Protein AF-0000000078264963 (afdb_homodimer)

Solvent-accessible surface area (backbone atoms only — not comparable to full-atom values): 27791 Å² total; per-residue (Å²): 116,71,69,59,48,53,52,50,50,35,34,47,32,65,58,55,60,84,65,68,87,70,68,53,96,56,42,88,66,29,66,68,51,42,45,51,54,54,45,52,48,48,48,53,52,52,52,51,40,28,70,74,68,74,45,81,77,59,74,86,73,52,87,65,92,43,79,85,68,68,74,75,75,82,88,54,90,62,67,71,49,57,61,49,48,45,52,51,53,51,44,54,52,53,49,52,69,35,79,81,26,60,62,47,46,38,66,48,43,70,57,51,52,52,50,48,55,59,52,54,72,48,66,83,43,92,63,66,48,68,60,48,51,51,43,50,53,52,50,50,50,53,45,53,64,19,53,61,44,54,62,44,50,50,52,45,49,51,46,49,50,58,60,43,50,60,68,63,67,72,71,43,56,20,70,78,83,64,51,60,34,77,47,72,82,48,39,50,82,70,85,74,88,64,69,42,40,24,26,65,59,49,29,50,39,48,71,72,33,92,83,62,33,51,42,90,82,80,59,51,69,65,65,73,66,76,77,63,57,60,63,55,61,72,70,105,116,71,68,61,49,52,53,49,50,34,36,47,33,66,58,54,60,84,66,68,85,70,67,52,97,56,41,86,66,29,67,66,52,42,46,51,56,52,46,54,50,48,48,52,52,51,51,51,42,27,69,75,66,75,45,80,76,59,75,85,73,54,89,65,92,44,77,86,68,68,73,76,75,84,88,54,91,63,68,68,51,58,59,50,47,46,51,50,51,51,44,54,53,54,50,52,69,34,78,82,27,61,63,45,47,38,64,47,44,70,56,51,53,52,50,48,56,58,52,56,73,47,66,84,44,93,63,68,48,66,60,48,51,51,43,50,53,51,50,48,50,52,45,53,65,20,52,60,44,53,60,45,50,49,54,44,50,49,46,49,50,59,58,43,50,61,68,64,68,71,72,44,58,20,70,80,83,63,50,59,32,78,46,72,83,46,40,50,79,71,86,73,89,65,70,41,40,24,27,66,59,48,30,49,38,47,71,72,32,91,83,60,32,50,42,90,83,80,60,52,69,66,64,74,63,78,76,65,54,60,64,54,60,73,71,106

Radius of gyration: 28.67 Å; Cα contacts (8 Å, |Δi|>4): 484; chains: 2; bounding box: 65×95×52 Å

Structure (mmCIF, N/CA/C/O backbone):
data_AF-0000000078264963-model_v1
#
loop_
_entity.id
_entity.type
_entity.pdbx_description
1 polymer EXON0
#
loop_
_atom_site.group_PDB
_atom_site.id
_atom_site.type_symbol
_atom_site.label_atom_id
_atom_site.label_alt_id
_atom_site.label_comp_id
_atom_site.label_asym_id
_atom_site.label_entity_id
_atom_site.label_seq_id
_atom_site.pdbx_PDB_ins_code
_atom_site.Cartn_x
_atom_site.Cartn_y
_atom_site.Cartn_z
_atom_site.occupancy
_atom_site.B_iso_or_equiv
_atom_site.auth_seq_id
_atom_site.auth_comp_id
_atom_site.auth_asym_id
_atom_site.auth_atom_id
_atom_site.pdbx_PDB_model_num
ATOM 1 N N . MET A 1 1 ? 16.5 5.16 -22.484 1 39.69 1 MET A N 1
ATOM 2 C CA . MET A 1 1 ? 17.5 5.82 -21.656 1 39.69 1 MET A CA 1
ATOM 3 C C . MET A 1 1 ? 16.891 6.324 -20.344 1 39.69 1 MET A C 1
ATOM 5 O O . MET A 1 1 ? 17.469 6.172 -19.281 1 39.69 1 MET A O 1
ATOM 9 N N . SER A 1 2 ? 15.578 7.07 -20.391 1 47.72 2 SER A N 1
ATOM 10 C CA . SER A 1 2 ? 14.883 7.742 -19.297 1 47.72 2 SER A CA 1
ATOM 11 C C . SER A 1 2 ? 14.281 6.734 -18.312 1 47.72 2 SER A C 1
ATOM 13 O O . SER A 1 2 ? 14.328 6.938 -17.109 1 47.72 2 SER A O 1
ATOM 15 N N . ILE A 1 3 ? 13.906 5.527 -18.797 1 54.47 3 ILE A N 1
ATOM 16 C CA . ILE A 1 3 ? 13.305 4.465 -18 1 54.47 3 ILE A CA 1
ATOM 17 C C . ILE A 1 3 ? 14.352 3.84 -17.078 1 54.47 3 ILE A C 1
ATOM 19 O O . ILE A 1 3 ? 14.094 3.59 -15.898 1 54.47 3 ILE A O 1
ATOM 23 N N . ASN A 1 4 ? 15.648 3.824 -17.562 1 73.31 4 ASN A N 1
ATOM 24 C CA . ASN A 1 4 ? 16.766 3.258 -16.812 1 73.31 4 ASN A CA 1
ATOM 25 C C . ASN A 1 4 ? 17.188 4.184 -15.68 1 73.31 4 ASN A C 1
ATOM 27 O O . ASN A 1 4 ? 17.5 3.723 -14.578 1 73.31 4 ASN A O 1
ATOM 31 N N . HIS A 1 5 ? 16.891 5.484 -15.961 1 83 5 HIS A N 1
ATOM 32 C CA . HIS A 1 5 ? 17.312 6.434 -14.938 1 83 5 HIS A CA 1
ATOM 33 C C . HIS A 1 5 ? 16.344 6.418 -13.75 1 83 5 HIS A C 1
ATOM 35 O O . HIS A 1 5 ? 16.781 6.391 -12.594 1 83 5 HIS A O 1
ATOM 41 N N . ASP A 1 6 ? 15.102 6.316 -14.055 1 88.19 6 ASP A N 1
ATOM 42 C CA . ASP A 1 6 ? 14.102 6.293 -13 1 88.19 6 ASP A CA 1
ATOM 43 C C . ASP A 1 6 ? 14.203 5.016 -12.172 1 88.19 6 ASP A C 1
ATOM 45 O O . ASP A 1 6 ? 14.055 5.047 -10.953 1 88.19 6 ASP A O 1
ATOM 49 N N . SER A 1 7 ? 14.539 4.047 -12.875 1 88.25 7 SER A N 1
ATOM 50 C CA . SER A 1 7 ? 14.656 2.773 -12.172 1 88.25 7 SER A CA 1
ATOM 51 C C . SER A 1 7 ? 15.836 2.777 -11.211 1 88.25 7 SER A C 1
ATOM 53 O O . SER A 1 7 ? 15.727 2.293 -10.086 1 88.25 7 SER A O 1
ATOM 55 N N . GLU A 1 8 ? 16.875 3.357 -11.695 1 90.56 8 GLU A N 1
ATOM 56 C CA . GLU A 1 8 ? 18.062 3.453 -10.844 1 90.56 8 GLU A CA 1
ATOM 57 C C . GLU A 1 8 ? 17.812 4.375 -9.648 1 90.56 8 GLU A C 1
ATOM 59 O O . GLU A 1 8 ? 18.234 4.082 -8.531 1 90.56 8 GLU A O 1
ATOM 64 N N . LEU A 1 9 ? 17.156 5.438 -9.93 1 93.38 9 LEU A N 1
ATOM 65 C CA . LEU A 1 9 ? 16.859 6.375 -8.852 1 93.38 9 LEU A CA 1
ATOM 66 C C . LEU A 1 9 ? 15.922 5.742 -7.828 1 93.38 9 LEU A C 1
ATOM 68 O O . LEU A 1 9 ? 16.094 5.93 -6.625 1 93.38 9 LEU A O 1
ATOM 72 N N . CYS A 1 10 ? 14.977 4.953 -8.289 1 95.06 10 CYS A N 1
ATOM 73 C CA . CYS A 1 10 ? 14.102 4.215 -7.391 1 95.06 10 CYS A CA 1
ATOM 74 C C . CYS A 1 10 ? 14.906 3.32 -6.457 1 95.06 10 CYS A C 1
ATOM 76 O O . CYS A 1 10 ? 14.664 3.303 -5.25 1 95.06 10 CYS A O 1
ATOM 78 N N . ALA A 1 11 ? 15.875 2.676 -7.047 1 93.56 11 ALA A N 1
ATOM 79 C CA . ALA A 1 11 ? 16.719 1.768 -6.27 1 93.56 11 ALA A CA 1
ATOM 80 C C . ALA A 1 11 ? 17.531 2.529 -5.227 1 93.56 11 ALA A C 1
ATOM 82 O O . ALA A 1 11 ? 17.641 2.088 -4.078 1 93.56 11 ALA A O 1
ATOM 83 N N . GLN A 1 12 ? 18.031 3.652 -5.566 1 94.12 12 GLN A N 1
ATOM 84 C CA . GLN A 1 12 ? 18.844 4.449 -4.656 1 94.12 12 GLN A CA 1
ATOM 85 C C . GLN A 1 12 ? 18 5.012 -3.514 1 94.12 12 GLN A C 1
ATOM 87 O O . GLN A 1 12 ? 18.391 4.934 -2.348 1 94.12 12 GLN A O 1
ATOM 92 N N . VAL A 1 13 ? 16.844 5.512 -3.855 1 95.75 13 VAL A N 1
ATOM 93 C CA . VAL A 1 13 ? 15.953 6.074 -2.844 1 95.75 13 VAL A CA 1
ATOM 94 C C . VAL A 1 13 ? 15.531 4.988 -1.858 1 95.75 13 VAL A C 1
ATOM 96 O O . VAL A 1 13 ? 15.586 5.188 -0.643 1 95.75 13 VAL A O 1
ATOM 99 N N . PHE A 1 14 ? 15.211 3.854 -2.375 1 96 14 PHE A N 1
ATOM 100 C CA . PHE A 1 14 ? 14.766 2.734 -1.552 1 96 14 PHE A CA 1
ATOM 101 C C . PHE A 1 14 ? 15.898 2.227 -0.669 1 96 14 PHE A C 1
ATOM 103 O O . PHE A 1 14 ? 15.711 1.995 0.526 1 96 14 PHE A O 1
ATOM 110 N N . SER A 1 15 ? 17.078 2.139 -1.217 1 93.94 15 SER A N 1
ATOM 111 C CA . SER A 1 15 ? 18.203 1.514 -0.532 1 93.94 15 SER A CA 1
ATOM 112 C C . SER A 1 15 ? 18.797 2.441 0.525 1 93.94 15 SER A C 1
ATOM 114 O O . SER A 1 15 ? 19.375 1.979 1.513 1 93.94 15 SER A O 1
ATOM 116 N N . ASN A 1 16 ? 18.578 3.709 0.39 1 93.56 16 ASN A N 1
ATOM 117 C CA . ASN A 1 16 ? 19.25 4.664 1.255 1 93.56 16 ASN A CA 1
ATOM 118 C C . ASN A 1 16 ? 18.297 5.293 2.26 1 93.56 16 ASN A C 1
ATOM 120 O O . ASN A 1 16 ? 18.641 6.285 2.908 1 93.56 16 ASN A O 1
ATOM 124 N N . PHE A 1 17 ? 17.172 4.695 2.369 1 94.44 17 PHE A N 1
ATOM 125 C CA . PHE A 1 17 ? 16.219 5.262 3.316 1 94.44 17 PHE A CA 1
ATOM 126 C C . PHE A 1 17 ? 16.75 5.172 4.742 1 94.44 17 PHE A C 1
ATOM 128 O O . PHE A 1 17 ? 17.312 4.152 5.133 1 94.44 17 PHE A O 1
ATOM 135 N N . LEU A 1 18 ? 16.453 6.191 5.613 1 91.19 18 LEU A N 1
ATOM 136 C CA . LEU A 1 18 ? 17.203 6.391 6.852 1 91.19 18 LEU A CA 1
ATOM 137 C C . LEU A 1 18 ? 16.359 6.02 8.062 1 91.19 18 LEU A C 1
ATOM 139 O O . LEU A 1 18 ? 16.891 5.781 9.148 1 91.19 18 LEU A O 1
ATOM 143 N N . PHE A 1 19 ? 15.039 5.836 8.039 1 93.56 19 PHE A N 1
ATOM 144 C CA . PHE A 1 19 ? 14.211 5.832 9.234 1 93.56 19 PHE A CA 1
ATOM 145 C C . PHE A 1 19 ? 13.5 4.492 9.398 1 93.56 19 PHE A C 1
ATOM 147 O O . PHE A 1 19 ? 12.352 4.441 9.836 1 93.56 19 PHE A O 1
ATOM 154 N N . ASN A 1 20 ? 14.219 3.41 9.07 1 92.94 20 ASN A N 1
ATOM 155 C CA . ASN A 1 20 ? 13.602 2.088 9.141 1 92.94 20 ASN A CA 1
ATOM 156 C C . ASN A 1 20 ? 13.164 1.747 10.555 1 92.94 20 ASN A C 1
ATOM 158 O O . ASN A 1 20 ? 12.172 1.044 10.75 1 92.94 20 ASN A O 1
ATOM 162 N N . HIS A 1 21 ? 13.844 2.283 11.523 1 94.31 21 HIS A N 1
ATOM 163 C CA . HIS A 1 21 ? 13.617 1.937 12.922 1 94.31 21 HIS A CA 1
ATOM 164 C C . HIS A 1 21 ? 12.336 2.582 13.445 1 94.31 21 HIS A C 1
ATOM 166 O O . HIS A 1 21 ? 11.875 2.246 14.539 1 94.31 21 HIS A O 1
ATOM 172 N N . LEU A 1 22 ? 11.688 3.434 12.703 1 96.62 22 LEU A N 1
ATOM 173 C CA . LEU A 1 22 ? 10.523 4.172 13.172 1 96.62 22 LEU A CA 1
ATOM 174 C C . LEU A 1 22 ? 9.234 3.449 12.789 1 96.62 22 LEU A C 1
ATOM 176 O O . LEU A 1 22 ? 8.141 3.916 13.109 1 96.62 22 LEU A O 1
ATOM 180 N N . TYR A 1 23 ? 9.344 2.332 12.172 1 97.31 23 TYR A N 1
ATOM 181 C CA . TYR A 1 23 ? 8.141 1.628 11.727 1 97.31 23 TYR A CA 1
ATOM 182 C C . TYR A 1 23 ? 7.332 1.125 12.914 1 97.31 23 TYR A C 1
ATOM 184 O O . TYR A 1 23 ? 7.895 0.615 13.883 1 97.31 23 TYR A O 1
ATOM 192 N N . THR A 1 24 ? 6.047 1.28 12.859 1 96.94 24 THR A N 1
ATOM 193 C CA . THR A 1 24 ? 5.074 0.672 13.758 1 96.94 24 THR A CA 1
ATOM 194 C C . THR A 1 24 ? 3.988 -0.055 12.969 1 96.94 24 THR A C 1
ATOM 196 O O . THR A 1 24 ? 3.643 0.355 11.852 1 96.94 24 THR A O 1
ATOM 199 N N . PRO A 1 25 ? 3.426 -1.098 13.484 1 95.12 25 PRO A N 1
ATOM 200 C CA . PRO A 1 25 ? 2.445 -1.899 12.75 1 95.12 25 PRO A CA 1
ATOM 201 C C . PRO A 1 25 ? 1.212 -1.097 12.344 1 95.12 25 PRO A C 1
ATOM 203 O O . PRO A 1 25 ? 0.542 -1.438 11.367 1 95.12 25 PRO A O 1
ATOM 206 N N . ASP A 1 26 ? 0.977 0.009 13.023 1 93.5 26 ASP A N 1
ATOM 207 C CA . ASP A 1 26 ? -0.213 0.804 12.734 1 93.5 26 ASP A CA 1
ATOM 208 C C . ASP A 1 26 ? 0.125 2 11.852 1 93.5 26 ASP A C 1
ATOM 210 O O . ASP A 1 26 ? -0.731 2.846 11.586 1 93.5 26 ASP A O 1
ATOM 214 N N . LEU A 1 27 ? 1.257 2.062 11.258 1 96.06 27 LEU A N 1
ATOM 215 C CA . LEU A 1 27 ? 1.779 3.244 10.578 1 96.06 27 LEU A CA 1
ATOM 216 C C . LEU A 1 27 ? 0.917 3.602 9.367 1 96.06 27 LEU A C 1
ATOM 218 O O . LEU A 1 27 ? 0.691 4.781 9.094 1 96.06 27 LEU A O 1
ATOM 222 N N . SER A 1 28 ? 0.44 2.641 8.688 1 93 28 SER A N 1
ATOM 223 C CA . SER A 1 28 ? -0.223 2.871 7.41 1 93 28 SER A CA 1
ATOM 224 C C . SER A 1 28 ? -1.466 3.738 7.578 1 93 28 SER A C 1
ATOM 226 O O . SER A 1 28 ? -1.823 4.504 6.68 1 93 28 SER A O 1
ATOM 228 N N . LEU A 1 29 ? -2.078 3.637 8.781 1 93 29 LEU A N 1
ATOM 229 C CA . LEU A 1 29 ? -3.361 4.316 8.906 1 93 29 LEU A CA 1
ATOM 230 C C . LEU A 1 29 ? -3.402 5.184 10.156 1 93 29 LEU A C 1
ATOM 232 O O . LEU A 1 29 ? -4.457 5.707 10.523 1 93 29 LEU A O 1
ATOM 236 N N . ASN A 1 30 ? -2.283 5.355 10.797 1 94.25 30 ASN A N 1
ATOM 237 C CA . ASN A 1 30 ? -2.217 6.098 12.055 1 94.25 30 ASN A CA 1
ATOM 238 C C . ASN A 1 30 ? -1.59 7.477 11.852 1 94.25 30 ASN A C 1
ATOM 240 O O . ASN A 1 30 ? -0.378 7.586 11.664 1 94.25 30 ASN A O 1
ATOM 244 N N . ILE A 1 31 ? -2.395 8.461 12.047 1 92.38 31 ILE A N 1
ATOM 245 C CA . ILE A 1 31 ? -1.982 9.836 11.797 1 92.38 31 ILE A CA 1
ATOM 246 C C . ILE A 1 31 ? -0.909 10.242 12.812 1 92.38 31 ILE A C 1
ATOM 248 O O . ILE A 1 31 ? 0.045 10.938 12.461 1 92.38 31 ILE A O 1
ATOM 252 N N . ARG A 1 32 ? -1.105 9.844 14.016 1 93.12 32 ARG A N 1
ATOM 253 C CA . ARG A 1 32 ? -0.117 10.148 15.039 1 93.12 32 ARG A CA 1
ATOM 254 C C . ARG A 1 32 ? 1.232 9.516 14.711 1 93.12 32 ARG A C 1
ATOM 256 O O . ARG A 1 32 ? 2.279 10.125 14.93 1 93.12 32 ARG A O 1
ATOM 263 N N . ALA A 1 33 ? 1.163 8.273 14.242 1 96.06 33 ALA A N 1
ATOM 264 C CA . ALA A 1 33 ? 2.396 7.609 13.82 1 96.06 33 ALA A CA 1
ATOM 265 C C . ALA A 1 33 ? 3.082 8.383 12.703 1 96.06 33 ALA A C 1
ATOM 267 O O . ALA A 1 33 ? 4.309 8.508 12.688 1 96.06 33 ALA A O 1
ATOM 268 N N . HIS A 1 34 ? 2.334 8.906 11.781 1 96.62 34 HIS A N 1
ATOM 269 C CA . HIS A 1 34 ? 2.891 9.75 10.727 1 96.62 34 HIS A CA 1
ATOM 270 C C . HIS A 1 34 ? 3.607 10.961 11.312 1 96.62 34 HIS A C 1
ATOM 272 O O . HIS A 1 34 ? 4.734 11.273 10.914 1 96.62 34 HIS A O 1
ATOM 278 N N . TYR A 1 35 ? 2.914 11.578 12.234 1 96.44 35 TYR A N 1
ATOM 279 C CA . TYR A 1 35 ? 3.484 12.75 12.875 1 96.44 35 TYR A CA 1
ATOM 280 C C . TYR A 1 35 ? 4.809 12.422 13.555 1 96.44 35 TYR A C 1
ATOM 282 O O . TYR A 1 35 ? 5.77 13.188 13.461 1 96.44 35 TYR A O 1
ATOM 290 N N . ASN A 1 36 ? 4.82 11.312 14.188 1 97.06 36 ASN A N 1
ATOM 291 C CA . ASN A 1 36 ? 6.039 10.891 14.875 1 97.06 36 ASN A CA 1
ATOM 292 C C . ASN A 1 36 ? 7.203 10.727 13.898 1 97.06 36 ASN A C 1
ATOM 294 O O . ASN A 1 36 ? 8.336 11.094 14.211 1 97.06 36 ASN A O 1
ATOM 298 N N . VAL A 1 37 ? 6.953 10.164 12.766 1 98 37 VAL A N 1
ATOM 299 C CA . VAL A 1 37 ? 7.988 9.992 11.75 1 98 37 VAL A CA 1
ATOM 300 C C . VAL A 1 37 ? 8.469 11.359 11.266 1 98 37 VAL A C 1
ATOM 302 O O . VAL A 1 37 ? 9.672 11.609 11.188 1 98 37 VAL A O 1
ATOM 305 N N . LYS A 1 38 ? 7.586 12.25 10.961 1 97.88 38 LYS A N 1
ATOM 306 C CA . LYS A 1 38 ? 7.934 13.594 10.508 1 97.88 38 LYS A CA 1
ATOM 307 C C . LYS A 1 38 ? 8.688 14.359 11.594 1 97.88 38 LYS A C 1
ATOM 309 O O . LYS A 1 38 ? 9.625 15.102 11.297 1 97.88 38 LYS A O 1
ATOM 314 N N . MET A 1 39 ? 8.258 14.133 12.82 1 97.88 39 MET A N 1
ATOM 315 C CA . MET A 1 39 ? 8.898 14.781 13.953 1 97.88 39 MET A CA 1
ATOM 316 C C . MET A 1 39 ? 10.352 14.336 14.086 1 97.88 39 MET A C 1
ATOM 318 O O . MET A 1 39 ? 11.219 15.125 14.469 1 97.88 39 MET A O 1
ATOM 322 N N . ALA A 1 40 ? 10.578 13.133 13.789 1 97.94 40 ALA A N 1
ATOM 323 C CA . ALA A 1 40 ? 11.953 12.633 13.828 1 97.94 40 ALA A CA 1
ATOM 324 C C . ALA A 1 40 ? 12.844 13.383 12.844 1 97.94 40 ALA A C 1
ATOM 326 O O . ALA A 1 40 ? 14 13.695 13.156 1 97.94 40 ALA A O 1
ATOM 327 N N . VAL A 1 41 ? 12.352 13.672 11.703 1 97.62 41 VAL A N 1
ATOM 328 C CA . VAL A 1 41 ? 13.086 14.445 10.711 1 97.62 41 VAL A CA 1
ATOM 329 C C . VAL A 1 41 ? 13.32 15.859 11.227 1 97.62 41 VAL A C 1
ATOM 331 O O . VAL A 1 41 ? 14.43 16.391 11.125 1 97.62 41 VAL A O 1
ATOM 334 N N . PHE A 1 42 ? 12.289 16.438 11.828 1 98.44 42 PHE A N 1
ATOM 335 C CA . PHE A 1 42 ? 12.414 17.781 12.391 1 98.44 42 PHE A CA 1
ATOM 336 C C . PHE A 1 42 ? 13.508 17.812 13.453 1 98.44 42 PHE A C 1
ATOM 338 O O . PHE A 1 42 ? 14.25 18.797 13.547 1 98.44 42 PHE A O 1
ATOM 345 N N . LYS A 1 43 ? 13.547 16.797 14.203 1 98.06 43 LYS A N 1
ATOM 346 C CA . LYS A 1 43 ? 14.562 16.734 15.25 1 98.06 43 LYS A CA 1
ATOM 347 C C . LYS A 1 43 ? 15.969 16.812 14.656 1 98.06 43 LYS A C 1
ATOM 349 O O . LYS A 1 43 ? 16.859 17.422 15.242 1 98.06 43 LYS A O 1
ATOM 354 N N . ILE A 1 44 ? 16.188 16.234 13.547 1 97.81 44 ILE A N 1
ATOM 355 C CA . ILE A 1 44 ? 17.469 16.328 12.859 1 97.81 44 ILE A CA 1
ATOM 356 C C . ILE A 1 44 ? 17.766 17.766 12.477 1 97.81 44 ILE A C 1
ATOM 358 O O . ILE A 1 44 ? 18.875 18.266 12.68 1 97.81 44 ILE A O 1
ATOM 362 N N . ILE A 1 45 ? 16.766 18.438 11.969 1 98.12 45 ILE A N 1
ATOM 363 C CA . ILE A 1 45 ? 16.906 19.844 11.586 1 98.12 45 ILE A CA 1
ATOM 364 C C . ILE A 1 45 ? 17.219 20.688 12.812 1 98.12 45 ILE A C 1
ATOM 366 O O . ILE A 1 45 ? 18.125 21.516 12.797 1 98.12 45 ILE A O 1
ATOM 370 N N . LYS A 1 46 ? 16.438 20.422 13.844 1 98.44 46 LYS A N 1
ATOM 371 C CA . LYS A 1 46 ? 16.609 21.156 15.086 1 98.44 46 LYS A CA 1
ATOM 372 C C . LYS A 1 46 ? 18 20.969 15.664 1 98.44 46 LYS A C 1
ATOM 374 O O . LYS A 1 46 ? 18.656 21.938 16.062 1 98.44 46 LYS A O 1
ATOM 379 N N . GLU A 1 47 ? 18.469 19.797 15.656 1 97.88 47 GLU A N 1
ATOM 380 C CA . GLU A 1 47 ? 19.797 19.5 16.156 1 97.88 47 GLU A CA 1
ATOM 381 C C . GLU A 1 47 ? 20.891 20.141 15.305 1 97.88 47 GLU A C 1
ATOM 383 O O . GLU A 1 47 ? 21.844 20.703 15.82 1 97.88 47 GLU A O 1
ATOM 388 N N . THR A 1 48 ? 20.766 20.047 14.047 1 98 48 THR A N 1
ATOM 389 C CA . THR A 1 48 ? 21.719 20.656 13.133 1 98 48 THR A CA 1
ATOM 390 C C . THR A 1 48 ? 21.734 22.172 13.289 1 98 48 THR A C 1
ATOM 392 O O . THR A 1 48 ? 22.797 22.797 13.211 1 98 48 THR A O 1
ATOM 395 N N . TYR A 1 49 ? 20.562 22.766 13.484 1 98.38 49 TYR A N 1
ATOM 396 C CA . TYR A 1 49 ? 20.453 24.203 13.734 1 98.38 49 TYR A CA 1
ATOM 397 C C . TYR A 1 49 ? 21.234 24.594 14.977 1 98.38 49 TYR A C 1
ATOM 399 O O . TYR A 1 49 ? 22.031 25.531 14.938 1 98.38 49 TYR A O 1
ATOM 407 N N . GLN A 1 50 ? 21 23.859 16.047 1 98 50 GLN A N 1
ATOM 408 C CA . GLN A 1 50 ? 21.703 24.125 17.297 1 98 50 GLN A CA 1
ATOM 409 C C . GLN A 1 50 ? 23.203 24.031 17.109 1 98 50 GLN A C 1
ATOM 411 O O . GLN A 1 50 ? 23.953 24.859 17.625 1 98 50 GLN A O 1
ATOM 416 N N . GLN A 1 51 ? 23.656 23.062 16.422 1 97.44 51 GLN A N 1
ATOM 417 C CA . GLN A 1 51 ? 25.078 22.859 16.172 1 97.44 51 GLN A CA 1
ATOM 418 C C . GLN A 1 51 ? 25.641 24 15.312 1 97.44 51 GLN A C 1
ATOM 420 O O . GLN A 1 51 ? 26.781 24.422 15.531 1 97.44 51 GLN A O 1
ATOM 425 N N . SER A 1 52 ? 24.906 24.469 14.375 1 97.31 52 SER A N 1
ATOM 426 C CA . SER A 1 52 ? 25.391 25.453 13.414 1 97.31 52 SER A CA 1
ATOM 427 C C . SER A 1 52 ? 25.422 26.844 14.023 1 97.31 52 SER A C 1
ATOM 429 O O . SER A 1 52 ? 26.312 27.641 13.727 1 97.31 52 SER A O 1
ATOM 431 N N . TYR A 1 53 ? 24.5 27.188 14.898 1 97.12 53 TYR A N 1
ATOM 432 C CA . TYR A 1 53 ? 24.359 28.562 15.336 1 97.12 53 TYR A CA 1
ATOM 433 C C . TYR A 1 53 ? 24.547 28.688 16.844 1 97.12 53 TYR A C 1
ATOM 435 O O . TYR A 1 53 ? 24.531 29.797 17.391 1 97.12 53 TYR A O 1
ATOM 443 N N . ASN A 1 54 ? 24.703 27.609 17.562 1 96.62 54 ASN A N 1
ATOM 444 C CA . ASN A 1 54 ? 24.953 27.547 19 1 96.62 54 ASN A CA 1
ATOM 445 C C . ASN A 1 54 ? 23.844 28.234 19.781 1 96.62 54 ASN A C 1
ATOM 447 O O . ASN A 1 54 ? 24.109 28.984 20.734 1 96.62 54 ASN A O 1
ATOM 451 N N . CYS A 1 55 ? 22.625 28.141 19.312 1 96.06 55 CYS A N 1
ATOM 452 C CA . CYS A 1 55 ? 21.422 28.609 20 1 96.06 55 CYS A CA 1
ATOM 453 C C . CYS A 1 55 ? 20.219 27.75 19.641 1 96.06 55 CYS A C 1
ATOM 455 O O . CYS A 1 55 ? 20.25 27.016 18.641 1 96.06 55 CYS A O 1
ATOM 457 N N . ASN A 1 56 ? 19.266 27.812 20.5 1 96.56 56 ASN A N 1
ATOM 458 C CA . ASN A 1 56 ? 18.062 27.031 20.266 1 96.56 56 ASN A CA 1
ATOM 459 C C . ASN A 1 56 ? 17.188 27.641 19.172 1 96.56 56 ASN A C 1
ATOM 461 O O . ASN A 1 56 ? 17.109 28.875 19.062 1 96.56 56 ASN A O 1
ATOM 465 N N . LEU A 1 57 ? 16.547 26.797 18.391 1 97.81 57 LEU A N 1
ATOM 466 C CA . LEU A 1 57 ? 15.547 27.25 17.438 1 97.81 57 LEU A CA 1
ATOM 467 C C . LEU A 1 57 ? 14.336 27.844 18.156 1 97.81 57 LEU A C 1
ATOM 469 O O . LEU A 1 57 ? 13.891 27.312 19.172 1 97.81 57 LEU A O 1
ATOM 473 N N . ASP A 1 58 ? 13.852 28.906 17.625 1 97.69 58 ASP A N 1
ATOM 474 C CA . ASP A 1 58 ? 12.688 29.562 18.219 1 97.69 58 ASP A CA 1
ATOM 475 C C . ASP A 1 58 ? 11.484 28.625 18.219 1 97.69 58 ASP A C 1
ATOM 477 O O . ASP A 1 58 ? 11.195 27.969 17.219 1 97.69 58 ASP A O 1
ATOM 481 N N . LYS A 1 59 ? 10.766 28.594 19.312 1 96.81 59 LYS A N 1
ATOM 482 C CA . LYS A 1 59 ? 9.641 27.688 19.5 1 96.81 59 LYS A CA 1
ATOM 483 C C . LYS A 1 59 ? 8.547 27.953 18.469 1 96.81 59 LYS A C 1
ATOM 485 O O . LYS A 1 59 ? 7.809 27.031 18.094 1 96.81 59 LYS A O 1
ATOM 490 N N . LEU A 1 60 ? 8.469 29.125 17.938 1 97 60 LEU A N 1
ATOM 491 C CA . LEU A 1 60 ? 7.445 29.484 16.969 1 97 60 LEU A CA 1
ATOM 492 C C . LEU A 1 60 ? 7.703 28.828 15.625 1 97 60 LEU A C 1
ATOM 494 O O . LEU A 1 60 ? 6.809 28.75 14.773 1 97 60 LEU A O 1
ATOM 498 N N . LEU A 1 61 ? 8.93 28.312 15.461 1 98.06 61 LEU A N 1
ATOM 499 C CA . LEU A 1 61 ? 9.281 27.656 14.203 1 98.06 61 LEU A CA 1
ATOM 500 C C . LEU A 1 61 ? 9.312 26.141 14.367 1 98.06 61 LEU A C 1
ATOM 502 O O . LEU A 1 61 ? 9.703 25.422 13.445 1 98.06 61 LEU A O 1
ATOM 506 N N . PHE A 1 62 ? 8.898 25.656 15.539 1 98.25 62 PHE A N 1
ATOM 507 C CA . PHE A 1 62 ? 8.828 24.219 15.742 1 98.25 62 PHE A CA 1
ATOM 508 C C . PHE A 1 62 ? 7.82 23.578 14.797 1 98.25 62 PHE A C 1
ATOM 510 O O . PHE A 1 62 ? 6.828 24.203 14.43 1 98.25 62 PHE A O 1
ATOM 517 N N . PHE A 1 63 ? 8.125 22.359 14.422 1 98 63 PHE A N 1
ATOM 518 C CA . PHE A 1 63 ? 7.227 21.594 13.555 1 98 63 PHE A CA 1
ATOM 519 C C . PHE A 1 63 ? 5.895 21.344 14.25 1 98 63 PHE A C 1
ATOM 521 O O . PHE A 1 63 ? 5.863 20.938 15.414 1 98 63 PHE A O 1
ATOM 528 N N . ARG A 1 64 ? 4.789 21.641 13.508 1 95.94 64 ARG A N 1
ATOM 529 C CA . ARG A 1 64 ? 3.441 21.453 14.039 1 95.94 64 ARG A CA 1
ATOM 530 C C . ARG A 1 64 ? 2.738 20.281 13.352 1 95.94 64 ARG A C 1
ATOM 532 O O . ARG A 1 64 ? 2.955 20.031 12.164 1 95.94 64 ARG A O 1
ATOM 539 N N . GLU A 1 65 ? 1.929 19.672 14.039 1 89.06 65 GLU A N 1
ATOM 540 C CA . GLU A 1 65 ? 1.185 18.516 13.531 1 89.06 65 GLU A CA 1
ATOM 541 C C . GLU A 1 65 ? 0.169 18.953 12.477 1 89.06 65 GLU A C 1
ATOM 543 O O . GLU A 1 65 ? 0.008 18.281 11.453 1 89.06 65 GLU A O 1
ATOM 548 N N . ASN A 1 66 ? -0.487 20 12.719 1 88.19 66 ASN A N 1
ATOM 549 C CA . ASN A 1 66 ? -1.51 20.516 11.812 1 88.19 66 ASN A CA 1
ATOM 550 C C . ASN A 1 66 ? -1.178 21.922 11.336 1 88.19 66 ASN A C 1
ATOM 552 O O . ASN A 1 66 ? -0.677 22.75 12.102 1 88.19 66 ASN A O 1
ATOM 556 N N . GLU A 1 67 ? -1.429 22.078 10.094 1 86.5 67 GLU A N 1
ATOM 557 C CA . GLU A 1 67 ? -1.175 23.391 9.516 1 86.5 67 GLU A CA 1
ATOM 558 C C . GLU A 1 67 ? -1.953 24.484 10.242 1 86.5 67 GLU A C 1
ATOM 560 O O . GLU A 1 67 ? -1.481 25.609 10.367 1 86.5 67 GLU A O 1
ATOM 565 N N . ASP A 1 68 ? -3.072 24.109 10.742 1 87.94 68 ASP A N 1
ATOM 566 C CA . ASP A 1 68 ? -3.928 25.078 11.43 1 87.94 68 ASP A CA 1
ATOM 567 C C . ASP A 1 68 ? -3.295 25.547 12.742 1 87.94 68 ASP A C 1
ATOM 569 O O . ASP A 1 68 ? -3.701 26.547 13.312 1 87.94 68 ASP A O 1
ATOM 573 N N . ASP A 1 69 ? -2.334 24.828 13.133 1 90.94 69 ASP A N 1
ATOM 574 C CA . ASP A 1 69 ? -1.679 25.141 14.391 1 90.94 69 ASP A CA 1
ATOM 575 C C . ASP A 1 69 ? -0.581 26.188 14.195 1 90.94 69 ASP A C 1
ATOM 577 O O . ASP A 1 69 ? 0 26.688 15.164 1 90.94 69 ASP A O 1
ATOM 581 N N . ILE A 1 70 ? -0.332 26.516 12.977 1 92.75 70 ILE A N 1
ATOM 582 C CA . ILE A 1 70 ? 0.69 27.5 12.664 1 92.75 70 ILE A CA 1
ATOM 583 C C . ILE A 1 70 ? 0.13 28.906 12.891 1 92.75 70 ILE A C 1
ATOM 585 O O . ILE A 1 70 ? -0.747 29.359 12.148 1 92.75 70 ILE A O 1
ATOM 589 N N . SER A 1 71 ? 0.513 29.516 13.984 1 92.88 71 SER A N 1
ATOM 590 C CA . SER A 1 71 ? 0.05 30.859 14.297 1 92.88 71 SER A CA 1
ATOM 591 C C . SER A 1 71 ? 1.146 31.688 14.969 1 92.88 71 SER A C 1
ATOM 593 O O . SER A 1 71 ? 2.021 31.125 15.641 1 92.88 71 SER A O 1
ATOM 595 N N . LEU A 1 72 ? 1.158 33 14.781 1 94.75 72 LEU A N 1
ATOM 596 C CA . LEU A 1 72 ? 2.102 33.938 15.375 1 94.75 72 LEU A CA 1
ATOM 597 C C . LEU A 1 72 ? 1.379 34.938 16.266 1 94.75 72 LEU A C 1
ATOM 599 O O . LEU A 1 72 ? 0.253 35.344 15.961 1 94.75 72 LEU A O 1
ATOM 603 N N . PRO A 1 73 ? 2.014 35.281 17.344 1 93.69 73 PRO A N 1
ATOM 604 C CA . PRO A 1 73 ? 1.403 36.344 18.156 1 93.69 73 PRO A CA 1
ATOM 605 C C . PRO A 1 73 ? 1.242 37.656 17.422 1 93.69 73 PRO A C 1
ATOM 607 O O . PRO A 1 73 ? 2.094 38.031 16.594 1 93.69 73 PRO A O 1
ATOM 610 N N . ARG A 1 74 ? 0.192 38.344 17.703 1 90.5 74 ARG A N 1
ATOM 611 C CA . ARG A 1 74 ? -0.1 39.594 17 1 90.5 74 ARG A CA 1
ATOM 612 C C . ARG A 1 74 ? 0.165 40.812 17.891 1 90.5 74 ARG A C 1
ATOM 614 O O . ARG A 1 74 ? 0.209 41.938 17.406 1 90.5 74 ARG A O 1
ATOM 621 N N . ASP A 1 75 ? 0.33 40.531 19.109 1 93.31 75 ASP A N 1
ATOM 622 C CA . ASP A 1 75 ? 0.47 41.625 20.062 1 93.31 75 ASP A CA 1
ATOM 623 C C . ASP A 1 75 ? 1.938 42 20.266 1 93.31 75 ASP A C 1
ATOM 625 O O . ASP A 1 75 ? 2.248 42.969 20.953 1 93.31 75 ASP A O 1
ATOM 629 N N . THR A 1 76 ? 2.92 41.281 19.812 1 94.06 76 THR A N 1
ATOM 630 C CA . THR A 1 76 ? 4.352 41.531 19.906 1 94.06 76 THR A CA 1
ATOM 631 C C . THR A 1 76 ? 5.016 41.438 18.531 1 94.06 76 THR A C 1
ATOM 633 O O . THR A 1 76 ? 4.562 40.688 17.672 1 94.06 76 THR A O 1
ATOM 636 N N . CYS A 1 77 ? 6.098 42.219 18.344 1 93.56 77 CYS A N 1
ATOM 637 C CA . CYS A 1 77 ? 6.828 42.156 17.078 1 93.56 77 CYS A CA 1
ATOM 638 C C . CYS A 1 77 ? 7.586 40.844 16.953 1 93.56 77 CYS A C 1
ATOM 640 O O . CYS A 1 77 ? 8.336 40.469 17.844 1 93.56 77 CYS A O 1
ATOM 642 N N . VAL A 1 78 ? 7.406 40.156 15.828 1 95.38 78 VAL A N 1
ATOM 643 C CA . VAL A 1 78 ? 8.055 38.844 15.625 1 95.38 78 VAL A CA 1
ATOM 644 C C . VAL A 1 78 ? 8.906 38.906 14.359 1 95.38 78 VAL A C 1
ATOM 646 O O . VAL A 1 78 ? 9.188 37.844 13.766 1 95.38 78 VAL A O 1
ATOM 649 N N . HIS A 1 79 ? 9.352 40.031 13.914 1 95.62 79 HIS A N 1
ATOM 650 C CA . HIS A 1 79 ? 10.125 40.156 12.68 1 95.62 79 HIS A CA 1
ATOM 651 C C . HIS A 1 79 ? 11.492 39.5 12.812 1 95.62 79 HIS A C 1
ATOM 653 O O . HIS A 1 79 ? 12.133 39.188 11.805 1 95.62 79 HIS A O 1
ATOM 659 N N . TYR A 1 80 ? 11.953 39.312 14.023 1 95.75 80 TYR A N 1
ATOM 660 C CA . TYR A 1 80 ? 13.211 38.625 14.234 1 95.75 80 TYR A CA 1
ATOM 661 C C . TYR A 1 80 ? 13.156 37.219 13.633 1 95.75 80 TYR A C 1
ATOM 663 O O . TYR A 1 80 ? 14.188 36.625 13.297 1 95.75 80 TYR A O 1
ATOM 671 N N . LEU A 1 81 ? 11.969 36.594 13.492 1 97.25 81 LEU A N 1
ATOM 672 C CA . LEU A 1 81 ? 11.781 35.281 12.93 1 97.25 81 LEU A CA 1
ATOM 673 C C . LEU A 1 81 ? 12.258 35.219 11.484 1 97.25 81 LEU A C 1
ATOM 675 O O . LEU A 1 81 ? 12.633 34.156 10.984 1 97.25 81 LEU A O 1
ATOM 679 N N . ILE A 1 82 ? 12.188 36.312 10.812 1 97.88 82 ILE A N 1
ATOM 680 C CA . ILE A 1 82 ? 12.578 36.375 9.406 1 97.88 82 ILE A CA 1
ATOM 681 C C . ILE A 1 82 ? 14.039 35.969 9.258 1 97.88 82 ILE A C 1
ATOM 683 O O . ILE A 1 82 ? 14.367 35.156 8.383 1 97.88 82 ILE A O 1
ATOM 687 N N . ASN A 1 83 ? 14.875 36.531 10.094 1 97.31 83 ASN A N 1
ATOM 688 C CA . ASN A 1 83 ? 16.281 36.125 10.094 1 97.31 83 ASN A CA 1
ATOM 689 C C . ASN A 1 83 ? 16.453 34.688 10.547 1 97.31 83 ASN A C 1
ATOM 691 O O . ASN A 1 83 ? 17.344 33.969 10.055 1 97.31 83 ASN A O 1
ATOM 695 N N . GLU A 1 84 ? 15.68 34.219 11.5 1 97.81 84 GLU A N 1
ATOM 696 C CA . GLU A 1 84 ? 15.727 32.812 11.945 1 97.81 84 GLU A CA 1
ATOM 697 C C . GLU A 1 84 ? 15.312 31.875 10.828 1 97.81 84 GLU A C 1
ATOM 699 O O . GLU A 1 84 ? 15.883 30.781 10.688 1 97.81 84 GLU A O 1
ATOM 704 N N . ILE A 1 85 ? 14.305 32.281 10.094 1 98.5 85 ILE A N 1
ATOM 705 C CA . ILE A 1 85 ? 13.875 31.516 8.938 1 98.5 85 ILE A CA 1
ATOM 706 C C . ILE A 1 85 ? 15.023 31.375 7.949 1 98.5 85 ILE A C 1
ATOM 708 O O . ILE A 1 85 ? 15.266 30.281 7.418 1 98.5 85 ILE A O 1
ATOM 712 N N . LYS A 1 86 ? 15.672 32.5 7.695 1 98.38 86 LYS A N 1
ATOM 713 C CA . LYS A 1 86 ? 16.859 32.438 6.836 1 98.38 86 LYS A CA 1
ATOM 714 C C . LYS A 1 86 ? 17.859 31.406 7.34 1 98.38 86 LYS A C 1
ATOM 716 O O . LYS A 1 86 ? 18.406 30.625 6.555 1 98.38 86 LYS A O 1
ATOM 721 N N . ASN A 1 87 ? 18.109 31.391 8.641 1 98.31 87 ASN A N 1
ATOM 722 C CA . ASN A 1 87 ? 19.016 30.422 9.242 1 98.31 87 ASN A CA 1
ATOM 723 C C . ASN A 1 87 ? 18.531 28.984 9.039 1 98.31 87 ASN A C 1
ATOM 725 O O . ASN A 1 87 ? 19.328 28.094 8.727 1 98.31 87 ASN A O 1
ATOM 729 N N . VAL A 1 88 ? 17.234 28.734 9.227 1 98.5 88 VAL A N 1
ATOM 730 C CA . VAL A 1 88 ? 16.625 27.422 9.047 1 98.5 88 VAL A CA 1
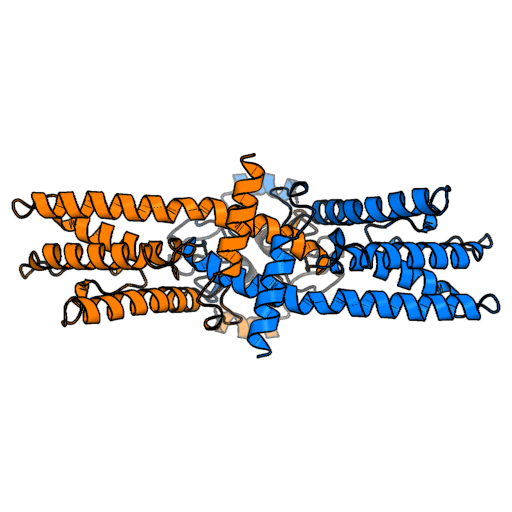ATOM 731 C C . VAL A 1 88 ? 16.812 26.969 7.602 1 98.5 88 VAL A C 1
ATOM 733 O O . VAL A 1 88 ? 17.188 25.812 7.352 1 98.5 88 VAL A O 1
ATOM 736 N N . VAL A 1 89 ? 16.562 27.859 6.684 1 97.88 89 VAL A N 1
ATOM 737 C CA . VAL A 1 89 ? 16.719 27.562 5.262 1 97.88 89 VAL A CA 1
ATOM 738 C C . VAL A 1 89 ? 18.156 27.156 4.961 1 97.88 89 VAL A C 1
ATOM 740 O O . VAL A 1 89 ? 18.391 26.188 4.23 1 97.88 89 VAL A O 1
ATOM 743 N N . ASP A 1 90 ? 19.062 27.859 5.523 1 97.75 90 ASP A N 1
ATOM 744 C CA . ASP A 1 90 ? 20.484 27.547 5.355 1 97.75 90 ASP A CA 1
ATOM 745 C C . ASP A 1 90 ? 20.797 26.156 5.906 1 97.75 90 ASP A C 1
ATOM 747 O O . ASP A 1 90 ? 21.578 25.406 5.309 1 97.75 90 ASP A O 1
ATOM 751 N N . VAL A 1 91 ? 20.25 25.828 7 1 98.25 91 VAL A N 1
ATOM 752 C CA . VAL A 1 91 ? 20.453 24.531 7.625 1 98.25 91 VAL A CA 1
ATOM 753 C C . VAL A 1 91 ? 19.938 23.422 6.711 1 98.25 91 VAL A C 1
ATOM 755 O O . VAL A 1 91 ? 20.625 22.422 6.473 1 98.25 91 VAL A O 1
ATOM 758 N N . ILE A 1 92 ? 18.75 23.547 6.188 1 98 92 ILE A N 1
ATOM 759 C CA . ILE A 1 92 ? 18.141 22.547 5.32 1 98 92 ILE A CA 1
ATOM 760 C C . ILE A 1 92 ? 18.969 22.391 4.047 1 98 92 ILE A C 1
ATOM 762 O O . ILE A 1 92 ? 19.203 21.281 3.57 1 98 92 ILE A O 1
ATOM 766 N N . GLN A 1 93 ? 19.469 23.531 3.543 1 96.44 93 GLN A N 1
ATOM 767 C CA . GLN A 1 93 ? 20.344 23.484 2.375 1 96.44 93 GLN A CA 1
ATOM 768 C C . GLN A 1 93 ? 21.625 22.703 2.668 1 96.44 93 GLN A C 1
ATOM 770 O O . GLN A 1 93 ? 22.062 21.906 1.847 1 96.44 93 GLN A O 1
ATOM 775 N N . ASN A 1 94 ? 22.156 22.969 3.787 1 96.62 94 ASN A N 1
ATOM 776 C CA . ASN A 1 94 ? 23.359 22.25 4.199 1 96.62 94 ASN A CA 1
ATOM 777 C C . ASN A 1 94 ? 23.109 20.75 4.332 1 96.62 94 ASN A C 1
ATOM 779 O O . ASN A 1 94 ? 23.922 19.938 3.889 1 96.62 94 ASN A O 1
ATOM 783 N N . LEU A 1 95 ? 22.031 20.375 4.926 1 96.25 95 LEU A N 1
ATOM 784 C CA . LEU A 1 95 ? 21.656 18.969 5.062 1 96.25 95 LEU A CA 1
ATOM 785 C C . LEU A 1 95 ? 21.516 18.312 3.695 1 96.25 95 LEU A C 1
ATOM 787 O O . LEU A 1 95 ? 21.969 17.188 3.486 1 96.25 95 LEU A O 1
ATOM 791 N N . ASN A 1 96 ? 20.938 19.016 2.781 1 92.88 96 ASN A N 1
ATOM 792 C CA . ASN A 1 96 ? 20.688 18.5 1.438 1 92.88 96 ASN A CA 1
ATOM 793 C C . ASN A 1 96 ? 22 18.234 0.693 1 92.88 96 ASN A C 1
ATOM 795 O O . ASN A 1 96 ? 22 17.516 -0.31 1 92.88 96 ASN A O 1
ATOM 799 N N . THR A 1 97 ? 23.078 18.844 1.094 1 93.38 97 THR A N 1
ATOM 800 C CA . THR A 1 97 ? 24.375 18.656 0.426 1 93.38 97 THR A CA 1
ATOM 801 C C . THR A 1 97 ? 25.125 17.469 1.016 1 93.38 97 THR A C 1
ATOM 803 O O . THR A 1 97 ? 26.125 17.016 0.457 1 93.38 97 THR A O 1
ATOM 806 N N . GLN A 1 98 ? 24.703 16.953 2.152 1 94.56 98 GLN A N 1
ATOM 807 C CA . GLN A 1 98 ? 25.328 15.805 2.773 1 94.56 98 GLN A CA 1
ATOM 808 C C . GLN A 1 98 ? 25 14.523 2.018 1 94.56 98 GLN A C 1
ATOM 810 O O . GLN A 1 98 ? 23.859 14.312 1.612 1 94.56 98 GLN A O 1
ATOM 815 N N . PRO A 1 99 ? 25.969 13.586 1.861 1 93.12 99 PRO A N 1
ATOM 816 C CA . PRO A 1 99 ? 25.734 12.328 1.142 1 93.12 99 PRO A CA 1
ATOM 817 C C . PRO A 1 99 ? 24.625 11.492 1.768 1 93.12 99 PRO A C 1
ATOM 819 O O . PRO A 1 99 ? 23.891 10.805 1.054 1 93.12 99 PRO A O 1
ATOM 822 N N . LYS A 1 100 ? 24.484 11.578 3.031 1 91.81 100 LYS A N 1
ATOM 823 C CA . LYS A 1 100 ? 23.484 10.812 3.771 1 91.81 100 LYS A CA 1
ATOM 824 C C . LYS A 1 100 ? 22.062 11.172 3.326 1 91.81 100 LYS A C 1
ATOM 826 O O . LYS A 1 100 ? 21.172 10.328 3.354 1 91.81 100 LYS A O 1
ATOM 831 N N . PHE A 1 101 ? 21.859 12.359 2.846 1 93.81 101 PHE A N 1
ATOM 832 C CA . PHE A 1 101 ? 20.516 12.828 2.527 1 93.81 101 PHE A CA 1
ATOM 833 C C . PHE A 1 101 ? 20.344 12.992 1.022 1 93.81 101 PHE A C 1
ATOM 835 O O . PHE A 1 101 ? 19.281 13.43 0.558 1 93.81 101 PHE A O 1
ATOM 842 N N . GLN A 1 102 ? 21.297 12.586 0.248 1 91.31 102 GLN A N 1
ATOM 843 C CA . GLN A 1 102 ? 21.312 12.742 -1.201 1 91.31 102 GLN A CA 1
ATOM 844 C C . GLN A 1 102 ? 20.047 12.164 -1.831 1 91.31 102 GLN A C 1
ATOM 846 O O . GLN A 1 102 ? 19.453 12.781 -2.721 1 91.31 102 GLN A O 1
ATOM 851 N N . TYR A 1 103 ? 19.578 11.055 -1.354 1 93.5 103 TYR A N 1
ATOM 852 C CA . TYR A 1 103 ? 18.406 10.391 -1.928 1 93.5 103 TYR A CA 1
ATOM 853 C C . TYR A 1 103 ? 17.203 10.492 -0.991 1 93.5 103 TYR A C 1
ATOM 855 O O . TYR A 1 103 ? 16.219 9.766 -1.154 1 93.5 103 TYR A O 1
ATOM 863 N N . ASN A 1 104 ? 17.297 11.383 -0.002 1 95.06 104 ASN A N 1
ATOM 864 C CA . ASN A 1 104 ? 16.25 11.492 1.01 1 95.06 104 ASN A CA 1
ATOM 865 C C . ASN A 1 104 ? 15.789 12.93 1.182 1 95.06 104 ASN A C 1
ATOM 867 O O . ASN A 1 104 ? 15.273 13.305 2.24 1 95.06 104 ASN A O 1
ATOM 871 N N . MET A 1 105 ? 15.852 13.68 0.167 1 94.69 105 MET A N 1
ATOM 872 C CA . MET A 1 105 ? 15.539 15.102 0.273 1 94.69 105 MET A CA 1
ATOM 873 C C . MET A 1 105 ? 14.047 15.312 0.525 1 94.69 105 MET A C 1
ATOM 875 O O . MET A 1 105 ? 13.648 16.312 1.137 1 94.69 105 MET A O 1
ATOM 879 N N . TYR A 1 106 ? 13.219 14.359 0.087 1 97.19 106 TYR A N 1
ATOM 880 C CA . TYR A 1 106 ? 11.773 14.477 0.198 1 97.19 106 TYR A CA 1
ATOM 881 C C . TYR A 1 106 ? 11.336 14.469 1.658 1 97.19 106 TYR A C 1
ATOM 883 O O . TYR A 1 106 ? 10.219 14.891 1.981 1 97.19 106 TYR A O 1
ATOM 891 N N . ILE A 1 107 ? 12.172 14.031 2.604 1 97.62 107 ILE A N 1
ATOM 892 C CA . ILE A 1 107 ? 11.773 13.898 4 1 97.62 107 ILE A CA 1
ATOM 893 C C . ILE A 1 107 ? 11.648 15.289 4.629 1 97.62 107 ILE A C 1
ATOM 895 O O . ILE A 1 107 ? 11.062 15.438 5.707 1 97.62 107 ILE A O 1
ATOM 899 N N . PHE A 1 108 ? 12.156 16.297 3.994 1 97.44 108 PHE A N 1
ATOM 900 C CA . PHE A 1 108 ? 12.141 17.656 4.539 1 97.44 108 PHE A CA 1
ATOM 901 C C . PHE A 1 108 ? 10.906 18.422 4.07 1 97.44 108 PHE A C 1
ATOM 903 O O . PHE A 1 108 ? 10.641 19.516 4.539 1 97.44 108 PHE A O 1
ATOM 910 N N . ILE A 1 109 ? 10.125 17.875 3.16 1 97.69 109 ILE A N 1
ATOM 911 C CA . ILE A 1 109 ? 9.016 18.562 2.506 1 97.69 109 ILE A CA 1
ATOM 912 C C . ILE A 1 109 ? 8.039 19.078 3.559 1 97.69 109 ILE A C 1
ATOM 914 O O . ILE A 1 109 ? 7.648 20.25 3.527 1 97.69 109 ILE A O 1
ATOM 918 N N . PRO A 1 110 ? 7.719 18.219 4.559 1 97.06 110 PRO A N 1
ATOM 919 C CA . PRO A 1 110 ? 6.723 18.703 5.516 1 97.06 110 PRO A CA 1
ATOM 920 C C . PRO A 1 110 ? 7.168 19.969 6.246 1 97.06 110 PRO A C 1
ATOM 922 O O . PRO A 1 110 ? 6.383 20.906 6.41 1 97.06 110 PRO A O 1
ATOM 925 N N . TYR A 1 111 ? 8.383 20.062 6.617 1 98.12 111 TYR A N 1
ATOM 926 C CA . TYR A 1 111 ? 8.867 21.219 7.359 1 98.12 111 TYR A CA 1
ATOM 927 C C . TYR A 1 111 ? 9.07 22.422 6.438 1 98.12 111 TYR A C 1
ATOM 929 O O . TYR A 1 111 ? 8.789 23.562 6.816 1 98.12 111 TYR A O 1
ATOM 937 N N . ILE A 1 112 ? 9.547 22.156 5.242 1 98.06 112 ILE A N 1
ATOM 938 C CA . ILE A 1 112 ? 9.711 23.219 4.254 1 98.06 112 ILE A CA 1
ATOM 939 C C . ILE A 1 112 ? 8.367 23.906 4.008 1 98.06 112 ILE A C 1
ATOM 941 O O . ILE A 1 112 ? 8.289 25.141 3.977 1 98.06 112 ILE A O 1
ATOM 945 N N . LYS A 1 113 ? 7.363 23.109 3.857 1 97.25 113 LYS A N 1
ATOM 946 C CA . LYS A 1 113 ? 6.023 23.656 3.646 1 97.25 113 LYS A CA 1
ATOM 947 C C . LYS A 1 113 ? 5.605 24.562 4.805 1 97.25 113 LYS A C 1
ATOM 949 O O . LYS A 1 113 ? 5.055 25.641 4.59 1 97.25 113 LYS A O 1
ATOM 954 N N . GLN A 1 114 ? 5.809 24.109 5.977 1 97.94 114 GLN A N 1
ATOM 955 C CA . GLN A 1 114 ? 5.441 24.891 7.152 1 97.94 114 GLN A CA 1
ATOM 956 C C . GLN A 1 114 ? 6.176 26.234 7.176 1 97.94 114 GLN A C 1
ATOM 958 O O . GLN A 1 114 ? 5.57 27.266 7.426 1 97.94 114 GLN A O 1
ATOM 963 N N . ILE A 1 115 ? 7.48 26.203 6.902 1 98.38 115 ILE A N 1
ATOM 964 C CA . ILE A 1 115 ? 8.297 27.422 6.957 1 98.38 115 ILE A CA 1
ATOM 965 C C . ILE A 1 115 ? 7.863 28.375 5.852 1 98.38 115 ILE A C 1
ATOM 967 O O . ILE A 1 115 ? 7.883 29.594 6.039 1 98.38 115 ILE A O 1
ATOM 971 N N . ARG A 1 116 ? 7.527 27.781 4.738 1 97.56 116 ARG A N 1
ATOM 972 C CA . ARG A 1 116 ? 6.996 28.594 3.656 1 97.56 116 ARG A CA 1
ATOM 973 C C . ARG A 1 116 ? 5.754 29.359 4.109 1 97.56 116 ARG A C 1
ATOM 975 O O . ARG A 1 116 ? 5.617 30.562 3.832 1 97.56 116 ARG A O 1
ATOM 982 N N . VAL A 1 117 ? 4.852 28.688 4.773 1 97.38 117 VAL A N 1
ATOM 983 C CA . VAL A 1 117 ? 3.627 29.312 5.273 1 97.38 117 VAL A CA 1
ATOM 984 C C . VAL A 1 117 ? 3.973 30.453 6.23 1 97.38 117 VAL A C 1
ATOM 986 O O . VAL A 1 117 ? 3.416 31.547 6.125 1 97.38 117 VAL A O 1
ATOM 989 N N . ILE A 1 118 ? 4.883 30.219 7.141 1 97.94 118 ILE A N 1
ATOM 990 C CA . ILE A 1 118 ? 5.27 31.219 8.133 1 97.94 118 ILE A CA 1
ATOM 991 C C . ILE A 1 118 ? 5.934 32.406 7.438 1 97.94 118 ILE A C 1
ATOM 993 O O . ILE A 1 118 ? 5.617 33.562 7.727 1 97.94 118 ILE A O 1
ATOM 997 N N . ASN A 1 119 ? 6.836 32.156 6.531 1 98.19 119 ASN A N 1
ATOM 998 C CA . ASN A 1 119 ? 7.496 33.219 5.785 1 98.19 119 ASN A CA 1
ATOM 999 C C . ASN A 1 119 ? 6.484 34.062 5.023 1 98.19 119 ASN A C 1
ATOM 1001 O O . ASN A 1 119 ? 6.629 35.281 4.945 1 98.19 119 ASN A O 1
ATOM 1005 N N . ASN A 1 120 ? 5.469 33.438 4.508 1 97.06 120 ASN A N 1
ATOM 1006 C CA . ASN A 1 120 ? 4.461 34.125 3.697 1 97.06 120 ASN A CA 1
ATOM 1007 C C . ASN A 1 120 ? 3.639 35.094 4.531 1 97.06 120 ASN A C 1
ATOM 1009 O O . ASN A 1 120 ? 3.041 36.031 3.99 1 97.06 120 ASN A O 1
ATOM 1013 N N . MET A 1 121 ? 3.594 34.906 5.793 1 96.38 121 MET A N 1
ATOM 1014 C CA . MET A 1 121 ? 2.871 35.781 6.68 1 96.38 121 MET A CA 1
ATOM 1015 C C . MET A 1 121 ? 3.521 37.188 6.699 1 96.38 121 MET A C 1
ATOM 1017 O O . MET A 1 121 ? 2.881 38.156 7.066 1 96.38 121 MET A O 1
ATOM 1021 N N . PHE A 1 122 ? 4.793 37.312 6.238 1 97 122 PHE A N 1
ATOM 1022 C CA . PHE A 1 122 ? 5.531 38.562 6.309 1 97 122 PHE A CA 1
ATOM 1023 C C . PHE A 1 122 ? 5.621 39.219 4.934 1 97 122 PHE A C 1
ATOM 1025 O O . PHE A 1 122 ? 6.223 40.281 4.781 1 97 122 PHE A O 1
ATOM 1032 N N . VAL A 1 123 ? 5.047 38.625 3.926 1 95.75 123 VAL A N 1
ATOM 1033 C CA . VAL A 1 123 ? 5.293 39 2.545 1 95.75 123 VAL A CA 1
ATOM 1034 C C . VAL A 1 123 ? 4.73 40.406 2.307 1 95.75 123 VAL A C 1
ATOM 1036 O O . VAL A 1 123 ? 5.262 41.188 1.494 1 95.75 123 VAL A O 1
ATOM 1039 N N . ASN A 1 124 ? 3.689 40.812 3.055 1 94.5 124 ASN A N 1
ATOM 1040 C CA . ASN A 1 124 ? 3.037 42.094 2.826 1 94.5 124 ASN A CA 1
ATOM 1041 C C . ASN A 1 124 ? 3.484 43.125 3.846 1 94.5 124 ASN A C 1
ATOM 1043 O O . ASN A 1 124 ? 2.938 44.25 3.891 1 94.5 124 ASN A O 1
ATOM 1047 N N . ASP A 1 125 ? 4.43 42.75 4.676 1 93.69 125 ASP A N 1
ATOM 1048 C CA . ASP A 1 125 ? 4.926 43.719 5.664 1 93.69 125 ASP A CA 1
ATOM 1049 C C . ASP A 1 125 ? 5.754 44.812 5.004 1 93.69 125 ASP A C 1
ATOM 1051 O O . ASP A 1 125 ? 6.348 44.594 3.945 1 93.69 125 ASP A O 1
ATOM 1055 N N . PHE A 1 126 ? 5.82 45.969 5.629 1 93.19 126 PHE A N 1
ATOM 1056 C CA . PHE A 1 126 ? 6.484 47.156 5.078 1 93.19 126 PHE A CA 1
ATOM 1057 C C . PHE A 1 126 ? 8 47 5.133 1 93.19 126 PHE A C 1
ATOM 1059 O O . PHE A 1 126 ? 8.711 47.469 4.246 1 93.19 126 PHE A O 1
ATOM 1066 N N . CYS A 1 127 ? 8.516 46.375 6.164 1 90.44 127 CYS A N 1
ATOM 1067 C CA . CYS A 1 127 ? 9.953 46.219 6.363 1 90.44 127 CYS A CA 1
ATOM 1068 C C . CYS A 1 127 ? 10.414 44.812 6.117 1 90.44 127 CYS A C 1
ATOM 1070 O O . CYS A 1 127 ? 9.586 43.906 5.98 1 90.44 127 CYS A O 1
ATOM 1072 N N . CYS A 1 128 ? 11.742 44.531 5.887 1 92.94 128 CYS A N 1
ATOM 1073 C CA . CYS A 1 128 ? 12.422 43.25 5.785 1 92.94 128 CYS A CA 1
ATOM 1074 C C . CYS A 1 128 ? 12.039 42.531 4.496 1 92.94 128 CYS A C 1
ATOM 1076 O O . CYS A 1 128 ? 12.148 41.312 4.406 1 92.94 128 CYS A O 1
ATOM 1078 N N . SER A 1 129 ? 11.508 43.281 3.516 1 94.88 129 SER A N 1
ATOM 1079 C CA . SER A 1 129 ? 10.984 42.688 2.285 1 94.88 129 SER A CA 1
ATOM 1080 C C . SER A 1 129 ? 12.07 41.938 1.526 1 94.88 129 SER A C 1
ATOM 1082 O O . SER A 1 129 ? 11.812 40.875 0.932 1 94.88 129 SER A O 1
ATOM 1084 N N . ALA A 1 130 ? 13.266 42.438 1.546 1 96.5 130 ALA A N 1
ATOM 1085 C CA . ALA A 1 130 ? 14.352 41.844 0.797 1 96.5 130 ALA A CA 1
ATOM 1086 C C . ALA A 1 130 ? 14.656 40.438 1.325 1 96.5 130 ALA A C 1
ATOM 1088 O O . ALA A 1 130 ? 14.766 39.469 0.55 1 96.5 130 ALA A O 1
ATOM 1089 N N . ILE A 1 131 ? 14.781 40.281 2.602 1 97.69 131 ILE A N 1
ATOM 1090 C CA . ILE A 1 131 ? 15.117 39 3.207 1 97.69 131 ILE A CA 1
ATOM 1091 C C . ILE A 1 131 ? 13.945 38.031 3.045 1 97.69 131 ILE A C 1
ATOM 1093 O O . ILE A 1 131 ? 14.141 36.844 2.75 1 97.69 131 ILE A O 1
ATOM 1097 N N . VAL A 1 132 ? 12.688 38.531 3.236 1 98.25 132 VAL A N 1
ATOM 1098 C CA . VAL A 1 132 ? 11.492 37.688 3.086 1 98.25 132 VAL A CA 1
ATOM 1099 C C . VAL A 1 132 ? 11.438 37.125 1.67 1 98.25 132 VAL A C 1
ATOM 1101 O O . VAL A 1 132 ? 11.156 35.938 1.484 1 98.25 132 VAL A O 1
ATOM 1104 N N . LYS A 1 133 ? 11.719 38 0.712 1 97.88 133 LYS A N 1
ATOM 1105 C CA . LYS A 1 133 ? 11.711 37.562 -0.684 1 97.88 133 LYS A CA 1
ATOM 1106 C C . LYS A 1 133 ? 12.812 36.531 -0.951 1 97.88 133 LYS A C 1
ATOM 1108 O O . LYS A 1 133 ? 12.586 35.531 -1.642 1 97.88 133 LYS A O 1
ATOM 1113 N N . SER A 1 134 ? 13.992 36.844 -0.437 1 98.12 134 SER A N 1
ATOM 1114 C CA . SER A 1 134 ? 15.094 35.875 -0.582 1 98.12 134 SER A CA 1
ATOM 1115 C C . SER A 1 134 ? 14.75 34.531 0.033 1 98.12 134 SER A C 1
ATOM 1117 O O . SER A 1 134 ? 15.016 33.5 -0.565 1 98.12 134 SER A O 1
ATOM 1119 N N . ASN A 1 135 ? 14.18 34.531 1.263 1 98.31 135 ASN A N 1
ATOM 1120 C CA . ASN A 1 135 ? 13.719 33.312 1.9 1 98.31 135 ASN A CA 1
ATOM 1121 C C . ASN A 1 135 ? 12.734 32.562 1.015 1 98.31 135 ASN A C 1
ATOM 1123 O O . ASN A 1 135 ? 12.844 31.344 0.85 1 98.31 135 ASN A O 1
ATOM 1127 N N . SER A 1 136 ? 11.789 33.281 0.455 1 98.19 136 SER A N 1
ATOM 1128 C CA . SER A 1 136 ? 10.766 32.688 -0.396 1 98.19 136 SER A CA 1
ATOM 1129 C C . SER A 1 136 ? 11.383 31.953 -1.586 1 98.19 136 SER A C 1
ATOM 1131 O O . SER A 1 136 ? 11.008 30.828 -1.903 1 98.19 136 SER A O 1
ATOM 1133 N N . VAL A 1 137 ? 12.367 32.594 -2.203 1 98.12 137 VAL A N 1
ATOM 1134 C CA . VAL A 1 137 ? 13.016 32.031 -3.379 1 98.12 137 VAL A CA 1
ATOM 1135 C C . VAL A 1 137 ? 13.719 30.719 -3.002 1 98.12 137 VAL A C 1
ATOM 1137 O O . VAL A 1 137 ? 13.539 29.688 -3.662 1 98.12 137 VAL A O 1
ATOM 1140 N N . THR A 1 138 ? 14.453 30.766 -1.92 1 98 138 THR A N 1
ATOM 1141 C CA . THR A 1 138 ? 15.219 29.609 -1.497 1 98 138 THR A CA 1
ATOM 1142 C C . THR A 1 138 ? 14.289 28.484 -1.049 1 98 138 THR A C 1
ATOM 1144 O O . THR A 1 138 ? 14.523 27.312 -1.351 1 98 138 THR A O 1
ATOM 1147 N N . LEU A 1 139 ? 13.266 28.844 -0.331 1 98.19 139 LEU A N 1
ATOM 1148 C CA . LEU A 1 139 ? 12.281 27.859 0.114 1 98.19 139 LEU A CA 1
ATOM 1149 C C . LEU A 1 139 ? 11.602 27.188 -1.077 1 98.19 139 LEU A C 1
ATOM 1151 O O . LEU A 1 139 ? 11.398 25.969 -1.08 1 98.19 139 LEU A O 1
ATOM 1155 N N . ASN A 1 140 ? 11.297 27.938 -2.047 1 97.88 140 ASN A N 1
ATOM 1156 C CA . ASN A 1 140 ? 10.688 27.391 -3.252 1 97.88 140 ASN A CA 1
ATOM 1157 C C . ASN A 1 140 ? 11.641 26.438 -3.98 1 97.88 140 ASN A C 1
ATOM 1159 O O . ASN A 1 140 ? 11.227 25.375 -4.457 1 97.88 140 ASN A O 1
ATOM 1163 N N . ASP A 1 141 ? 12.852 26.844 -4.043 1 97.5 141 AS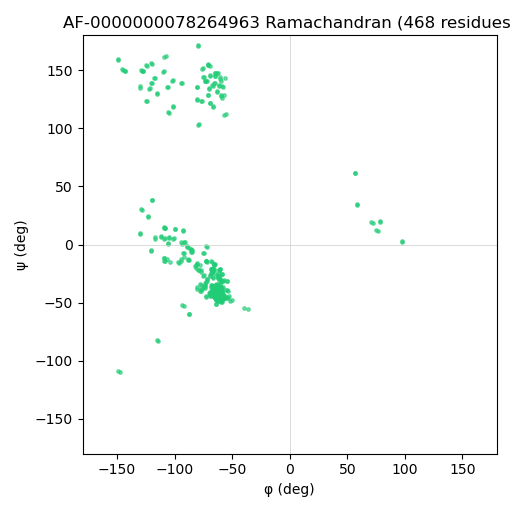P A N 1
ATOM 1164 C CA . ASP A 1 141 ? 13.859 25.984 -4.676 1 97.5 141 ASP A CA 1
ATOM 1165 C C . ASP A 1 141 ? 14 24.656 -3.932 1 97.5 141 ASP A C 1
ATOM 1167 O O . ASP A 1 141 ? 14.047 23.594 -4.555 1 97.5 141 ASP A O 1
ATOM 1171 N N . LEU A 1 142 ? 14.102 24.766 -2.623 1 97.12 142 LEU A N 1
ATOM 1172 C CA . LEU A 1 142 ? 14.203 23.562 -1.795 1 97.12 142 LEU A CA 1
ATOM 1173 C C . LEU A 1 142 ? 12.992 22.656 -1.99 1 97.12 142 LEU A C 1
ATOM 1175 O O . LEU A 1 142 ? 13.133 21.453 -2.145 1 97.12 142 LEU A O 1
ATOM 1179 N N . TYR A 1 143 ? 11.852 23.266 -1.984 1 97.19 143 TYR A N 1
ATOM 1180 C CA . TYR A 1 143 ? 10.617 22.516 -2.18 1 97.19 143 TYR A CA 1
ATOM 1181 C C . TYR A 1 143 ? 10.602 21.828 -3.537 1 97.19 143 TYR A C 1
ATOM 1183 O O . TYR A 1 143 ? 10.289 20.641 -3.631 1 97.19 143 TYR A O 1
ATOM 1191 N N . ASP A 1 144 ? 11 22.516 -4.578 1 96.5 144 ASP A N 1
ATOM 1192 C CA . ASP A 1 144 ? 10.984 21.984 -5.938 1 96.5 144 ASP A CA 1
ATOM 1193 C C . ASP A 1 144 ? 11.945 20.797 -6.07 1 96.5 144 ASP A C 1
ATOM 1195 O O . ASP A 1 144 ? 11.602 19.781 -6.672 1 96.5 144 ASP A O 1
ATOM 1199 N N . ARG A 1 145 ? 13.094 20.938 -5.504 1 93.94 145 ARG A N 1
ATOM 1200 C CA . ARG A 1 145 ? 14.094 19.875 -5.555 1 93.94 145 ARG A CA 1
ATOM 1201 C C . ARG A 1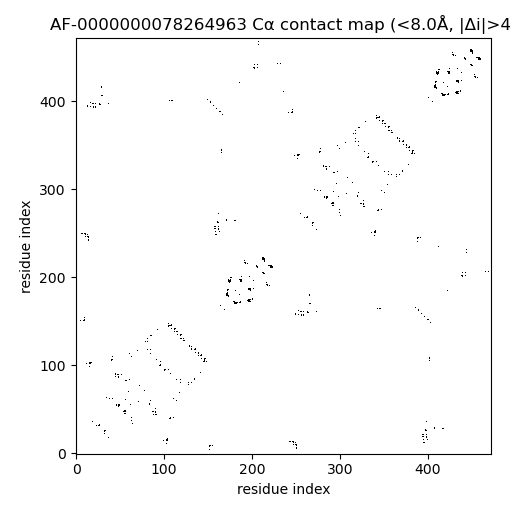 145 ? 13.602 18.625 -4.82 1 93.94 145 ARG A C 1
ATOM 1203 O O . ARG A 1 145 ? 13.867 17.5 -5.25 1 93.94 145 ARG A O 1
ATOM 1210 N N . 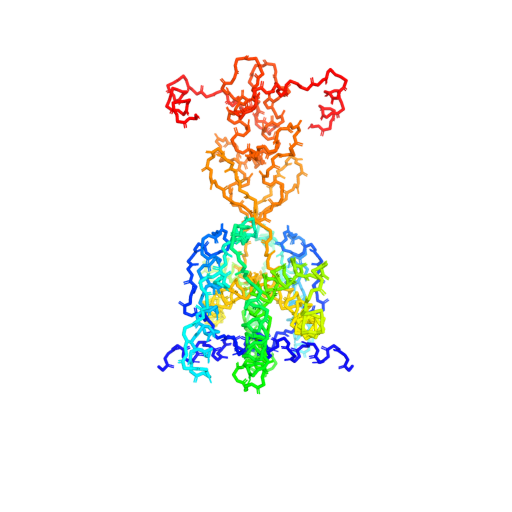SER A 1 146 ? 12.961 18.828 -3.736 1 95.81 146 SER A N 1
ATOM 1211 C CA . SER A 1 146 ? 12.438 17.719 -2.945 1 95.81 146 SER A CA 1
ATOM 1212 C C . SER A 1 146 ? 11.219 17.094 -3.611 1 95.81 146 SER A C 1
ATOM 1214 O O . SER A 1 146 ? 11.062 15.867 -3.605 1 95.81 146 SER A O 1
ATOM 1216 N N . GLU A 1 147 ? 10.398 17.922 -4.211 1 94.31 147 GLU A N 1
ATOM 1217 C CA . GLU A 1 147 ? 9.141 17.484 -4.797 1 94.31 147 GLU A CA 1
ATOM 1218 C C . GLU A 1 147 ? 9.375 16.578 -6.008 1 94.31 147 GLU A C 1
ATOM 1220 O O . GLU A 1 147 ? 8.539 15.734 -6.332 1 94.31 147 GLU A O 1
ATOM 1225 N N . LYS A 1 148 ? 10.516 16.703 -6.613 1 93.19 148 LYS A N 1
ATOM 1226 C CA . LYS A 1 148 ? 10.875 15.875 -7.754 1 93.19 148 LYS A CA 1
ATOM 1227 C C . LYS A 1 148 ? 10.914 14.398 -7.367 1 93.19 148 LYS A C 1
ATOM 1229 O O . LYS A 1 148 ? 10.719 13.523 -8.219 1 93.19 148 LYS A O 1
ATOM 1234 N N . TYR A 1 149 ? 11.07 14.133 -6.125 1 95.31 149 TYR A N 1
ATOM 1235 C CA . TYR A 1 149 ? 11.164 12.758 -5.656 1 95.31 149 TYR A CA 1
ATOM 1236 C C . TYR A 1 149 ? 9.773 12.141 -5.492 1 95.31 149 TYR A C 1
ATOM 1238 O O . TYR A 1 149 ? 9.641 10.922 -5.391 1 95.31 149 TYR A O 1
ATOM 1246 N N . LEU A 1 150 ? 8.766 12.969 -5.422 1 96.38 150 LEU A N 1
ATOM 1247 C CA . LEU A 1 150 ? 7.422 12.438 -5.234 1 96.38 150 LEU A CA 1
ATOM 1248 C C . LEU A 1 150 ? 7.023 11.539 -6.406 1 96.38 150 LEU A C 1
ATOM 1250 O O . LEU A 1 150 ? 6.352 10.523 -6.215 1 96.38 150 LEU A O 1
ATOM 1254 N N . HIS A 1 151 ? 7.465 11.938 -7.621 1 95.81 151 HIS A N 1
ATOM 1255 C CA . HIS A 1 151 ? 7.188 11.094 -8.773 1 95.81 151 HIS A CA 1
ATOM 1256 C C . HIS A 1 151 ? 7.961 9.781 -8.695 1 95.81 151 HIS A C 1
ATOM 1258 O O . HIS A 1 151 ? 7.445 8.727 -9.078 1 95.81 151 HIS A O 1
ATOM 1264 N N . ILE A 1 152 ? 9.195 9.828 -8.203 1 97 152 ILE A N 1
ATOM 1265 C CA . ILE A 1 152 ? 10.016 8.633 -8.023 1 97 152 ILE A CA 1
ATOM 1266 C C . ILE A 1 152 ? 9.352 7.695 -7.02 1 97 152 ILE A C 1
ATOM 1268 O O . ILE A 1 152 ? 9.273 6.484 -7.242 1 97 152 ILE A O 1
ATOM 1272 N N . ILE A 1 153 ? 8.844 8.281 -5.961 1 97.75 153 ILE A N 1
ATOM 1273 C CA . ILE A 1 153 ? 8.188 7.492 -4.926 1 97.75 153 ILE A CA 1
ATOM 1274 C C . ILE A 1 153 ? 6.93 6.836 -5.5 1 97.75 153 ILE A C 1
ATOM 1276 O O . ILE A 1 153 ? 6.602 5.699 -5.152 1 97.75 153 ILE A O 1
ATOM 1280 N N . LYS A 1 154 ? 6.277 7.539 -6.355 1 97.19 154 LYS A N 1
ATOM 1281 C CA . LYS A 1 154 ? 5.125 6.953 -7.031 1 97.19 154 LYS A CA 1
ATOM 1282 C C . LYS A 1 154 ? 5.52 5.711 -7.82 1 97.19 154 LYS A C 1
ATOM 1284 O O . LYS A 1 154 ? 4.855 4.676 -7.738 1 97.19 154 LYS A O 1
ATOM 1289 N N . LEU A 1 155 ? 6.594 5.793 -8.539 1 96.69 155 LEU A N 1
ATOM 1290 C CA . LEU A 1 155 ? 7.09 4.656 -9.312 1 96.69 155 LEU A CA 1
ATOM 1291 C C . LEU A 1 155 ? 7.496 3.514 -8.383 1 96.69 155 LEU A C 1
ATOM 1293 O O . LEU A 1 155 ? 7.262 2.346 -8.695 1 96.69 155 LEU A O 1
ATOM 1297 N N . MET A 1 156 ? 8.07 3.871 -7.27 1 97.5 156 MET A N 1
ATOM 1298 C CA . MET A 1 156 ? 8.445 2.871 -6.273 1 97.5 156 MET A CA 1
ATOM 1299 C C . MET A 1 156 ? 7.215 2.135 -5.75 1 97.5 156 MET A C 1
ATOM 1301 O O . MET A 1 156 ? 7.238 0.914 -5.59 1 97.5 156 MET A O 1
ATOM 1305 N N . ASN A 1 157 ? 6.203 2.869 -5.504 1 97.38 157 ASN A N 1
ATOM 1306 C CA . ASN A 1 157 ? 4.957 2.27 -5.043 1 97.38 157 ASN A CA 1
ATOM 1307 C C . ASN A 1 157 ? 4.375 1.314 -6.082 1 97.38 157 ASN A C 1
ATOM 1309 O O . ASN A 1 157 ? 3.85 0.255 -5.734 1 97.38 157 ASN A O 1
ATOM 1313 N N . GLU A 1 158 ? 4.426 1.72 -7.324 1 97.44 158 GLU A N 1
ATOM 1314 C CA . GLU A 1 158 ? 3.949 0.854 -8.398 1 97.44 158 GLU A CA 1
ATOM 1315 C C . GLU A 1 158 ? 4.723 -0.462 -8.43 1 97.44 158 GLU A C 1
ATOM 1317 O O . GLU A 1 158 ? 4.129 -1.534 -8.562 1 97.44 158 GLU A O 1
ATOM 1322 N N . ARG A 1 159 ? 5.988 -0.369 -8.305 1 97.38 159 ARG A N 1
ATOM 1323 C CA . ARG A 1 159 ? 6.828 -1.561 -8.281 1 97.38 159 ARG A CA 1
ATOM 1324 C C . ARG A 1 159 ? 6.477 -2.455 -7.098 1 97.38 159 ARG A C 1
ATOM 1326 O O . ARG A 1 159 ? 6.387 -3.676 -7.238 1 97.38 159 ARG A O 1
ATOM 1333 N N . MET A 1 160 ? 6.277 -1.838 -5.953 1 97.81 160 MET A N 1
ATOM 1334 C CA . MET A 1 160 ? 5.941 -2.611 -4.762 1 97.81 160 MET A CA 1
ATOM 1335 C C . MET A 1 160 ? 4.598 -3.312 -4.93 1 97.81 160 MET A C 1
ATOM 1337 O O . MET A 1 160 ? 4.414 -4.434 -4.453 1 97.81 160 MET A O 1
ATOM 1341 N N . GLN A 1 161 ? 3.684 -2.613 -5.586 1 97.38 161 GLN A N 1
ATOM 1342 C CA . GLN A 1 161 ? 2.393 -3.24 -5.852 1 97.38 161 GLN A CA 1
ATOM 1343 C C . GLN A 1 161 ? 2.555 -4.496 -6.699 1 97.38 161 GLN A C 1
ATOM 1345 O O . GLN A 1 161 ? 1.896 -5.508 -6.449 1 97.38 161 GLN A O 1
ATOM 1350 N N . LEU A 1 162 ? 3.398 -4.418 -7.637 1 98 162 LEU A N 1
ATOM 1351 C CA . LEU A 1 162 ? 3.67 -5.574 -8.484 1 98 162 LEU A CA 1
ATOM 1352 C C . LEU A 1 162 ? 4.277 -6.715 -7.676 1 98 162 LEU A C 1
ATOM 1354 O O . LEU A 1 162 ? 3.848 -7.863 -7.793 1 98 162 LEU A O 1
ATOM 1358 N N . ILE A 1 163 ? 5.254 -6.395 -6.863 1 98.12 163 ILE A N 1
ATOM 1359 C CA . ILE A 1 163 ? 5.93 -7.395 -6.043 1 98.12 163 ILE A CA 1
ATOM 1360 C C . ILE A 1 163 ? 4.926 -8.039 -5.09 1 98.12 163 ILE A C 1
ATOM 1362 O O . ILE A 1 163 ? 4.938 -9.258 -4.898 1 98.12 163 ILE A O 1
ATOM 1366 N N . ASN A 1 164 ? 4.051 -7.25 -4.602 1 97.56 164 ASN A N 1
ATOM 1367 C CA . ASN A 1 164 ? 3.086 -7.711 -3.609 1 97.56 164 ASN A CA 1
ATOM 1368 C C . ASN A 1 164 ? 2.086 -8.695 -4.215 1 97.56 164 ASN A C 1
ATOM 1370 O O . ASN A 1 164 ? 1.415 -9.43 -3.486 1 97.56 164 ASN A O 1
ATOM 1374 N N . VAL A 1 165 ? 1.91 -8.688 -5.5 1 97.5 165 VAL A N 1
ATOM 1375 C CA . VAL A 1 165 ? 1.012 -9.633 -6.152 1 97.5 165 VAL A CA 1
ATOM 1376 C C . VAL A 1 165 ? 1.402 -11.055 -5.773 1 97.5 165 VAL A C 1
ATOM 1378 O O . VAL A 1 165 ? 0.537 -11.922 -5.598 1 97.5 165 VAL A O 1
ATOM 1381 N N . PHE A 1 166 ? 2.672 -11.289 -5.547 1 97 166 PHE A N 1
ATOM 1382 C CA . PHE A 1 166 ? 3.186 -12.641 -5.355 1 97 166 PHE A CA 1
ATOM 1383 C C . PHE A 1 166 ? 3.135 -13.031 -3.883 1 97 166 PHE A C 1
ATOM 1385 O O . PHE A 1 166 ? 3.488 -14.156 -3.521 1 97 166 PHE A O 1
ATOM 1392 N N . THR A 1 167 ? 2.713 -12.18 -3.029 1 95.75 167 THR A N 1
ATOM 1393 C CA . THR A 1 167 ? 2.492 -12.516 -1.626 1 95.75 167 THR A CA 1
ATOM 1394 C C . THR A 1 167 ? 1.06 -12.992 -1.401 1 95.75 167 THR A C 1
ATOM 1396 O O . THR A 1 167 ? 0.666 -13.273 -0.269 1 95.75 167 THR A O 1
ATOM 1399 N N . ASP A 1 168 ? 0.324 -13.055 -2.479 1 90.88 168 ASP A N 1
ATOM 1400 C CA . ASP A 1 168 ? -1.068 -13.492 -2.447 1 90.88 168 ASP A CA 1
ATOM 1401 C C . ASP A 1 168 ? -1.89 -12.641 -1.482 1 90.88 168 ASP A C 1
ATOM 1403 O O . ASP A 1 168 ? -2.502 -13.164 -0.551 1 90.88 168 ASP A O 1
ATOM 1407 N N . PRO A 1 169 ? -1.907 -11.375 -1.845 1 92.19 169 PRO A N 1
ATOM 1408 C CA . PRO A 1 169 ? -2.668 -10.492 -0.956 1 92.19 169 PRO A CA 1
ATOM 1409 C C . PRO A 1 169 ? -4.16 -10.82 -0.939 1 92.19 169 PRO A C 1
ATOM 1411 O O . PRO A 1 169 ? -4.715 -11.234 -1.959 1 92.19 169 PRO A O 1
ATOM 1414 N N . LYS A 1 170 ? -4.773 -10.594 0.224 1 91.31 170 LYS A N 1
ATOM 1415 C CA . LYS A 1 170 ? -6.215 -10.781 0.345 1 91.31 170 LYS A CA 1
ATOM 1416 C C . LYS A 1 170 ? -6.977 -9.578 -0.196 1 91.31 170 LYS A C 1
ATOM 1418 O O . LYS A 1 170 ? -6.672 -8.438 0.155 1 91.31 170 LYS A O 1
ATOM 1423 N N . ILE A 1 171 ? -7.84 -9.812 -1.102 1 93.75 171 ILE A N 1
ATOM 1424 C CA . ILE A 1 171 ? -8.711 -8.781 -1.661 1 93.75 171 ILE A CA 1
ATOM 1425 C C . ILE A 1 171 ? -10.164 -9.086 -1.309 1 93.75 171 ILE A C 1
ATOM 1427 O O . ILE A 1 171 ? -10.625 -10.219 -1.479 1 93.75 171 ILE A O 1
ATOM 1431 N N . TYR A 1 172 ? -10.891 -8.133 -0.788 1 93.69 172 TYR A N 1
ATOM 1432 C CA . TYR A 1 172 ? -12.289 -8.258 -0.41 1 93.69 172 TYR A CA 1
ATOM 1433 C C . TYR A 1 172 ? -13.203 -7.633 -1.461 1 93.69 172 TYR A C 1
ATOM 1435 O O . TYR A 1 172 ? -13.094 -6.441 -1.756 1 93.69 172 TYR A O 1
ATOM 1443 N N . GLN A 1 173 ? -14 -8.438 -1.98 1 93.81 173 GLN A N 1
ATOM 1444 C CA . GLN A 1 173 ? -14.852 -7.961 -3.062 1 93.81 173 GLN A CA 1
ATOM 1445 C C . GLN A 1 173 ? -16.328 -8.156 -2.725 1 93.81 173 GLN A C 1
ATOM 1447 O O . GLN A 1 173 ? -16.719 -9.203 -2.195 1 93.81 173 GLN A O 1
ATOM 1452 N N . CYS A 1 174 ? -17.109 -7.145 -2.957 1 94.88 174 CYS A N 1
ATOM 1453 C CA . CYS A 1 174 ? -18.547 -7.207 -2.762 1 94.88 174 CYS A CA 1
ATOM 1454 C C . CYS A 1 174 ? -19.234 -7.887 -3.943 1 94.88 174 CYS A C 1
ATOM 1456 O O . CYS A 1 174 ? -18.906 -7.602 -5.098 1 94.88 174 CYS A O 1
ATOM 1458 N N . ASN A 1 175 ? -20.125 -8.734 -3.633 1 94.62 175 ASN A N 1
ATOM 1459 C CA . ASN A 1 175 ? -20.812 -9.469 -4.688 1 94.62 175 ASN A CA 1
ATOM 1460 C C . ASN A 1 175 ? -21.922 -8.633 -5.309 1 94.62 175 ASN A C 1
ATOM 1462 O O . ASN A 1 175 ? -22.422 -8.945 -6.391 1 94.62 175 ASN A O 1
ATOM 1466 N N . ILE A 1 176 ? -22.344 -7.566 -4.656 1 93.06 176 ILE A N 1
ATOM 1467 C CA . ILE A 1 176 ? -23.453 -6.738 -5.125 1 93.06 176 ILE A CA 1
ATOM 1468 C C . ILE A 1 176 ? -22.938 -5.672 -6.086 1 93.06 176 ILE A C 1
ATOM 1470 O O . ILE A 1 176 ? -23.297 -5.652 -7.262 1 93.06 176 ILE A O 1
ATOM 1474 N N . CYS A 1 177 ? -22.062 -4.82 -5.707 1 92.88 177 CYS A N 1
ATOM 1475 C CA . CYS A 1 177 ? -21.609 -3.695 -6.508 1 92.88 177 CYS A CA 1
ATOM 1476 C C . CYS A 1 177 ? -20.297 -4.039 -7.227 1 92.88 177 CYS A C 1
ATOM 1478 O O . CYS A 1 177 ? -19.844 -3.287 -8.094 1 92.88 177 CYS A O 1
ATOM 1480 N N . GLN A 1 178 ? -19.609 -5.078 -6.859 1 92.56 178 GLN A N 1
ATOM 1481 C CA . GLN A 1 178 ? -18.391 -5.602 -7.477 1 92.56 178 GLN A CA 1
ATOM 1482 C C . GLN A 1 178 ? -17.188 -4.734 -7.137 1 92.56 178 GLN A C 1
ATOM 1484 O O . GLN A 1 178 ? -16.109 -4.906 -7.711 1 92.56 178 GLN A O 1
ATOM 1489 N N . GLU A 1 179 ? -17.391 -3.842 -6.16 1 91.5 179 GLU A N 1
ATOM 1490 C CA . GLU A 1 179 ? -16.25 -3.064 -5.688 1 91.5 179 GLU A CA 1
ATOM 1491 C C . GLU A 1 179 ? -15.344 -3.906 -4.793 1 91.5 179 GLU A C 1
ATOM 1493 O O . GLU A 1 179 ? -15.789 -4.879 -4.184 1 91.5 179 GLU A O 1
ATOM 1498 N N . SER A 1 180 ? -14.062 -3.533 -4.816 1 94 180 SER A N 1
ATOM 1499 C CA . SER A 1 180 ? -13.07 -4.289 -4.055 1 94 180 SER A CA 1
ATOM 1500 C C . SER A 1 180 ? -12.305 -3.387 -3.092 1 94 180 SER A C 1
ATOM 1502 O O . SER A 1 180 ? -12.266 -2.168 -3.277 1 94 180 SER A O 1
ATOM 1504 N N . SER A 1 181 ? -11.82 -3.969 -2.037 1 93.56 181 SER A N 1
ATOM 1505 C CA . SER A 1 181 ? -11 -3.289 -1.033 1 93.56 181 SER A CA 1
ATOM 1506 C C . SER A 1 181 ? -9.938 -4.219 -0.468 1 93.56 181 SER A C 1
ATOM 1508 O O . SER A 1 181 ? -10.094 -5.441 -0.483 1 93.56 181 SER A O 1
ATOM 1510 N N . ALA A 1 182 ? -8.859 -3.615 -0.088 1 92.5 182 ALA A N 1
ATOM 1511 C CA . ALA A 1 182 ? -7.801 -4.383 0.564 1 92.5 182 ALA A CA 1
ATOM 1512 C C . ALA A 1 182 ? -8.07 -4.523 2.061 1 92.5 182 ALA A C 1
ATOM 1514 O O . ALA A 1 182 ? -7.332 -5.219 2.766 1 92.5 182 ALA A O 1
ATOM 1515 N N . GLU A 1 183 ? -9.039 -3.926 2.529 1 91.56 183 GLU A N 1
ATOM 1516 C CA . GLU A 1 183 ? -9.32 -3.893 3.963 1 91.56 183 GLU A CA 1
ATOM 1517 C C . GLU A 1 183 ? -10.5 -4.789 4.312 1 91.56 183 GLU A C 1
ATOM 1519 O O . GLU A 1 183 ? -11.578 -4.664 3.729 1 91.56 183 GLU A O 1
ATOM 1524 N N . GLU A 1 184 ? -10.359 -5.52 5.332 1 90.5 184 GLU A N 1
ATOM 1525 C CA . GLU A 1 184 ? -11.352 -6.508 5.734 1 90.5 184 GLU A CA 1
ATOM 1526 C C . GLU A 1 184 ? -12.648 -5.84 6.168 1 90.5 184 GLU A C 1
ATOM 1528 O O . GLU A 1 184 ? -13.742 -6.348 5.891 1 90.5 184 GLU A O 1
ATOM 1533 N N . HIS A 1 185 ? -12.531 -4.727 6.793 1 90.44 185 HIS A N 1
ATOM 1534 C CA . HIS A 1 185 ? -13.711 -4.082 7.359 1 90.44 185 HIS A CA 1
ATOM 1535 C C . HIS A 1 185 ? -14.594 -3.498 6.266 1 90.44 185 HIS A C 1
ATOM 1537 O O . HIS A 1 185 ? -15.688 -2.99 6.543 1 90.44 185 HIS A O 1
ATOM 1543 N N . PHE A 1 186 ? -14.125 -3.639 5.055 1 93.5 186 PHE A N 1
ATOM 1544 C CA . PHE A 1 186 ? -14.914 -3.219 3.898 1 93.5 186 PHE A CA 1
ATOM 1545 C C . PHE A 1 186 ? -16.188 -4.043 3.779 1 93.5 186 PHE A C 1
ATOM 1547 O O . PHE A 1 186 ? -17.234 -3.52 3.414 1 93.5 186 PHE A O 1
ATOM 1554 N N . LEU A 1 187 ? -16.062 -5.25 4.152 1 94.31 187 LEU A N 1
ATOM 1555 C CA . LEU A 1 187 ? -17.188 -6.168 4.066 1 94.31 187 LEU A CA 1
ATOM 1556 C C . LEU A 1 187 ? -17.828 -6.371 5.434 1 94.31 187 LEU A C 1
ATOM 1558 O O . LEU A 1 187 ? -17.125 -6.461 6.445 1 94.31 187 LEU A O 1
ATOM 1562 N N . LYS A 1 188 ? -19.156 -6.441 5.387 1 92.88 188 LYS A N 1
ATOM 1563 C CA . LYS A 1 188 ? -19.812 -6.898 6.602 1 92.88 188 LYS A CA 1
ATOM 1564 C C . LYS A 1 188 ? -19.531 -8.375 6.867 1 92.88 188 LYS A C 1
ATOM 1566 O O . LYS A 1 188 ? -19.344 -9.148 5.934 1 92.88 188 LYS A O 1
ATOM 1571 N N . PRO A 1 189 ? -19.422 -8.703 8.156 1 91.62 189 PRO A N 1
ATOM 1572 C CA . PRO A 1 189 ? -19.203 -10.117 8.461 1 91.62 189 PRO A CA 1
ATOM 1573 C C . PRO A 1 189 ? -20.297 -11.023 7.906 1 91.62 189 PRO A C 1
ATOM 1575 O O . PRO A 1 189 ? -21.469 -10.656 7.918 1 91.62 189 PRO A O 1
ATOM 1578 N N . ASN A 1 190 ? -19.812 -12.062 7.359 1 88.62 190 ASN A N 1
ATOM 1579 C CA . ASN A 1 190 ? -20.766 -13.023 6.812 1 88.62 190 ASN A CA 1
ATOM 1580 C C . ASN A 1 190 ? -21.547 -13.727 7.918 1 88.62 190 ASN A C 1
ATOM 1582 O O . ASN A 1 190 ? -20.953 -14.359 8.797 1 88.62 190 ASN A O 1
ATOM 1586 N N . GLU A 1 191 ? -22.859 -13.609 7.887 1 85.56 191 GLU A N 1
ATOM 1587 C CA . GLU A 1 191 ? -23.734 -14.203 8.898 1 85.56 191 GLU A CA 1
ATOM 1588 C C . GLU A 1 191 ? -24.656 -15.242 8.289 1 85.56 191 GLU A C 1
ATOM 1590 O O . GLU A 1 191 ? -25.547 -15.773 8.969 1 85.56 191 GLU A O 1
ATOM 1595 N N . CYS A 1 192 ? -24.5 -15.539 7.051 1 88.31 192 CYS A N 1
ATOM 1596 C CA . CYS A 1 192 ? -25.422 -16.484 6.414 1 88.31 192 CYS A CA 1
ATOM 1597 C C . CYS A 1 192 ? -24.703 -17.297 5.344 1 88.31 192 CYS A C 1
ATOM 1599 O O . CYS A 1 192 ? -23.906 -18.188 5.664 1 88.31 192 CYS A O 1
ATOM 1601 N N . CYS A 1 193 ? -24.984 -17.078 4.035 1 90.31 193 CYS A N 1
ATOM 1602 C CA . CYS A 1 193 ? -24.594 -17.984 2.971 1 90.31 193 CYS A CA 1
ATOM 1603 C C . CYS A 1 193 ? -23.188 -17.703 2.479 1 90.31 193 CYS A C 1
ATOM 1605 O O . CYS A 1 193 ? -22.703 -18.328 1.538 1 90.31 193 CYS A O 1
ATOM 1607 N N . GLY A 1 194 ? -22.547 -16.781 2.902 1 91 194 GLY A N 1
ATOM 1608 C CA . GLY A 1 194 ? -21.188 -16.453 2.482 1 91 194 GLY A CA 1
ATOM 1609 C C . GLY A 1 194 ? -21.125 -15.375 1.422 1 91 194 GLY A C 1
ATOM 1610 O O . GLY A 1 194 ? -20.062 -15.055 0.905 1 91 194 GLY A O 1
ATOM 1611 N N . TYR A 1 195 ? -22.266 -14.875 1.07 1 92.56 195 TYR A N 1
ATOM 1612 C CA . TYR A 1 195 ? -22.359 -13.781 0.112 1 92.56 195 TYR A CA 1
ATOM 1613 C C . TYR A 1 195 ? -21.75 -12.5 0.677 1 92.56 195 TYR A C 1
ATOM 1615 O O . TYR A 1 195 ? -22.172 -12.023 1.731 1 92.56 195 TYR A O 1
ATOM 1623 N N . ASN A 1 196 ? -20.734 -12.031 -0.015 1 93.94 196 ASN A N 1
ATOM 1624 C CA . ASN A 1 196 ? -20.031 -10.852 0.471 1 93.94 196 ASN A CA 1
ATOM 1625 C C . ASN A 1 196 ? -20.812 -9.57 0.197 1 93.94 196 ASN A C 1
ATOM 1627 O O . ASN A 1 196 ? -21.156 -9.281 -0.952 1 93.94 196 ASN A O 1
ATOM 1631 N N . VAL A 1 197 ? -21.094 -8.82 1.186 1 94.19 197 VAL A N 1
ATOM 1632 C CA . VAL A 1 197 ? -21.781 -7.535 1.085 1 94.19 197 VAL A CA 1
ATOM 1633 C C . VAL A 1 197 ? -20.938 -6.441 1.734 1 94.19 197 VAL A C 1
ATOM 1635 O O . VAL A 1 197 ? -20.562 -6.551 2.902 1 94.19 197 VAL A O 1
ATOM 1638 N N . CYS A 1 198 ? -20.641 -5.41 0.953 1 94.62 198 CYS A N 1
ATOM 1639 C CA . CYS A 1 198 ? -19.891 -4.309 1.542 1 94.62 198 CYS A CA 1
ATOM 1640 C C . CYS A 1 198 ? -20.812 -3.395 2.348 1 94.62 198 CYS A C 1
ATOM 1642 O O . CYS A 1 198 ? -22.031 -3.477 2.23 1 94.62 198 CYS A O 1
ATOM 1644 N N . TYR A 1 199 ? -20.203 -2.516 3.027 1 93.5 199 TYR A N 1
ATOM 1645 C CA . TYR A 1 199 ? -21.031 -1.694 3.916 1 93.5 199 TYR A CA 1
ATOM 1646 C C . TYR A 1 199 ? -21.734 -0.59 3.141 1 93.5 199 TYR A C 1
ATOM 1648 O O . TYR A 1 199 ? -22.734 -0.034 3.609 1 93.5 199 TYR A O 1
ATOM 1656 N N . ILE A 1 200 ? -21.25 -0.218 1.999 1 92.94 200 ILE A N 1
ATOM 1657 C CA . ILE A 1 200 ? -21.969 0.719 1.144 1 92.94 200 ILE A CA 1
ATOM 1658 C C . ILE A 1 200 ? -23.281 0.101 0.697 1 92.94 200 ILE A C 1
ATOM 1660 O O . ILE A 1 200 ? -24.344 0.701 0.874 1 92.94 200 ILE A O 1
ATOM 1664 N N . CYS A 1 201 ? -23.125 -1.086 0.179 1 92.62 201 CYS A N 1
ATOM 1665 C CA . CYS A 1 201 ? -24.312 -1.797 -0.275 1 92.62 201 CYS A CA 1
ATOM 1666 C C . CYS A 1 201 ? -25.219 -2.148 0.899 1 92.62 201 CYS A C 1
ATOM 1668 O O . CYS A 1 201 ? -26.453 -2.082 0.785 1 92.62 201 CYS A O 1
ATOM 1670 N N . TYR A 1 202 ? -24.656 -2.557 1.996 1 92.25 202 TYR A N 1
ATOM 1671 C CA . TYR A 1 202 ? -25.422 -2.898 3.189 1 92.25 202 TYR A CA 1
ATOM 1672 C C . TYR A 1 202 ? -26.234 -1.71 3.672 1 92.25 202 TYR A C 1
ATOM 1674 O O . TYR A 1 202 ? -27.422 -1.859 4.02 1 92.25 202 TYR A O 1
ATOM 1682 N N . ALA A 1 203 ? -25.641 -0.562 3.721 1 89.5 203 ALA A N 1
ATOM 1683 C CA . ALA A 1 203 ? -26.359 0.654 4.098 1 89.5 203 ALA A CA 1
ATOM 1684 C C . ALA A 1 203 ? -27.5 0.933 3.133 1 89.5 203 ALA A C 1
ATOM 1686 O O . ALA A 1 203 ? -28.578 1.351 3.555 1 89.5 203 ALA A O 1
ATOM 1687 N N . GLN A 1 204 ? -27.25 0.705 1.883 1 88.94 204 GLN A N 1
ATOM 1688 C CA . GLN A 1 204 ? -28.281 0.916 0.875 1 88.94 204 GLN A CA 1
ATOM 1689 C C . GLN A 1 204 ? -29.453 -0.042 1.078 1 88.94 204 GLN A C 1
ATOM 1691 O O . GLN A 1 204 ? -30.609 0.33 0.869 1 88.94 204 GLN A O 1
ATOM 1696 N N . LEU A 1 205 ? -29.109 -1.224 1.456 1 87.31 205 LEU A N 1
ATOM 1697 C CA . LEU A 1 205 ? -30.156 -2.199 1.741 1 87.31 205 LEU A CA 1
ATOM 1698 C C . LEU A 1 205 ? -31.047 -1.717 2.877 1 87.31 205 LEU A C 1
ATOM 1700 O O . LEU A 1 205 ? -32.281 -1.866 2.816 1 87.31 205 LEU A O 1
ATOM 1704 N N . TRP A 1 206 ? -30.5 -1.151 3.877 1 85.06 206 TRP A N 1
ATOM 1705 C CA . TRP A 1 206 ? -31.266 -0.64 5.004 1 85.06 206 TRP A CA 1
ATOM 1706 C C . TRP A 1 206 ? -32.062 0.588 4.598 1 85.06 206 TRP A C 1
ATOM 1708 O O . TRP A 1 206 ? -33.25 0.732 4.984 1 85.06 206 TRP A O 1
ATOM 1718 N N . LYS A 1 207 ? -31.453 1.386 3.873 1 83.75 207 LYS A N 1
ATOM 1719 C CA . LYS A 1 207 ? -32.062 2.639 3.453 1 83.75 207 LYS A CA 1
ATOM 1720 C C . LYS A 1 207 ? -33.312 2.381 2.623 1 83.75 207 LYS A C 1
ATOM 1722 O O . LYS A 1 207 ? -34.312 3.115 2.73 1 83.75 207 LYS A O 1
ATOM 1727 N N . HIS A 1 208 ? -33.312 1.312 1.883 1 83.12 208 HIS A N 1
ATOM 1728 C CA . HIS A 1 208 ? -34.375 1.113 0.921 1 83.12 208 HIS A CA 1
ATOM 1729 C C . HIS A 1 208 ? -35.312 -0.011 1.361 1 83.12 208 HIS A C 1
ATOM 1731 O O . HIS A 1 208 ? -36.25 -0.375 0.635 1 83.12 208 HIS A O 1
ATOM 1737 N N . SER A 1 209 ? -35.062 -0.474 2.469 1 80.06 209 SER A N 1
ATOM 1738 C CA . SER A 1 209 ? -35.938 -1.516 2.979 1 80.06 209 SER A CA 1
ATOM 1739 C C . SER A 1 209 ? -37.031 -0.926 3.861 1 80.06 209 SER A C 1
ATOM 1741 O O . SER A 1 209 ? -36.812 0.045 4.586 1 80.06 209 SER A O 1
ATOM 1743 N N . SER A 1 210 ? -38.25 -1.45 3.715 1 74.38 210 SER A N 1
ATOM 1744 C CA . SER A 1 210 ? -39.375 -0.994 4.527 1 74.38 210 SER A CA 1
ATOM 1745 C C . SER A 1 210 ? -39.25 -1.497 5.961 1 74.38 210 SER A C 1
ATOM 1747 O O . SER A 1 210 ? -39.594 -0.775 6.906 1 74.38 210 SER A O 1
ATOM 1749 N N . LEU A 1 211 ? -38.906 -2.715 6.203 1 74.25 211 LEU A N 1
ATOM 1750 C CA . LEU A 1 211 ? -38.75 -3.27 7.547 1 74.25 211 LEU A CA 1
ATOM 1751 C C . LEU A 1 211 ? -37.312 -3.658 7.812 1 74.25 211 LEU A C 1
ATOM 1753 O O . LEU A 1 211 ? -36.562 -2.91 8.453 1 74.25 211 LEU A O 1
ATOM 1757 N N . TYR A 1 212 ? -36.906 -4.883 7.336 1 80.44 212 TYR A N 1
ATOM 1758 C CA . TYR A 1 212 ? -35.562 -5.367 7.48 1 80.44 212 TYR A CA 1
ATOM 1759 C C . TYR A 1 212 ? -35 -5.867 6.148 1 80.44 212 TYR A C 1
ATOM 1761 O O . TYR A 1 212 ? -35.719 -6.531 5.391 1 80.44 212 TYR A O 1
ATOM 1769 N N . PRO A 1 213 ? -33.812 -5.492 5.863 1 85.88 213 PRO A N 1
ATOM 1770 C CA . PRO A 1 213 ? -33.219 -6.023 4.633 1 85.88 213 PRO A CA 1
ATOM 1771 C C . PRO A 1 213 ? -32.906 -7.516 4.727 1 85.88 213 PRO A C 1
ATOM 1773 O O . PRO A 1 213 ? -32.844 -8.062 5.828 1 85.88 213 PRO A O 1
ATOM 1776 N N . VAL A 1 214 ? -32.906 -8.094 3.619 1 87.31 214 VAL A N 1
ATOM 1777 C CA . VAL A 1 214 ? -32.594 -9.516 3.527 1 87.31 214 VAL A CA 1
ATOM 1778 C C . VAL A 1 214 ? -31.359 -9.703 2.637 1 87.31 214 VAL A C 1
ATOM 1780 O O . VAL A 1 214 ? -31.047 -8.844 1.809 1 87.31 214 VAL A O 1
ATOM 1783 N N . CYS A 1 215 ? -30.672 -10.812 2.863 1 89.94 215 CYS A N 1
ATOM 1784 C CA . CYS A 1 215 ? -29.547 -11.172 2.01 1 89.94 215 CYS A CA 1
ATOM 1785 C C . CYS A 1 215 ? -29.984 -11.336 0.561 1 89.94 215 CYS A C 1
ATOM 1787 O O . CYS A 1 215 ? -30.953 -12.055 0.277 1 89.94 215 CYS A O 1
ATOM 1789 N N . PRO A 1 216 ? -29.344 -10.703 -0.333 1 89.06 216 PRO A N 1
ATOM 1790 C CA . PRO A 1 216 ? -29.734 -10.789 -1.74 1 89.06 216 PRO A CA 1
ATOM 1791 C C . PRO A 1 216 ? -29.531 -12.18 -2.334 1 89.06 216 PRO A C 1
ATOM 1793 O O . PRO A 1 216 ? -30.125 -12.516 -3.359 1 89.06 216 PRO A O 1
ATOM 1796 N N . ALA A 1 217 ? -28.672 -12.961 -1.721 1 90.56 217 ALA A N 1
ATOM 1797 C CA . ALA A 1 217 ? -28.328 -14.281 -2.25 1 90.56 217 ALA A CA 1
ATOM 1798 C C . ALA A 1 217 ? -29.234 -15.359 -1.649 1 90.56 217 ALA A C 1
ATOM 1800 O O . ALA A 1 217 ? -29.984 -16.016 -2.369 1 90.56 217 ALA A O 1
ATOM 1801 N N . CYS A 1 218 ? -29.375 -15.492 -0.327 1 92.56 218 CYS A N 1
ATOM 1802 C CA . CYS A 1 218 ? -30.109 -16.594 0.303 1 92.56 218 CYS A CA 1
ATOM 1803 C C . CYS A 1 218 ? -31.406 -16.094 0.917 1 92.56 218 CYS A C 1
ATOM 1805 O O . CYS A 1 218 ? -32.219 -16.891 1.418 1 92.56 218 CYS A O 1
ATOM 1807 N N . LYS A 1 219 ? -31.703 -14.867 1.076 1 89.62 219 LYS A N 1
ATOM 1808 C CA . LYS A 1 219 ? -32.938 -14.234 1.521 1 89.62 219 LYS A CA 1
ATOM 1809 C C . LYS A 1 219 ? -33.094 -14.305 3.039 1 89.62 219 LYS A C 1
ATOM 1811 O O . LYS A 1 219 ? -34.156 -14.109 3.58 1 89.62 219 LYS A O 1
ATOM 1816 N N . THR A 1 220 ? -31.984 -14.531 3.738 1 89.25 220 THR A N 1
ATOM 1817 C CA . THR A 1 220 ? -31.984 -14.477 5.195 1 89.25 220 THR A CA 1
ATOM 1818 C C . THR A 1 220 ? -32.156 -13.039 5.68 1 89.25 220 THR A C 1
ATOM 1820 O O . THR A 1 220 ? -31.531 -12.117 5.164 1 89.25 220 THR A O 1
ATOM 1823 N N . SER A 1 221 ? -33.031 -12.82 6.645 1 85.88 221 SER A N 1
ATOM 1824 C CA . SER A 1 221 ? -33.312 -11.492 7.184 1 85.88 221 SER A CA 1
ATOM 1825 C C . SER A 1 221 ? -32.125 -10.992 8.031 1 85.88 221 SER A C 1
ATOM 1827 O O . SER A 1 221 ? -31.531 -11.758 8.789 1 85.88 221 SER A O 1
ATOM 1829 N N . PHE A 1 222 ? -31.797 -9.656 7.93 1 82.81 222 PHE A N 1
ATOM 1830 C CA . PHE A 1 222 ? -30.734 -9.062 8.719 1 82.81 222 PHE A CA 1
ATOM 1831 C C . PHE A 1 222 ? -31.266 -8.477 10.016 1 82.81 222 PHE A C 1
ATOM 1833 O O . PHE A 1 222 ? -30.594 -7.691 10.68 1 82.81 222 PHE A O 1
ATOM 1840 N N . LYS A 1 223 ? -32.531 -8.812 10.375 1 74.31 223 LYS A N 1
ATOM 1841 C CA . LYS A 1 223 ? -33.125 -8.328 11.609 1 74.31 223 LYS A CA 1
ATOM 1842 C C . LYS A 1 223 ? -32.281 -8.727 12.82 1 74.31 223 LYS A C 1
ATOM 1844 O O . LYS A 1 223 ? -31.828 -9.867 12.914 1 74.31 223 LYS A O 1
ATOM 1849 N N . THR A 1 224 ? -31.562 -7.855 13.617 1 63.94 224 THR A N 1
ATOM 1850 C CA . THR A 1 224 ? -30.781 -8.125 14.82 1 63.94 224 THR A CA 1
ATOM 1851 C C . THR A 1 224 ? -31.656 -8.758 15.898 1 63.94 224 THR A C 1
ATOM 1853 O O . THR A 1 224 ? -32.781 -8.305 16.156 1 63.94 224 THR A O 1
ATOM 1856 N N . PRO A 1 225 ? -31.219 -9.891 16.391 1 53.88 225 PRO A N 1
ATOM 1857 C CA . PRO A 1 225 ? -32 -10.352 17.531 1 53.88 225 PRO A CA 1
ATOM 1858 C C . PRO A 1 225 ? -32.062 -9.328 18.656 1 53.88 225 PRO A C 1
ATOM 1860 O O . PRO A 1 225 ? -31.141 -8.508 18.797 1 53.88 225 PRO A O 1
ATOM 1863 N N . THR A 1 226 ? -33.219 -9.164 19.422 1 48.38 226 THR A N 1
ATOM 1864 C CA . THR A 1 226 ? -33.625 -8.227 20.453 1 48.38 226 THR A CA 1
ATOM 1865 C C . THR A 1 226 ? -32.469 -7.918 21.391 1 48.38 226 THR A C 1
ATOM 1867 O O . THR A 1 226 ? -32.281 -6.777 21.828 1 48.38 226 THR A O 1
ATOM 1870 N N . ALA A 1 227 ? -31.828 -8.82 22 1 44.78 227 ALA A N 1
ATOM 1871 C CA . ALA A 1 227 ? -30.906 -8.586 23.109 1 44.78 227 ALA A CA 1
ATOM 1872 C C . ALA A 1 227 ? -29.719 -7.734 22.672 1 44.78 227 ALA A C 1
ATOM 1874 O O . ALA A 1 227 ? -29.203 -6.914 23.438 1 44.78 227 ALA A O 1
ATOM 1875 N N . ALA A 1 228 ? -29.125 -7.824 21.656 1 42.53 228 ALA A N 1
ATOM 1876 C CA . ALA A 1 228 ? -27.875 -7.168 21.297 1 42.53 228 ALA A CA 1
ATOM 1877 C C . ALA A 1 228 ? -28.109 -5.707 20.922 1 42.53 228 ALA A C 1
ATOM 1879 O O . ALA A 1 228 ? -27.156 -4.91 20.891 1 42.53 228 ALA A O 1
ATOM 1880 N N . LYS A 1 229 ? -29.203 -5.152 20.609 1 43.81 229 LYS A N 1
ATOM 1881 C CA . LYS A 1 229 ? -29.641 -3.789 20.312 1 43.81 229 LYS A CA 1
ATOM 1882 C C . LYS A 1 229 ? -29.172 -2.816 21.391 1 43.81 229 LYS A C 1
ATOM 1884 O O . LYS A 1 229 ? -28.734 -1.702 21.094 1 43.81 229 LYS A O 1
ATOM 1889 N N . GLN A 1 230 ? -29.391 -3.199 22.516 1 43.12 230 GLN A N 1
ATOM 1890 C CA . GLN A 1 230 ? -29.203 -2.336 23.688 1 43.12 230 GLN A CA 1
ATOM 1891 C C . GLN A 1 230 ? -27.734 -1.954 23.844 1 43.12 230 GLN A C 1
ATOM 1893 O O . GLN A 1 230 ? -27.422 -0.812 24.188 1 43.12 230 GLN A O 1
ATOM 1898 N N . GLN A 1 231 ? -26.828 -2.838 23.688 1 41.5 231 GLN A N 1
ATOM 1899 C CA . GLN A 1 231 ? -25.438 -2.566 24.031 1 41.5 231 GLN A CA 1
ATOM 1900 C C . GLN A 1 231 ? -24.797 -1.645 23 1 41.5 231 GLN A C 1
ATOM 1902 O O . GLN A 1 231 ? -23.953 -0.817 23.344 1 41.5 231 GLN A O 1
ATOM 1907 N N . ILE A 1 232 ? -25.125 -1.731 21.797 1 43.28 232 ILE A N 1
ATOM 1908 C CA . ILE A 1 232 ? -24.438 -0.939 20.781 1 43.28 232 ILE A CA 1
ATOM 1909 C C . ILE A 1 232 ? -25 0.481 20.781 1 43.28 232 ILE A C 1
ATOM 1911 O O . ILE A 1 232 ? -24.25 1.444 20.547 1 43.28 232 ILE A O 1
ATOM 1915 N N . ILE A 1 233 ? -26.297 0.746 20.969 1 43.78 233 ILE A N 1
ATOM 1916 C CA . ILE A 1 233 ? -26.875 2.08 21.094 1 43.78 233 ILE A CA 1
ATOM 1917 C C . ILE A 1 233 ? -26.172 2.848 22.203 1 43.78 233 ILE A C 1
ATOM 1919 O O . ILE A 1 233 ? -25.891 4.039 22.062 1 43.78 233 ILE A O 1
ATOM 1923 N N . GLU A 1 234 ? -25.891 2.113 23.234 1 46.41 234 GLU A N 1
ATOM 1924 C CA . GLU A 1 234 ? -25.266 2.77 24.375 1 46.41 234 GLU A CA 1
ATOM 1925 C C . GLU A 1 234 ? -23.859 3.25 24.047 1 46.41 234 GLU A C 1
ATOM 1927 O O . GLU A 1 234 ? -23.375 4.23 24.625 1 46.41 234 GLU A O 1
ATOM 1932 N N . GLN A 1 235 ? -23.297 2.615 23.094 1 41.5 235 GLN A N 1
ATOM 1933 C CA . GLN A 1 235 ? -21.938 3.025 22.797 1 41.5 235 GLN A CA 1
ATOM 1934 C C . GLN A 1 235 ? -21.891 4.066 21.672 1 41.5 235 GLN A C 1
ATOM 1936 O O . GLN A 1 235 ? -20.875 4.711 21.453 1 41.5 235 GLN A O 1
ATOM 1941 N N . LEU A 1 236 ? -22.922 4.258 20.938 1 42.94 236 LEU A N 1
ATOM 1942 C CA . LEU A 1 236 ? -22.984 5.309 19.922 1 42.94 236 LEU A CA 1
ATOM 1943 C C . LEU A 1 236 ? -23.359 6.645 20.547 1 42.94 236 LEU A C 1
ATOM 1945 O O . LEU A 1 236 ? -22.844 7.691 20.141 1 42.94 236 LEU A O 1
ATOM 1949 N N . MET B 1 1 ? 24.469 -7.203 12.945 1 39.56 1 MET B N 1
ATOM 1950 C CA . MET B 1 1 ? 24.938 -7.91 11.758 1 39.56 1 MET B CA 1
ATOM 1951 C C . MET B 1 1 ? 23.75 -8.344 10.883 1 39.56 1 MET B C 1
ATOM 1953 O O . MET B 1 1 ? 23.797 -8.211 9.656 1 39.56 1 MET B O 1
ATOM 1957 N N . SER B 1 2 ? 22.547 -9 11.508 1 47.59 2 SER B N 1
ATOM 1958 C CA . SER B 1 2 ? 21.391 -9.602 10.859 1 47.59 2 SER B CA 1
ATOM 1959 C C . SER B 1 2 ? 20.484 -8.531 10.25 1 47.59 2 SER B C 1
ATOM 1961 O O . SER B 1 2 ? 19.969 -8.703 9.141 1 47.59 2 SER B O 1
ATOM 1963 N N . ILE B 1 3 ? 20.453 -7.32 10.844 1 54.25 3 ILE B N 1
ATOM 1964 C CA . ILE B 1 3 ? 19.625 -6.199 10.398 1 54.25 3 ILE B CA 1
ATOM 1965 C C . ILE B 1 3 ? 20.203 -5.621 9.102 1 54.25 3 ILE B C 1
ATOM 1967 O O . ILE B 1 3 ? 19.453 -5.324 8.164 1 54.25 3 ILE B O 1
ATOM 1971 N N . ASN B 1 4 ? 21.547 -5.684 8.945 1 73.19 4 ASN B N 1
ATOM 1972 C CA . ASN B 1 4 ? 22.234 -5.18 7.766 1 73.19 4 ASN B CA 1
ATOM 1973 C C . ASN B 1 4 ? 22.047 -6.105 6.566 1 73.19 4 ASN B C 1
ATOM 1975 O O . ASN B 1 4 ? 21.875 -5.641 5.441 1 73.19 4 ASN B O 1
ATOM 1979 N N . HIS B 1 5 ? 21.812 -7.387 6.949 1 82.94 5 HIS B N 1
ATOM 1980 C CA . HIS B 1 5 ? 21.641 -8.344 5.859 1 82.94 5 HIS B CA 1
ATOM 1981 C C . HIS B 1 5 ? 20.266 -8.227 5.234 1 82.94 5 HIS B C 1
ATOM 1983 O O . HIS B 1 5 ? 20.125 -8.211 4.008 1 82.94 5 HIS B O 1
ATOM 1989 N N . ASP B 1 6 ? 19.312 -8.039 6.07 1 88.19 6 ASP B N 1
ATOM 1990 C CA . ASP B 1 6 ? 17.938 -7.918 5.578 1 88.19 6 ASP B CA 1
ATOM 1991 C C . ASP B 1 6 ? 17.75 -6.629 4.781 1 88.19 6 ASP B C 1
ATOM 1993 O O . ASP B 1 6 ? 17.062 -6.621 3.756 1 88.19 6 ASP B O 1
ATOM 1997 N N . SER B 1 7 ? 18.438 -5.699 5.25 1 87.81 7 SER B N 1
ATOM 1998 C CA . SER B 1 7 ? 18.328 -4.422 4.555 1 87.81 7 SER B CA 1
ATOM 1999 C C . SER B 1 7 ? 18.938 -4.488 3.162 1 87.81 7 SER B C 1
ATOM 2001 O O . SER B 1 7 ? 18.375 -3.975 2.199 1 87.81 7 SER B O 1
ATOM 2003 N N . GLU B 1 8 ? 20.031 -5.168 3.123 1 90.44 8 GLU B N 1
ATOM 2004 C CA . GLU B 1 8 ? 20.688 -5.328 1.832 1 90.44 8 GLU B CA 1
ATOM 2005 C C . GLU B 1 8 ? 19.859 -6.207 0.895 1 90.44 8 GLU B C 1
ATOM 2007 O O . GLU B 1 8 ? 19.766 -5.922 -0.301 1 90.44 8 GLU B O 1
ATOM 2012 N N . LEU B 1 9 ? 19.344 -7.219 1.454 1 93.5 9 LEU B N 1
ATOM 2013 C CA . LEU B 1 9 ? 18.516 -8.109 0.646 1 93.5 9 LEU B CA 1
ATOM 2014 C C . LEU B 1 9 ? 17.266 -7.391 0.146 1 93.5 9 LEU B C 1
ATOM 2016 O O . LEU B 1 9 ? 16.859 -7.57 -1.004 1 93.5 9 LEU B O 1
ATOM 2020 N N . CYS B 1 10 ? 16.703 -6.547 0.958 1 95.12 10 CYS B N 1
ATOM 2021 C CA . CYS B 1 10 ? 15.57 -5.727 0.54 1 95.12 10 CYS B CA 1
ATOM 2022 C C . CYS B 1 10 ? 15.93 -4.875 -0.672 1 95.12 10 CYS B C 1
ATOM 2024 O O . CYS B 1 10 ? 15.172 -4.816 -1.642 1 95.12 10 CYS B O 1
ATOM 2026 N N . ALA B 1 11 ? 17.109 -4.32 -0.591 1 93.44 11 ALA B N 1
ATOM 2027 C CA . ALA B 1 11 ? 17.578 -3.467 -1.681 1 93.44 11 ALA B CA 1
ATOM 2028 C C . ALA B 1 11 ? 17.766 -4.27 -2.965 1 93.44 11 ALA B C 1
ATOM 2030 O O . ALA B 1 11 ? 17.391 -3.818 -4.047 1 93.44 11 ALA B O 1
ATOM 2031 N N . GLN B 1 12 ? 18.281 -5.434 -2.861 1 94.19 12 GLN B N 1
ATOM 2032 C CA . GLN B 1 12 ?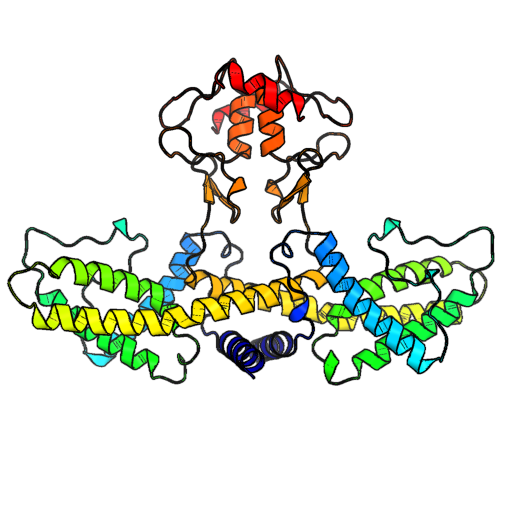 18.531 -6.273 -4.027 1 94.19 12 GLN B CA 1
ATOM 2033 C C . GLN B 1 12 ? 17.219 -6.742 -4.656 1 94.19 12 GLN B C 1
ATOM 2035 O O . GLN B 1 12 ? 17.062 -6.676 -5.875 1 94.19 12 GLN B O 1
ATOM 2040 N N . VAL B 1 13 ? 16.297 -7.16 -3.82 1 95.81 13 VAL B N 1
ATOM 2041 C CA . VAL B 1 13 ? 15.016 -7.633 -4.316 1 95.81 13 VAL B CA 1
ATOM 2042 C C . VAL B 1 13 ? 14.281 -6.496 -5.027 1 95.81 13 VAL B C 1
ATOM 2044 O O . VAL B 1 13 ? 13.766 -6.676 -6.133 1 95.81 13 VAL B O 1
ATOM 2047 N N . PHE B 1 14 ? 14.312 -5.344 -4.445 1 96.19 14 PHE B N 1
ATOM 2048 C CA . PHE B 1 14 ? 13.633 -4.18 -5 1 96.19 14 PHE B CA 1
ATOM 2049 C C . PHE B 1 14 ? 14.289 -3.746 -6.309 1 96.19 14 PHE B C 1
ATOM 2051 O O . PHE B 1 14 ? 13.602 -3.477 -7.293 1 96.19 14 PHE B O 1
ATOM 2058 N N . SER B 1 15 ? 15.594 -3.762 -6.352 1 93.88 15 SER B N 1
ATOM 2059 C CA . SER B 1 15 ? 16.344 -3.215 -7.48 1 93.88 15 SER B CA 1
ATOM 2060 C C . SER B 1 15 ? 16.312 -4.168 -8.672 1 93.88 15 SER B C 1
ATOM 2062 O O . SER B 1 15 ? 16.422 -3.732 -9.82 1 93.88 15 SER B O 1
ATOM 2064 N N . ASN B 1 16 ? 16.094 -5.414 -8.438 1 93.62 16 ASN B N 1
ATOM 2065 C CA . ASN B 1 16 ? 16.234 -6.402 -9.5 1 93.62 16 ASN B CA 1
ATOM 2066 C C . ASN B 1 16 ? 14.875 -6.938 -9.953 1 93.62 16 ASN B C 1
ATOM 2068 O O . ASN B 1 16 ? 14.797 -7.941 -10.664 1 93.62 16 ASN B O 1
ATOM 2072 N N . PHE B 1 17 ? 13.867 -6.246 -9.555 1 94.5 17 PHE B N 1
ATOM 2073 C CA . PHE B 1 17 ? 12.547 -6.719 -9.953 1 94.5 17 PHE B CA 1
ATOM 2074 C C . PHE B 1 17 ? 12.383 -6.648 -11.469 1 94.5 17 PHE B C 1
ATOM 2076 O O . PHE B 1 17 ? 12.797 -5.672 -12.094 1 94.5 17 PHE B O 1
ATOM 2083 N N . LEU B 1 18 ? 11.656 -7.605 -12.102 1 91.12 18 LEU B N 1
ATOM 2084 C CA . LEU B 1 18 ? 11.734 -7.844 -13.539 1 91.12 18 LEU B CA 1
ATOM 2085 C C . LEU B 1 18 ? 10.461 -7.383 -14.234 1 91.12 18 LEU B C 1
ATOM 2087 O O . LEU B 1 18 ? 10.461 -7.16 -15.445 1 91.12 18 LEU B O 1
ATOM 2091 N N . PHE B 1 19 ? 9.32 -7.094 -13.625 1 93.56 19 PHE B N 1
ATOM 2092 C CA . PHE B 1 19 ? 8.039 -7.004 -14.32 1 93.56 19 PHE B CA 1
ATOM 2093 C C . PHE B 1 19 ? 7.445 -5.609 -14.172 1 93.56 19 PHE B C 1
ATOM 2095 O O . PHE B 1 19 ? 6.227 -5.461 -14.039 1 93.56 19 PHE B O 1
ATOM 2102 N N . ASN B 1 20 ? 8.305 -4.59 -14.227 1 93.06 20 ASN B N 1
ATOM 2103 C CA . ASN B 1 20 ? 7.832 -3.225 -14.031 1 93.06 20 ASN B CA 1
ATOM 2104 C C . ASN B 1 20 ? 6.828 -2.82 -15.109 1 93.06 20 ASN B C 1
ATOM 2106 O O . ASN B 1 20 ? 5.906 -2.045 -14.844 1 93.06 20 ASN B O 1
ATOM 2110 N N . HIS B 1 21 ? 6.961 -3.385 -16.266 1 94.31 21 HIS B N 1
ATOM 2111 C CA . HIS B 1 21 ? 6.156 -2.996 -17.422 1 94.31 21 HIS B CA 1
ATOM 2112 C C . HIS B 1 21 ? 4.73 -3.527 -17.297 1 94.31 21 HIS B C 1
ATOM 2114 O O . HIS B 1 21 ? 3.85 -3.137 -18.062 1 94.31 21 HIS B O 1
ATOM 2120 N N . LEU B 1 22 ? 4.418 -4.344 -16.328 1 96.75 22 LEU B N 1
ATOM 2121 C CA . LEU B 1 22 ? 3.113 -4.984 -16.203 1 96.75 22 LEU B CA 1
ATOM 2122 C C . LEU B 1 22 ? 2.195 -4.168 -15.297 1 96.75 22 LEU B C 1
ATOM 2124 O O . LEU B 1 22 ? 1.04 -4.539 -15.078 1 96.75 22 LEU B O 1
ATOM 2128 N N . TYR B 1 23 ? 2.668 -3.08 -14.805 1 97.38 23 TYR B N 1
ATOM 2129 C CA . TYR B 1 23 ? 1.859 -2.293 -13.883 1 97.38 23 TYR B CA 1
ATOM 2130 C C . TYR B 1 23 ? 0.641 -1.709 -14.586 1 97.38 23 TYR B C 1
ATOM 2132 O O . TYR B 1 23 ? 0.74 -1.229 -15.711 1 97.38 23 TYR B O 1
ATOM 2140 N N . THR B 1 24 ? -0.49 -1.767 -13.961 1 97 24 THR B N 1
ATOM 2141 C CA . THR B 1 24 ? -1.716 -1.07 -14.336 1 97 24 THR B CA 1
ATOM 2142 C C . THR B 1 24 ? -2.268 -0.274 -13.156 1 97 24 THR B C 1
ATOM 2144 O O . THR B 1 24 ? -2.1 -0.67 -12 1 97 24 THR B O 1
ATOM 2147 N N . PRO B 1 25 ? -2.922 0.816 -13.391 1 95.12 25 PRO B N 1
ATOM 2148 C CA . PRO B 1 25 ? -3.398 1.678 -12.312 1 95.12 25 PRO B CA 1
ATOM 2149 C C . PRO B 1 25 ? -4.375 0.966 -11.375 1 95.12 25 PRO B C 1
ATOM 2151 O O . PRO B 1 25 ? -4.504 1.342 -10.211 1 95.12 25 PRO B O 1
ATOM 2154 N N . ASP B 1 26 ? -4.977 -0.099 -11.852 1 93.5 26 ASP B N 1
ATOM 2155 C CA . ASP B 1 26 ? -5.969 -0.801 -11.047 1 93.5 26 ASP B CA 1
ATOM 2156 C C . ASP B 1 26 ? -5.363 -2.037 -10.383 1 93.5 26 ASP B C 1
ATOM 2158 O O . ASP B 1 26 ? -6.074 -2.816 -9.742 1 93.5 26 ASP B O 1
ATOM 2162 N N . LEU B 1 27 ? -4.102 -2.193 -10.359 1 96.19 27 LEU B N 1
ATOM 2163 C CA . LEU B 1 27 ? -3.428 -3.424 -9.961 1 96.19 27 LEU B CA 1
ATOM 2164 C C . LEU B 1 27 ? -3.68 -3.736 -8.492 1 96.19 27 LEU B C 1
ATOM 2166 O O . LEU B 1 27 ? -3.852 -4.902 -8.125 1 96.19 27 LEU B O 1
ATOM 2170 N N . SER B 1 28 ? -3.705 -2.75 -7.695 1 93.06 28 SER B N 1
ATOM 2171 C CA . SER B 1 28 ? -3.732 -2.951 -6.25 1 93.06 28 SER B CA 1
ATOM 2172 C C . SER B 1 28 ? -4.977 -3.721 -5.82 1 93.06 28 SER B C 1
ATOM 2174 O O . SER B 1 28 ? -4.941 -4.48 -4.852 1 93.06 28 SER B O 1
ATOM 2176 N N . LEU B 1 29 ? -6.066 -3.545 -6.605 1 93.06 29 LEU B N 1
ATOM 2177 C CA . LEU B 1 29 ? -7.316 -4.125 -6.125 1 93.06 29 LEU B CA 1
ATOM 2178 C C . LEU B 1 29 ? -7.988 -4.957 -7.211 1 93.06 29 LEU B C 1
ATOM 2180 O O . LEU B 1 29 ? -9.133 -5.383 -7.055 1 93.06 29 LEU B O 1
ATOM 2184 N N . ASN B 1 30 ? -7.305 -5.184 -8.289 1 94.31 30 ASN B N 1
ATOM 2185 C CA . ASN B 1 30 ? -7.871 -5.902 -9.422 1 94.31 30 ASN B CA 1
ATOM 2186 C C . ASN B 1 30 ? -7.336 -7.328 -9.508 1 94.31 30 ASN B C 1
ATOM 2188 O O . ASN B 1 30 ? -6.18 -7.539 -9.883 1 94.31 30 ASN B O 1
ATOM 2192 N N . ILE B 1 31 ? -8.211 -8.242 -9.297 1 92.38 31 ILE B N 1
ATOM 2193 C CA . ILE B 1 31 ? -7.848 -9.656 -9.242 1 92.38 31 ILE B CA 1
ATOM 2194 C C . ILE B 1 31 ? -7.379 -10.117 -10.617 1 92.38 31 ILE B C 1
ATOM 2196 O O . ILE B 1 31 ? -6.43 -10.898 -10.727 1 92.38 31 ILE B O 1
ATOM 2200 N N . ARG B 1 32 ? -8.078 -9.688 -11.609 1 93.19 32 ARG B N 1
ATOM 2201 C CA . ARG B 1 32 ? -7.688 -10.047 -12.969 1 93.19 32 ARG B CA 1
ATOM 2202 C C . ARG B 1 32 ? -6.285 -9.531 -13.289 1 93.19 32 ARG B C 1
ATOM 2204 O O . ARG B 1 32 ? -5.504 -10.219 -13.945 1 93.19 32 ARG B O 1
ATOM 2211 N N . ALA B 1 33 ? -6.031 -8.289 -12.859 1 96.12 33 ALA B N 1
ATOM 2212 C CA . ALA B 1 33 ? -4.695 -7.738 -13.062 1 96.12 33 ALA B CA 1
ATOM 2213 C C . ALA B 1 33 ? -3.641 -8.586 -12.352 1 96.12 33 ALA B C 1
ATOM 2215 O O . ALA B 1 33 ? -2.553 -8.812 -12.891 1 96.12 33 ALA B O 1
ATOM 2216 N N . HIS B 1 34 ? -3.924 -9.07 -11.188 1 96.69 34 HIS B N 1
ATOM 2217 C CA . HIS B 1 34 ? -3.021 -9.977 -10.477 1 96.69 34 HIS B CA 1
ATOM 2218 C C . HIS B 1 34 ? -2.744 -11.227 -11.305 1 96.69 34 HIS B C 1
ATOM 2220 O O . HIS B 1 34 ? -1.591 -11.633 -11.453 1 96.69 34 HIS B O 1
ATOM 2226 N N . TYR B 1 35 ? -3.824 -11.766 -11.805 1 96.56 35 TYR B N 1
ATOM 2227 C CA . TYR B 1 35 ? -3.701 -12.969 -12.617 1 96.56 35 TYR B CA 1
ATOM 2228 C C . TYR B 1 35 ? -2.801 -12.727 -13.82 1 96.56 35 TYR B C 1
ATOM 2230 O O . TYR B 1 35 ? -1.961 -13.57 -14.156 1 96.56 35 TYR B O 1
ATOM 2238 N N . ASN B 1 36 ? -2.998 -11.625 -14.414 1 97.12 36 ASN B N 1
ATOM 2239 C CA . ASN B 1 36 ? -2.193 -11.281 -15.586 1 97.12 36 ASN B CA 1
ATOM 2240 C C . ASN B 1 36 ? -0.706 -11.227 -15.242 1 97.12 36 ASN B C 1
ATOM 2242 O O . ASN B 1 36 ? 0.13 -11.688 -16.031 1 97.12 36 ASN B O 1
ATOM 2246 N N . VAL B 1 37 ? -0.366 -10.672 -14.125 1 98.06 37 VAL B N 1
ATOM 2247 C CA . VAL B 1 37 ? 1.026 -10.602 -13.688 1 98.06 37 VAL B CA 1
ATOM 2248 C C . VAL B 1 37 ? 1.563 -12.008 -13.445 1 98.06 37 VAL B C 1
ATOM 2250 O O . VAL B 1 37 ? 2.646 -12.359 -13.922 1 98.06 37 VAL B O 1
ATOM 2253 N N . LYS B 1 38 ? 0.847 -12.836 -12.766 1 97.88 38 LYS B N 1
ATOM 2254 C CA . LYS B 1 38 ? 1.251 -14.211 -12.492 1 97.88 38 LYS B CA 1
ATOM 2255 C C . LYS B 1 38 ? 1.372 -15.008 -13.789 1 97.88 38 LYS B C 1
ATOM 2257 O O . LYS B 1 38 ? 2.281 -15.828 -13.938 1 97.88 38 LYS B O 1
ATOM 2262 N N . MET B 1 39 ? 0.445 -14.727 -14.688 1 97.94 39 MET B N 1
ATOM 2263 C CA . MET B 1 39 ? 0.455 -15.398 -15.984 1 97.94 39 MET B CA 1
ATOM 2264 C C . MET B 1 39 ? 1.722 -15.062 -16.766 1 97.94 39 MET B C 1
ATOM 2266 O O . MET B 1 39 ? 2.254 -15.914 -17.484 1 97.94 39 MET B O 1
ATOM 2270 N N . ALA B 1 40 ? 2.154 -13.883 -16.625 1 97.94 40 ALA B N 1
ATOM 2271 C CA . ALA B 1 40 ? 3.395 -13.492 -17.297 1 97.94 40 ALA B CA 1
ATOM 2272 C C . ALA B 1 40 ? 4.57 -14.336 -16.812 1 97.94 40 ALA B C 1
ATOM 2274 O O . ALA B 1 40 ? 5.43 -14.727 -17.594 1 97.94 40 ALA B O 1
ATOM 2275 N N . VAL B 1 41 ? 4.633 -14.609 -15.562 1 97.62 41 VAL B N 1
ATOM 2276 C CA . VAL B 1 41 ? 5.676 -15.461 -14.992 1 97.62 41 VAL B CA 1
ATOM 2277 C C . VAL B 1 41 ? 5.535 -16.875 -15.531 1 97.62 41 VAL B C 1
ATOM 2279 O O . VAL B 1 41 ? 6.523 -17.5 -15.938 1 97.62 41 VAL B O 1
ATOM 2282 N N . PHE B 1 42 ? 4.301 -17.375 -15.594 1 98.44 42 PHE B N 1
ATOM 2283 C CA . PHE B 1 42 ? 4.051 -18.703 -16.141 1 98.44 42 PHE B CA 1
ATOM 2284 C C . PHE B 1 42 ? 4.535 -18.812 -17.578 1 98.44 42 PHE B C 1
ATOM 2286 O O . PHE B 1 42 ? 5.086 -19.844 -17.984 1 98.44 42 PHE B O 1
ATOM 2293 N N . LYS B 1 43 ? 4.301 -17.766 -18.266 1 98.06 43 LYS B N 1
ATOM 2294 C CA . LYS B 1 43 ? 4.738 -17.766 -19.672 1 98.06 43 LYS B CA 1
ATOM 2295 C C . LYS B 1 43 ? 6.25 -17.953 -19.766 1 98.06 43 LYS B C 1
ATOM 2297 O O . LYS B 1 43 ? 6.73 -18.625 -20.688 1 98.06 43 LYS B O 1
ATOM 2302 N N . ILE B 1 44 ? 6.992 -17.438 -18.891 1 97.81 44 ILE B N 1
ATOM 2303 C CA . ILE B 1 44 ? 8.438 -17.641 -18.844 1 97.81 44 ILE B CA 1
ATOM 2304 C C . ILE B 1 44 ? 8.75 -19.125 -18.625 1 97.81 44 ILE B C 1
ATOM 2306 O O . ILE B 1 44 ? 9.609 -19.688 -19.297 1 97.81 44 ILE B O 1
ATOM 2310 N N . ILE B 1 45 ? 8.047 -19.719 -17.703 1 98.19 45 ILE B N 1
ATOM 2311 C CA . ILE B 1 45 ? 8.242 -21.125 -17.391 1 98.19 45 ILE B CA 1
ATOM 2312 C C . ILE B 1 45 ? 7.887 -21.969 -18.625 1 98.19 45 ILE B C 1
ATOM 2314 O O . ILE B 1 45 ? 8.648 -22.859 -19 1 98.19 45 ILE B O 1
ATOM 2318 N N . LYS B 1 46 ? 6.754 -21.625 -19.188 1 98.5 46 LYS B N 1
ATOM 2319 C CA . LYS B 1 46 ? 6.277 -22.359 -20.359 1 98.5 46 LYS B CA 1
ATOM 2320 C C . LYS B 1 46 ? 7.281 -22.266 -21.516 1 98.5 46 LYS B C 1
ATOM 2322 O O . LYS B 1 46 ? 7.594 -23.281 -22.141 1 98.5 46 LYS B O 1
ATOM 2327 N N . GLU B 1 47 ? 7.781 -21.125 -21.734 1 97.94 47 GLU B N 1
ATOM 2328 C CA . GLU B 1 47 ? 8.758 -20.922 -22.797 1 97.94 47 GLU B CA 1
ATOM 2329 C C . GLU B 1 47 ? 10.062 -21.672 -22.516 1 97.94 47 GLU B C 1
ATOM 2331 O O . GLU B 1 47 ? 10.633 -22.297 -23.406 1 97.94 47 GLU B O 1
ATOM 2336 N N . THR B 1 48 ? 10.531 -21.594 -21.328 1 98 48 THR B N 1
ATOM 2337 C CA . THR B 1 48 ? 11.742 -22.297 -20.938 1 98 48 THR B CA 1
ATOM 2338 C C . THR B 1 48 ? 11.562 -23.797 -21.062 1 98 48 THR B C 1
ATOM 2340 O O . THR B 1 48 ? 12.484 -24.516 -21.469 1 98 48 THR B O 1
ATOM 2343 N N . TYR B 1 49 ? 10.375 -24.297 -20.703 1 98.38 49 TYR B N 1
ATOM 2344 C CA . TYR B 1 49 ? 10.047 -25.703 -20.844 1 98.38 49 TYR B CA 1
ATOM 2345 C C . TYR B 1 49 ? 10.156 -26.141 -22.312 1 98.38 49 TYR B C 1
ATOM 2347 O O . TYR B 1 49 ? 10.812 -27.141 -22.625 1 98.38 49 TYR B O 1
ATOM 2355 N N . GLN B 1 50 ? 9.523 -25.359 -23.172 1 98 50 GLN B N 1
ATOM 2356 C CA . GLN B 1 50 ? 9.555 -25.656 -24.594 1 98 50 GLN B CA 1
ATOM 2357 C C . GLN B 1 50 ? 10.992 -25.688 -25.109 1 98 50 GLN B C 1
ATOM 2359 O O . GLN B 1 50 ? 11.352 -26.562 -25.906 1 98 50 GLN B O 1
ATOM 2364 N N . GLN B 1 51 ? 11.766 -24.766 -24.703 1 97.38 51 GLN B N 1
ATOM 2365 C CA . GLN B 1 51 ? 13.164 -24.688 -25.141 1 97.38 51 GLN B CA 1
ATOM 2366 C C . GLN B 1 51 ? 13.969 -25.875 -24.625 1 97.38 51 GLN B C 1
ATOM 2368 O O . GLN B 1 51 ? 14.844 -26.391 -25.312 1 97.38 51 GLN B O 1
ATOM 2373 N N . SER B 1 52 ? 13.703 -26.312 -23.422 1 97.31 52 SER B N 1
ATOM 2374 C CA . SER B 1 52 ? 14.477 -27.359 -22.766 1 97.31 52 SER B CA 1
ATOM 2375 C C . SER B 1 52 ? 14.117 -28.734 -23.312 1 97.31 52 SER B C 1
ATOM 2377 O O . SER B 1 52 ? 14.992 -29.609 -23.438 1 97.31 52 SER B O 1
ATOM 2379 N N . TYR B 1 53 ? 12.883 -28.969 -23.672 1 97.12 53 TYR B N 1
ATOM 2380 C CA . TYR B 1 53 ? 12.445 -30.328 -23.984 1 97.12 53 TYR B CA 1
ATOM 2381 C C . TYR B 1 53 ? 11.93 -30.438 -25.406 1 97.12 53 TYR B C 1
ATOM 2383 O O . TYR B 1 53 ? 11.57 -31.516 -25.875 1 97.12 53 TYR B O 1
ATOM 2391 N N . ASN B 1 54 ? 11.82 -29.359 -26.141 1 96.69 54 ASN B N 1
ATOM 2392 C CA . ASN B 1 54 ? 11.391 -29.297 -27.531 1 96.69 54 ASN B CA 1
ATOM 2393 C C . ASN B 1 54 ? 9.992 -29.875 -27.719 1 96.69 54 ASN B C 1
ATOM 2395 O O . ASN B 1 54 ? 9.742 -30.609 -28.672 1 96.69 54 ASN B O 1
ATOM 2399 N N . CYS B 1 55 ? 9.148 -29.688 -26.734 1 96.19 55 CYS B N 1
ATOM 2400 C CA . CYS B 1 55 ? 7.738 -30.047 -26.797 1 96.19 55 CYS B CA 1
ATOM 2401 C C . CYS B 1 55 ? 6.898 -29.109 -25.953 1 96.19 55 CYS B C 1
ATOM 2403 O O . CYS B 1 55 ? 7.426 -28.406 -25.078 1 96.19 55 CYS B O 1
ATOM 2405 N N . ASN B 1 56 ? 5.66 -29.078 -26.266 1 96.56 56 ASN B N 1
ATOM 2406 C CA . ASN B 1 56 ? 4.75 -28.203 -25.531 1 96.56 56 ASN B CA 1
ATOM 2407 C C . ASN B 1 56 ? 4.426 -28.781 -24.156 1 96.56 56 ASN B C 1
ATOM 2409 O O . ASN B 1 56 ? 4.312 -30 -23.984 1 96.56 56 ASN B O 1
ATOM 2413 N N . LEU B 1 57 ? 4.285 -27.891 -23.172 1 97.88 57 LEU B N 1
ATOM 2414 C CA . LEU B 1 57 ? 3.789 -28.281 -21.859 1 97.88 57 LEU B CA 1
ATOM 2415 C C . LEU B 1 57 ? 2.344 -28.766 -21.953 1 97.88 57 LEU B C 1
ATOM 2417 O O . LEU B 1 57 ? 1.532 -28.172 -22.672 1 97.88 57 LEU B O 1
ATOM 2421 N N . ASP B 1 58 ? 2.078 -29.781 -21.25 1 97.75 58 ASP B N 1
ATOM 2422 C CA . ASP B 1 58 ? 0.724 -30.328 -21.25 1 97.75 58 ASP B CA 1
ATOM 2423 C C . ASP B 1 58 ? -0.277 -29.312 -20.719 1 97.75 58 ASP B C 1
ATOM 2425 O O . ASP B 1 58 ? -0.025 -28.656 -19.703 1 97.75 58 ASP B O 1
ATOM 2429 N N . LYS B 1 59 ? -1.419 -29.203 -21.375 1 96.88 59 LYS B N 1
ATOM 2430 C CA . LYS B 1 59 ? -2.438 -28.219 -21.047 1 96.88 59 LYS B CA 1
ATOM 2431 C C . LYS B 1 59 ? -2.953 -28.406 -19.609 1 96.88 59 LYS B C 1
ATOM 2433 O O . LYS B 1 59 ? -3.371 -27.453 -18.969 1 96.88 59 LYS B O 1
ATOM 2438 N N . LEU B 1 60 ? -2.877 -29.578 -19.094 1 97.06 60 LEU B N 1
ATOM 2439 C CA . LEU B 1 60 ? -3.377 -29.891 -17.766 1 97.06 60 LEU B CA 1
ATOM 2440 C C . LEU B 1 60 ? -2.486 -29.281 -16.688 1 97.06 60 LEU B C 1
ATOM 2442 O O . LEU B 1 60 ? -2.895 -29.156 -15.531 1 97.06 60 LEU B O 1
ATOM 2446 N N . LEU B 1 61 ? -1.276 -28.859 -17.109 1 98.06 61 LEU B N 1
ATOM 2447 C CA . LEU B 1 61 ? -0.343 -28.281 -16.156 1 98.06 61 LEU B CA 1
ATOM 2448 C C . LEU B 1 61 ? -0.271 -26.766 -16.328 1 98.06 61 LEU B C 1
ATOM 2450 O O . LEU B 1 61 ? 0.552 -26.094 -15.695 1 98.06 61 LEU B O 1
ATOM 2454 N N . PHE B 1 62 ? -1.13 -26.219 -17.219 1 98.25 62 PHE B N 1
ATOM 2455 C CA . PHE B 1 62 ? -1.174 -24.781 -17.391 1 98.25 62 PHE B CA 1
ATOM 2456 C C . PHE B 1 62 ? -1.595 -24.094 -16.094 1 98.25 62 PHE B C 1
ATOM 2458 O O . PHE B 1 62 ? -2.355 -24.656 -15.305 1 98.25 62 PHE B O 1
ATOM 2465 N N . PHE B 1 63 ? -1.044 -22.906 -15.914 1 98.06 63 PHE B N 1
ATOM 2466 C CA . PHE B 1 63 ? -1.393 -22.109 -14.75 1 98.06 63 PHE B CA 1
ATOM 2467 C C . PHE B 1 63 ? -2.869 -21.734 -14.773 1 98.06 63 PHE B C 1
ATOM 2469 O O . PHE B 1 63 ? -3.393 -21.312 -15.805 1 98.06 63 PHE B O 1
ATOM 2476 N N . ARG B 1 64 ? -3.541 -21.938 -13.625 1 96 64 ARG B N 1
ATOM 2477 C CA . ARG B 1 64 ? -4.965 -21.641 -13.492 1 96 64 ARG B CA 1
ATOM 2478 C C . ARG B 1 64 ? -5.191 -20.438 -12.578 1 96 64 ARG B C 1
ATOM 2480 O O . ARG B 1 64 ? -4.449 -20.234 -11.617 1 96 64 ARG B O 1
ATOM 2487 N N . GLU B 1 65 ? -6.18 -19.75 -12.844 1 89.31 65 GLU B N 1
ATOM 2488 C CA . GLU B 1 65 ? -6.52 -18.562 -12.07 1 89.31 65 GLU B CA 1
ATOM 2489 C C . GLU B 1 65 ? -6.98 -18.938 -10.664 1 89.31 65 GLU B C 1
ATOM 2491 O O . GLU B 1 65 ? -6.609 -18.281 -9.688 1 89.31 65 GLU B O 1
ATOM 2496 N N . ASN B 1 66 ? -7.758 -19.922 -10.562 1 88.38 66 ASN B N 1
ATOM 2497 C CA . ASN B 1 66 ? -8.297 -20.375 -9.289 1 88.38 66 ASN B CA 1
ATOM 2498 C C . ASN B 1 66 ? -7.895 -21.812 -8.992 1 88.38 66 ASN B C 1
ATOM 2500 O O . ASN B 1 66 ? -7.863 -22.656 -9.891 1 88.38 66 ASN B O 1
ATOM 2504 N N . GLU B 1 67 ? -7.578 -21.984 -7.777 1 86.69 67 GLU B N 1
ATOM 2505 C CA . GLU B 1 67 ? -7.188 -23.328 -7.352 1 86.69 67 GLU B CA 1
ATOM 2506 C C . GLU B 1 67 ? -8.297 -24.344 -7.637 1 86.69 67 GLU B C 1
ATOM 2508 O O . GLU B 1 67 ? -8.016 -25.5 -7.945 1 86.69 67 GLU B O 1
ATOM 2513 N N . ASP B 1 68 ? -9.484 -23.891 -7.57 1 88.44 68 ASP B N 1
ATOM 2514 C CA . ASP B 1 68 ? -10.633 -24.766 -7.785 1 88.44 68 ASP B CA 1
ATOM 2515 C C . ASP B 1 68 ? -10.695 -25.234 -9.234 1 88.44 68 ASP B C 1
ATOM 2517 O O . ASP B 1 68 ? -11.398 -26.203 -9.547 1 88.44 68 ASP B O 1
ATOM 2521 N N . ASP B 1 69 ? -9.977 -24.578 -10.016 1 91.19 69 ASP B N 1
ATOM 2522 C CA . ASP B 1 69 ? -9.984 -24.922 -11.438 1 91.19 69 ASP B CA 1
ATOM 2523 C C . ASP B 1 69 ? -9 -26.047 -11.742 1 91.19 69 ASP B C 1
ATOM 2525 O O . ASP B 1 69 ? -8.961 -26.562 -12.867 1 91.19 69 ASP B O 1
ATOM 2529 N N . ILE B 1 70 ? -8.258 -26.406 -10.766 1 92.94 70 ILE B N 1
ATOM 2530 C CA . ILE B 1 70 ? -7.289 -27.484 -10.938 1 92.94 70 ILE B CA 1
ATOM 2531 C C . ILE B 1 70 ? -8 -28.844 -10.859 1 92.94 70 ILE B C 1
ATOM 2533 O O . ILE B 1 70 ? -8.484 -29.234 -9.797 1 92.94 70 ILE B O 1
ATOM 2537 N N . SER B 1 71 ? -8.203 -29.469 -12 1 93 71 SER B N 1
ATOM 2538 C CA . SER B 1 71 ? -8.859 -30.766 -12.047 1 93 71 SER B CA 1
ATOM 2539 C C . SER B 1 71 ? -8.25 -31.656 -13.125 1 93 71 SER B C 1
ATOM 2541 O O . SER B 1 71 ? -7.723 -31.156 -14.125 1 93 71 SER B O 1
ATOM 2543 N N . LEU B 1 72 ? -8.242 -32.969 -12.93 1 95.06 72 LEU B N 1
ATOM 2544 C CA . LEU B 1 72 ? -7.734 -33.969 -13.867 1 95.06 72 LEU B CA 1
ATOM 2545 C C . LEU B 1 72 ? -8.852 -34.875 -14.32 1 95.06 72 LEU B C 1
ATOM 2547 O O . LEU B 1 72 ? -9.758 -35.219 -13.547 1 95.06 72 LEU B O 1
ATOM 2551 N N . PRO B 1 73 ? -8.781 -35.25 -15.555 1 93.94 73 PRO B N 1
ATOM 2552 C CA . PRO B 1 73 ? -9.773 -36.25 -16 1 93.94 73 PRO B CA 1
ATOM 2553 C C . PRO B 1 73 ? -9.688 -37.562 -15.25 1 93.94 73 PRO B C 1
ATOM 2555 O O . PRO B 1 73 ? -8.594 -38 -14.891 1 93.94 73 PRO B O 1
ATOM 2558 N N . ARG B 1 74 ? -10.836 -38.188 -14.969 1 88.81 74 ARG B N 1
ATOM 2559 C CA . ARG B 1 74 ? -10.883 -39.438 -14.203 1 88.81 74 ARG B CA 1
ATOM 2560 C C . ARG B 1 74 ? -11.133 -40.625 -15.117 1 88.81 74 ARG B C 1
ATOM 2562 O O . ARG B 1 74 ? -10.961 -41.781 -14.703 1 88.81 74 ARG B O 1
ATOM 2569 N N . ASP B 1 75 ? -11.547 -40.281 -16.297 1 93.25 75 ASP B N 1
ATOM 2570 C CA . ASP B 1 75 ? -11.938 -41.344 -17.219 1 93.25 75 ASP B CA 1
ATOM 2571 C C . ASP B 1 75 ? -10.75 -41.844 -18.031 1 93.25 75 ASP B C 1
ATOM 2573 O O . ASP B 1 75 ? -10.852 -42.812 -18.766 1 93.25 75 ASP B O 1
ATOM 2577 N N . THR B 1 76 ? -9.617 -41.219 -18.078 1 94.38 76 THR B N 1
ATOM 2578 C CA . THR B 1 76 ? -8.414 -41.594 -18.797 1 94.38 76 THR B CA 1
ATOM 2579 C C . THR B 1 76 ? -7.199 -41.562 -17.875 1 94.38 76 THR B C 1
ATOM 2581 O O . THR B 1 76 ? -7.148 -40.781 -16.922 1 94.38 76 THR B O 1
ATOM 2584 N N . CYS B 1 77 ? -6.211 -42.438 -18.188 1 93.81 77 CYS B N 1
ATOM 2585 C CA . CYS B 1 77 ? -4.988 -42.469 -17.391 1 93.81 77 CYS B CA 1
ATOM 2586 C C . CYS B 1 77 ? -4.152 -41.219 -17.641 1 93.81 77 CYS B C 1
ATOM 2588 O O . CYS B 1 77 ? -3.863 -40.875 -18.781 1 93.81 77 CYS B O 1
ATOM 2590 N N . VAL B 1 78 ? -3.758 -40.562 -16.547 1 95.56 78 VAL B N 1
ATOM 2591 C CA . VAL B 1 78 ? -2.994 -39.312 -16.688 1 95.56 78 VAL B CA 1
ATOM 2592 C C . VAL B 1 78 ? -1.667 -39.438 -15.938 1 95.56 78 VAL B C 1
ATOM 2594 O O . VAL B 1 78 ? -1.063 -38.438 -15.562 1 95.56 78 VAL B O 1
ATOM 2597 N N . HIS B 1 79 ? -1.146 -40.625 -15.727 1 95.69 79 HIS B N 1
ATOM 2598 C CA . HIS B 1 79 ? 0.086 -40.844 -14.984 1 95.69 79 HIS B CA 1
ATOM 2599 C C . HIS B 1 79 ? 1.294 -40.281 -15.727 1 95.69 79 HIS B C 1
ATOM 2601 O O . HIS B 1 79 ? 2.346 -40.062 -15.125 1 95.69 79 HIS B O 1
ATOM 2607 N N . TYR B 1 80 ? 1.176 -40.094 -17 1 95.88 80 TYR B N 1
ATOM 2608 C CA . TYR B 1 80 ? 2.258 -39.5 -17.766 1 95.88 80 TYR B CA 1
ATOM 2609 C C . TYR B 1 80 ? 2.592 -38.125 -17.234 1 95.88 80 TYR B C 1
ATOM 2611 O O . TYR B 1 80 ? 3.709 -37.625 -17.406 1 95.88 80 TYR B O 1
ATOM 2619 N N . LEU B 1 81 ? 1.646 -37.406 -16.562 1 97.38 81 LEU B N 1
ATOM 2620 C CA . LEU B 1 81 ? 1.843 -36.094 -16.016 1 97.38 81 LEU B CA 1
ATOM 2621 C C . LEU B 1 81 ? 2.924 -36.094 -14.938 1 97.38 81 LEU B C 1
ATOM 2623 O O . LEU B 1 81 ? 3.572 -35.094 -14.688 1 97.38 81 LEU B O 1
ATOM 2627 N N . ILE B 1 82 ? 3.082 -37.219 -14.312 1 97.88 82 ILE B N 1
ATOM 2628 C CA . ILE B 1 82 ? 4.059 -37.344 -13.234 1 97.88 82 ILE B CA 1
ATOM 2629 C C . ILE B 1 82 ? 5.457 -37.031 -13.766 1 97.88 82 ILE B C 1
ATOM 2631 O O . ILE B 1 82 ? 6.211 -36.281 -13.148 1 97.88 82 ILE B O 1
ATOM 2635 N N . ASN B 1 83 ? 5.773 -37.656 -14.875 1 97.31 83 ASN B N 1
ATOM 2636 C CA . ASN B 1 83 ? 7.055 -37.344 -15.508 1 97.31 83 ASN B CA 1
ATOM 2637 C C . ASN B 1 83 ? 7.117 -35.906 -16.016 1 97.31 83 ASN B C 1
ATOM 2639 O O . ASN B 1 83 ? 8.18 -35.281 -15.992 1 97.31 83 ASN B O 1
ATOM 2643 N N . GLU B 1 84 ? 6.043 -35.375 -16.516 1 97.81 84 GLU B N 1
ATOM 2644 C CA . GLU B 1 84 ? 5.996 -33.969 -16.969 1 97.81 84 GLU B CA 1
ATOM 2645 C C . GLU B 1 84 ? 6.203 -33.031 -15.805 1 97.81 84 GLU B C 1
ATOM 2647 O O . GLU B 1 84 ? 6.859 -31.984 -15.953 1 97.81 84 GLU B O 1
ATOM 2652 N N . ILE B 1 85 ? 5.613 -33.375 -14.688 1 98.5 85 ILE B N 1
ATOM 2653 C CA . ILE B 1 85 ? 5.809 -32.594 -13.477 1 98.5 85 ILE B CA 1
ATOM 2654 C C . ILE B 1 85 ? 7.289 -32.562 -13.109 1 98.5 85 ILE B C 1
ATOM 2656 O O . ILE B 1 85 ? 7.832 -31.516 -12.766 1 98.5 85 ILE B O 1
ATOM 2660 N N . LYS B 1 86 ? 7.895 -33.719 -13.172 1 98.31 86 LYS B N 1
ATOM 2661 C CA . LYS B 1 86 ? 9.336 -33.781 -12.938 1 98.31 86 LYS B CA 1
ATOM 2662 C C . LYS B 1 86 ? 10.078 -32.812 -13.852 1 98.31 86 LYS B C 1
ATOM 2664 O O . LYS B 1 86 ? 10.984 -32.125 -13.414 1 98.31 86 LYS B O 1
ATOM 2669 N N . ASN B 1 87 ? 9.711 -32.812 -15.117 1 98.31 87 ASN B N 1
ATOM 2670 C CA . ASN B 1 87 ? 10.328 -31.891 -16.094 1 98.31 87 ASN B CA 1
ATOM 2671 C C . ASN B 1 87 ? 10.102 -30.438 -15.703 1 98.31 87 ASN B C 1
ATOM 2673 O O . ASN B 1 87 ? 11.016 -29.625 -15.797 1 98.31 87 ASN B O 1
ATOM 2677 N N . VAL B 1 88 ? 8.875 -30.078 -15.289 1 98.56 88 VAL B N 1
ATOM 2678 C CA . VAL B 1 88 ? 8.531 -28.734 -14.875 1 98.56 88 VAL B CA 1
ATOM 2679 C C . VAL B 1 88 ? 9.383 -28.312 -13.68 1 98.56 88 VAL B C 1
ATOM 2681 O O . VAL B 1 88 ? 9.922 -27.203 -13.648 1 98.56 88 VAL B O 1
ATOM 2684 N N . VAL B 1 89 ? 9.516 -29.203 -12.75 1 97.88 89 VAL B N 1
ATOM 2685 C CA . VAL B 1 89 ? 10.312 -28.953 -11.547 1 97.88 89 VAL B CA 1
ATOM 2686 C C . VAL B 1 89 ? 11.758 -28.672 -11.938 1 97.88 89 VAL B C 1
ATOM 2688 O O . VAL B 1 89 ? 12.383 -27.75 -11.414 1 97.88 89 VAL B O 1
ATOM 2691 N N . ASP B 1 90 ? 12.258 -29.422 -12.836 1 97.75 90 ASP B N 1
ATOM 2692 C CA . ASP B 1 90 ? 13.617 -29.219 -13.328 1 97.75 90 ASP B CA 1
ATOM 2693 C C . ASP B 1 90 ? 13.766 -27.844 -13.984 1 97.75 90 ASP B C 1
ATOM 2695 O O . ASP B 1 90 ? 14.781 -27.172 -13.812 1 97.75 90 ASP B O 1
ATOM 2699 N N . VAL B 1 91 ? 12.805 -27.469 -14.727 1 98.25 91 VAL B N 1
ATOM 2700 C CA . VAL B 1 91 ? 12.812 -26.172 -15.398 1 98.25 91 VAL B CA 1
ATOM 2701 C C . VAL B 1 91 ? 12.852 -25.047 -14.367 1 98.25 91 VAL B C 1
ATOM 2703 O O . VAL B 1 91 ? 13.648 -24.109 -14.484 1 98.25 91 VAL B O 1
ATOM 2706 N N . ILE B 1 92 ? 12.023 -25.094 -13.359 1 98 92 ILE B N 1
ATOM 2707 C CA . ILE B 1 92 ? 11.961 -24.062 -12.328 1 98 92 ILE B CA 1
ATOM 2708 C C . ILE B 1 92 ? 13.281 -24 -11.57 1 98 92 ILE B C 1
ATOM 2710 O O . ILE B 1 92 ? 13.789 -22.922 -11.266 1 98 92 ILE B O 1
ATOM 2714 N N . GLN B 1 93 ? 13.852 -25.188 -11.32 1 96.44 93 GLN B N 1
ATOM 2715 C CA . GLN B 1 93 ? 15.156 -25.234 -10.68 1 96.44 93 GLN B CA 1
ATOM 2716 C C . GLN B 1 93 ? 16.219 -24.547 -11.523 1 96.44 93 GLN B C 1
ATOM 2718 O O . GLN B 1 93 ? 17.047 -23.797 -11.008 1 96.44 93 GLN B O 1
ATOM 2723 N N . ASN B 1 94 ? 16.172 -24.828 -12.766 1 96.62 94 ASN B N 1
ATOM 2724 C CA . ASN B 1 94 ? 17.125 -24.203 -13.688 1 96.62 94 ASN B CA 1
ATOM 2725 C C . ASN B 1 94 ? 16.953 -22.688 -13.703 1 96.62 94 ASN B C 1
ATOM 2727 O O . ASN B 1 94 ? 17.938 -21.953 -13.672 1 96.62 94 ASN B O 1
ATOM 2731 N N . LEU B 1 95 ? 15.742 -22.203 -13.75 1 96.25 95 LEU B N 1
ATOM 2732 C CA . LEU B 1 95 ? 15.469 -20.766 -13.727 1 96.25 95 LEU B CA 1
ATOM 2733 C C . LEU B 1 95 ? 16 -20.125 -12.445 1 96.25 95 LEU B C 1
ATOM 2735 O O . LEU B 1 95 ? 16.594 -19.047 -12.484 1 96.25 95 LEU B O 1
ATOM 2739 N N . ASN B 1 96 ? 15.859 -20.812 -11.375 1 92.88 96 ASN B N 1
ATOM 2740 C CA . ASN B 1 96 ? 16.297 -20.312 -10.07 1 92.88 96 ASN B CA 1
ATOM 2741 C C . ASN B 1 96 ? 17.812 -20.156 -10 1 92.88 96 ASN B C 1
ATOM 2743 O O . ASN B 1 96 ? 18.328 -19.469 -9.125 1 92.88 96 ASN B O 1
ATOM 2747 N N . THR B 1 97 ? 18.531 -20.844 -10.836 1 93.38 97 THR B N 1
ATOM 2748 C CA . THR B 1 97 ? 19.984 -20.766 -10.828 1 93.38 97 THR B CA 1
ATOM 2749 C C . THR B 1 97 ? 20.484 -19.625 -11.711 1 93.38 97 THR B C 1
ATOM 2751 O O . THR B 1 97 ? 21.672 -19.281 -11.672 1 93.38 97 THR B O 1
ATOM 2754 N N . GLN B 1 98 ? 19.656 -19.062 -12.539 1 94.69 98 GLN B N 1
ATOM 2755 C CA . GLN B 1 98 ? 20.031 -17.953 -13.398 1 94.69 98 GLN B CA 1
ATOM 2756 C C . GLN B 1 98 ? 20.172 -16.656 -12.594 1 94.69 98 GLN B C 1
ATOM 2758 O O . GLN B 1 98 ? 19.344 -16.375 -11.727 1 94.69 98 GLN B O 1
ATOM 2763 N N . PRO B 1 99 ? 21.172 -15.812 -12.891 1 93.06 99 PRO B N 1
ATOM 2764 C CA . PRO B 1 99 ? 21.391 -14.562 -12.164 1 93.06 99 PRO B CA 1
ATOM 2765 C C . PRO B 1 99 ? 20.188 -13.625 -12.234 1 93.06 99 PRO B C 1
ATOM 2767 O O . PRO B 1 99 ? 19.906 -12.906 -11.273 1 93.06 99 PRO B O 1
ATOM 2770 N N . LYS B 1 100 ? 19.469 -13.68 -13.305 1 91.75 100 LYS B N 1
ATOM 2771 C CA . LYS B 1 100 ? 18.312 -12.82 -13.523 1 91.75 100 LYS B CA 1
ATOM 2772 C C . LYS B 1 100 ? 17.219 -13.078 -12.484 1 91.75 100 LYS B C 1
ATOM 2774 O O . LYS B 1 100 ? 16.484 -12.172 -12.117 1 91.75 100 LYS B O 1
ATOM 2779 N N . PHE B 1 101 ? 17.172 -14.258 -11.945 1 93.94 101 PHE B N 1
ATOM 2780 C CA . PHE B 1 101 ? 16.078 -14.633 -11.055 1 93.94 101 PHE B CA 1
ATOM 2781 C C . PHE B 1 101 ? 16.594 -14.812 -9.633 1 93.94 101 PHE B C 1
ATOM 2783 O O . PHE B 1 101 ? 15.82 -15.172 -8.734 1 93.94 101 PHE B O 1
ATOM 2790 N N . GLN B 1 102 ? 17.812 -14.492 -9.375 1 91.44 102 GLN B N 1
ATOM 2791 C CA . GLN B 1 102 ? 18.453 -14.688 -8.078 1 91.44 102 GLN B CA 1
ATOM 2792 C C . GLN B 1 102 ? 17.672 -14.016 -6.961 1 91.44 102 GLN B C 1
ATOM 2794 O O . GLN B 1 102 ? 17.469 -14.602 -5.891 1 91.44 102 GLN B O 1
ATOM 2799 N N . TYR B 1 103 ? 17.141 -12.859 -7.199 1 93.56 103 TYR B N 1
ATOM 2800 C CA . TYR B 1 103 ? 16.406 -12.109 -6.18 1 93.56 103 TYR B CA 1
ATOM 2801 C C . TYR B 1 103 ? 14.914 -12.086 -6.473 1 93.56 103 TYR B C 1
ATOM 2803 O O . TYR B 1 103 ? 14.18 -11.289 -5.898 1 93.56 103 TYR B O 1
ATOM 2811 N N . ASN B 1 104 ? 14.492 -12.961 -7.387 1 95.12 104 ASN B N 1
ATOM 2812 C CA . ASN B 1 104 ? 13.102 -12.969 -7.816 1 95.12 104 ASN B CA 1
ATOM 2813 C C . ASN B 1 104 ? 12.492 -14.367 -7.73 1 95.12 104 ASN B C 1
ATOM 2815 O O . ASN B 1 104 ? 11.531 -14.68 -8.438 1 95.12 104 ASN B O 1
ATOM 2819 N N . MET B 1 105 ? 12.953 -15.133 -6.836 1 94.75 105 MET B N 1
ATOM 2820 C CA . MET B 1 105 ? 12.516 -16.531 -6.758 1 94.75 105 MET B CA 1
ATOM 2821 C C . MET B 1 105 ? 11.062 -16.609 -6.312 1 94.75 105 MET B C 1
ATOM 2823 O O . MET B 1 105 ? 10.352 -17.547 -6.668 1 94.75 105 MET B O 1
ATOM 2827 N N . TYR B 1 106 ? 10.594 -15.609 -5.57 1 97.19 106 TYR B N 1
ATOM 2828 C CA . TYR B 1 106 ? 9.25 -15.609 -5.012 1 97.19 106 TYR B CA 1
ATOM 2829 C C . TYR B 1 106 ? 8.203 -15.539 -6.117 1 97.19 106 TYR B C 1
ATOM 2831 O O . TYR B 1 106 ? 7.031 -15.859 -5.895 1 97.19 106 TYR B O 1
ATOM 2839 N N . ILE B 1 107 ? 8.547 -15.141 -7.348 1 97.62 107 ILE B N 1
ATOM 2840 C CA . ILE B 1 107 ? 7.574 -14.953 -8.414 1 97.62 107 ILE B CA 1
ATOM 2841 C C . ILE B 1 107 ? 7.074 -16.312 -8.898 1 97.62 107 ILE B C 1
ATOM 2843 O O . ILE B 1 107 ? 6.059 -16.406 -9.594 1 97.62 107 ILE B O 1
ATOM 2847 N N . PHE B 1 108 ? 7.734 -17.375 -8.539 1 97.44 108 PHE B N 1
ATOM 2848 C CA . PHE B 1 108 ? 7.371 -18.719 -8.992 1 97.44 108 PHE B CA 1
ATOM 2849 C C . PHE B 1 108 ? 6.426 -19.391 -8 1 97.44 108 PHE B C 1
ATOM 2851 O O . PHE B 1 108 ? 5.887 -20.453 -8.281 1 97.44 108 PHE B O 1
ATOM 2858 N N . ILE B 1 109 ? 6.18 -18.812 -6.852 1 97.69 109 ILE B N 1
ATOM 2859 C CA . ILE B 1 109 ? 5.434 -19.422 -5.758 1 97.69 109 ILE B CA 1
ATOM 2860 C C . ILE B 1 109 ? 4.051 -19.844 -6.246 1 97.69 109 ILE B C 1
ATOM 2862 O O . ILE B 1 109 ? 3.629 -20.984 -6.023 1 97.69 109 ILE B O 1
ATOM 2866 N N . PRO B 1 110 ? 3.379 -18.938 -7.004 1 97.12 110 PRO B N 1
ATOM 2867 C CA . PRO B 1 110 ? 2.023 -19.328 -7.402 1 97.12 110 PRO B CA 1
ATOM 2868 C C . PRO B 1 110 ? 1.995 -20.609 -8.234 1 97.12 110 PRO B C 1
ATOM 2870 O O . PRO B 1 110 ? 1.148 -21.484 -8.008 1 97.12 110 PRO B O 1
ATOM 2873 N N . TYR B 1 111 ? 2.896 -20.781 -9.117 1 98.19 111 TYR B N 1
ATOM 2874 C CA . TYR B 1 111 ? 2.9 -21.969 -9.977 1 98.19 111 TYR B CA 1
ATOM 2875 C C . TYR B 1 111 ? 3.4 -23.188 -9.219 1 98.19 111 TYR B C 1
ATOM 2877 O O . TYR B 1 111 ? 2.893 -24.297 -9.414 1 98.19 111 TYR B O 1
ATOM 2885 N N . ILE B 1 112 ? 4.383 -23 -8.383 1 98.12 112 ILE B N 1
ATOM 2886 C CA . ILE B 1 112 ? 4.891 -24.078 -7.555 1 98.12 112 ILE B CA 1
ATOM 2887 C C . ILE B 1 112 ? 3.756 -24.672 -6.719 1 98.12 112 ILE B C 1
ATOM 2889 O O . ILE B 1 112 ? 3.604 -25.891 -6.633 1 98.12 112 ILE B O 1
ATOM 2893 N N . LYS B 1 113 ? 2.994 -23.797 -6.137 1 97.25 113 LYS B N 1
ATOM 2894 C CA . LYS B 1 113 ? 1.857 -24.25 -5.336 1 97.25 113 LYS B CA 1
ATOM 2895 C C . LYS B 1 113 ? 0.892 -25.094 -6.164 1 97.25 113 LYS B C 1
ATOM 2897 O O . LYS B 1 113 ? 0.416 -26.125 -5.707 1 97.25 113 LYS B O 1
ATOM 2902 N N . GLN B 1 114 ? 0.579 -24.625 -7.312 1 97.94 114 GLN B N 1
ATOM 2903 C CA . GLN B 1 114 ? -0.341 -25.359 -8.18 1 97.94 114 GLN B CA 1
ATOM 2904 C C . GLN B 1 114 ? 0.197 -26.75 -8.516 1 97.94 114 GLN B C 1
ATOM 2906 O O . GLN B 1 114 ? -0.537 -27.734 -8.445 1 97.94 114 GLN B O 1
ATOM 2911 N N . ILE B 1 115 ? 1.48 -26.844 -8.859 1 98.44 115 ILE B N 1
ATOM 2912 C CA . ILE B 1 115 ? 2.08 -28.109 -9.258 1 98.44 115 ILE B CA 1
ATOM 2913 C C . ILE B 1 115 ? 2.119 -29.047 -8.062 1 98.44 115 ILE B C 1
ATOM 2915 O O . ILE B 1 115 ? 1.955 -30.266 -8.219 1 98.44 115 ILE B O 1
ATOM 2919 N N . ARG B 1 116 ? 2.373 -28.453 -6.918 1 97.56 116 ARG B N 1
ATOM 2920 C CA . ARG B 1 116 ? 2.322 -29.266 -5.703 1 97.56 116 ARG B CA 1
ATOM 2921 C C . ARG B 1 116 ? 0.956 -29.906 -5.531 1 97.56 116 ARG B C 1
ATOM 2923 O O . ARG B 1 116 ? 0.865 -31.094 -5.203 1 97.56 116 ARG B O 1
ATOM 2930 N N . VAL B 1 117 ? -0.096 -29.156 -5.73 1 97.44 117 VAL B N 1
ATOM 2931 C CA . VAL B 1 117 ? -1.458 -29.672 -5.613 1 97.44 117 VAL B CA 1
ATOM 2932 C C . VAL B 1 117 ? -1.669 -30.812 -6.602 1 97.44 117 VAL B C 1
ATOM 2934 O O . VAL B 1 117 ? -2.203 -31.875 -6.242 1 97.44 117 VAL B O 1
ATOM 2937 N N . ILE B 1 118 ? -1.264 -30.641 -7.836 1 98 118 ILE B N 1
ATOM 2938 C CA . ILE B 1 118 ? -1.447 -31.641 -8.875 1 98 118 ILE B CA 1
ATOM 2939 C C . ILE B 1 118 ? -0.634 -32.875 -8.539 1 98 118 ILE B C 1
ATOM 2941 O O . ILE B 1 118 ? -1.139 -34 -8.633 1 98 118 ILE B O 1
ATOM 2945 N N . ASN B 1 119 ? 0.61 -32.719 -8.148 1 98.25 119 ASN B N 1
ATOM 2946 C CA . ASN B 1 119 ? 1.448 -33.844 -7.77 1 98.25 119 ASN B CA 1
ATOM 2947 C C . ASN B 1 119 ? 0.833 -34.656 -6.617 1 98.25 119 ASN B C 1
ATOM 2949 O O . ASN B 1 119 ? 0.899 -35.875 -6.594 1 98.25 119 ASN B O 1
ATOM 2953 N N . ASN B 1 120 ? 0.196 -33.938 -5.695 1 97.12 120 ASN B N 1
ATOM 2954 C CA . ASN B 1 120 ? -0.389 -34.562 -4.512 1 97.12 120 ASN B CA 1
ATOM 2955 C C . ASN B 1 120 ? -1.572 -35.469 -4.867 1 97.12 120 ASN B C 1
ATOM 2957 O O . ASN B 1 120 ? -1.93 -36.375 -4.105 1 97.12 120 ASN B O 1
ATOM 2961 N N . MET B 1 121 ? -2.168 -35.219 -5.973 1 96.5 121 MET B N 1
ATOM 2962 C CA . MET B 1 121 ? -3.281 -36.062 -6.426 1 96.5 121 MET B CA 1
ATOM 2963 C C . MET B 1 121 ? -2.82 -37.469 -6.715 1 96.5 121 MET B C 1
ATOM 2965 O O . MET B 1 121 ? -3.631 -38.406 -6.738 1 96.5 121 MET B O 1
ATOM 2969 N N . PHE B 1 122 ? -1.495 -37.719 -6.875 1 97.12 122 PHE B N 1
ATOM 2970 C CA . PHE B 1 122 ? -0.966 -39.031 -7.254 1 97.12 122 PHE B CA 1
ATOM 2971 C C . PHE B 1 122 ? -0.316 -39.719 -6.059 1 97.12 122 PHE B C 1
ATOM 2973 O O . PHE B 1 122 ? 0.207 -40.812 -6.184 1 97.12 122 PHE B O 1
ATOM 2980 N N . VAL B 1 123 ? -0.332 -39.094 -4.906 1 95.75 123 VAL B N 1
ATOM 2981 C CA . VAL B 1 123 ? 0.479 -39.531 -3.781 1 95.75 123 VAL B CA 1
ATOM 2982 C C . VAL B 1 123 ? -0.023 -40.906 -3.293 1 95.75 123 VAL B C 1
ATOM 2984 O O . VAL B 1 123 ? 0.756 -41.719 -2.795 1 95.75 123 VAL B O 1
ATOM 2987 N N . ASN B 1 124 ? -1.317 -41.188 -3.479 1 94.69 124 ASN B N 1
ATOM 2988 C CA . ASN B 1 124 ? -1.896 -42.438 -2.963 1 94.69 124 ASN B CA 1
ATOM 2989 C C . ASN B 1 124 ? -2.037 -43.469 -4.059 1 94.69 124 ASN B C 1
ATOM 2991 O O . ASN B 1 124 ? -2.623 -44.531 -3.834 1 94.69 124 ASN B O 1
ATOM 2995 N N . ASP B 1 125 ? -1.529 -43.156 -5.227 1 93.94 125 ASP B N 1
ATOM 2996 C CA . ASP B 1 125 ? -1.608 -44.125 -6.32 1 93.94 125 ASP B CA 1
ATOM 2997 C C . ASP B 1 125 ? -0.664 -45.312 -6.082 1 93.94 125 ASP B C 1
ATOM 2999 O O . ASP B 1 125 ? 0.358 -45.156 -5.41 1 93.94 125 ASP B O 1
ATOM 3003 N N . PHE B 1 126 ? -0.982 -46.438 -6.668 1 93.56 126 PHE B N 1
ATOM 3004 C CA . PHE B 1 126 ? -0.238 -47.688 -6.461 1 93.56 126 PHE B CA 1
ATOM 3005 C C . PHE B 1 126 ? 1.099 -47.656 -7.188 1 93.56 126 PHE B C 1
ATOM 3007 O O . PHE B 1 126 ? 2.088 -48.219 -6.715 1 93.56 126 PHE B O 1
ATOM 3014 N N . CYS B 1 127 ? 1.126 -47.031 -8.344 1 90.69 127 CYS B N 1
ATOM 3015 C CA . CYS B 1 127 ? 2.328 -47 -9.172 1 90.69 127 CYS B CA 1
ATOM 3016 C C . CYS B 1 127 ? 2.951 -45.625 -9.18 1 90.69 127 CYS B C 1
ATOM 3018 O O . CYS B 1 127 ? 2.346 -44.656 -8.703 1 90.69 127 CYS B O 1
ATOM 3020 N N . CYS B 1 128 ? 4.27 -45.469 -9.57 1 93.12 128 CYS B N 1
ATOM 3021 C CA . CYS B 1 128 ? 5.016 -44.219 -9.812 1 93.12 128 CYS B CA 1
ATOM 3022 C C . CYS B 1 128 ? 5.316 -43.5 -8.5 1 93.12 128 CYS B C 1
ATOM 3024 O O . CYS B 1 128 ? 5.551 -42.312 -8.492 1 93.12 128 CYS B O 1
ATOM 3026 N N . SER B 1 129 ? 5.238 -44.219 -7.379 1 94.81 129 SER B N 1
ATOM 3027 C CA . SER B 1 129 ? 5.375 -43.625 -6.055 1 94.81 129 SER B CA 1
ATOM 3028 C C . SER B 1 129 ? 6.742 -42.969 -5.883 1 94.81 129 SER B C 1
ATOM 3030 O O . SER B 1 129 ? 6.859 -41.938 -5.254 1 94.81 129 SER B O 1
ATOM 3032 N N . ALA B 1 130 ? 7.738 -43.594 -6.426 1 96.56 130 ALA B N 1
ATOM 3033 C CA . ALA B 1 130 ? 9.094 -43.062 -6.262 1 96.56 130 ALA B CA 1
ATOM 3034 C C . ALA B 1 130 ? 9.234 -41.688 -6.891 1 96.56 130 ALA B C 1
ATOM 3036 O O . ALA B 1 130 ? 9.758 -40.781 -6.266 1 96.56 130 ALA B O 1
ATOM 3037 N N . ILE B 1 131 ? 8.789 -41.531 -8.094 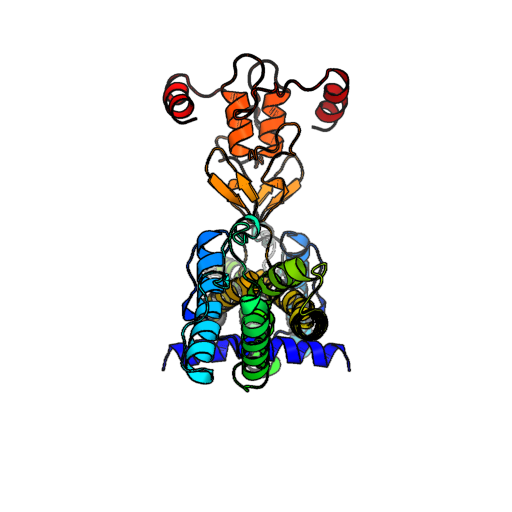1 97.69 131 ILE B N 1
ATOM 3038 C CA . ILE B 1 131 ? 8.906 -40.25 -8.805 1 97.69 131 ILE B CA 1
ATOM 3039 C C . ILE B 1 131 ? 8.016 -39.219 -8.148 1 97.69 131 ILE B C 1
ATOM 3041 O O . ILE B 1 131 ? 8.422 -38.062 -7.984 1 97.69 131 ILE B O 1
ATOM 3045 N N . VAL B 1 132 ? 6.789 -39.594 -7.742 1 98.25 132 VAL B N 1
ATOM 3046 C CA . VAL B 1 132 ? 5.859 -38.688 -7.078 1 98.25 132 VAL B CA 1
ATOM 3047 C C . VAL B 1 132 ? 6.492 -38.156 -5.801 1 98.25 132 VAL B C 1
ATOM 3049 O O . VAL B 1 132 ? 6.422 -36.938 -5.527 1 98.25 132 VAL B O 1
ATOM 3052 N N . LYS B 1 133 ? 7.113 -39.062 -5.074 1 97.88 133 LYS B N 1
ATOM 3053 C CA . LYS B 1 133 ? 7.77 -38.656 -3.83 1 97.88 133 LYS B CA 1
ATOM 3054 C C . LYS B 1 133 ? 8.945 -37.719 -4.102 1 97.88 133 LYS B C 1
ATOM 3056 O O . LYS B 1 133 ? 9.133 -36.719 -3.4 1 97.88 133 LYS B O 1
ATOM 3061 N N . SER B 1 134 ? 9.734 -38.094 -5.078 1 98.06 134 SER B N 1
ATOM 3062 C CA . SER B 1 134 ? 10.852 -37.219 -5.461 1 98.06 134 SER B CA 1
ATOM 3063 C C . SER B 1 134 ? 10.375 -35.844 -5.875 1 98.06 134 SER B C 1
ATOM 3065 O O . SER B 1 134 ? 10.961 -34.844 -5.477 1 98.06 134 SER B O 1
ATOM 3067 N N . ASN B 1 135 ? 9.32 -35.781 -6.73 1 98.31 135 ASN B N 1
ATOM 3068 C CA . ASN B 1 135 ? 8.719 -34.5 -7.109 1 98.31 135 ASN B CA 1
ATOM 3069 C C . ASN B 1 135 ? 8.297 -33.688 -5.883 1 98.31 135 ASN B C 1
ATOM 3071 O O . ASN B 1 135 ? 8.57 -32.5 -5.805 1 98.31 135 ASN B O 1
ATOM 3075 N N . SER B 1 136 ? 7.656 -34.344 -4.938 1 98.19 136 SER B N 1
ATOM 3076 C CA . SER B 1 136 ? 7.18 -33.688 -3.725 1 98.19 136 SER B CA 1
ATOM 3077 C C . SER B 1 136 ? 8.328 -33.062 -2.959 1 98.19 136 SER B C 1
ATOM 3079 O O . SER B 1 136 ? 8.227 -31.891 -2.527 1 98.19 136 SER B O 1
ATOM 3081 N N . VAL B 1 137 ? 9.422 -33.781 -2.85 1 98.06 137 VAL B N 1
ATOM 3082 C CA . VAL B 1 137 ? 10.578 -33.281 -2.107 1 98.06 137 VAL B CA 1
ATOM 3083 C C . VAL B 1 137 ? 11.133 -32.031 -2.785 1 98.06 137 VAL B C 1
ATOM 3085 O O . VAL B 1 137 ? 11.359 -31 -2.129 1 98.06 137 VAL B O 1
ATOM 3088 N N . THR B 1 138 ? 11.297 -32.094 -4.078 1 98 138 THR B N 1
ATOM 3089 C CA . THR B 1 138 ? 11.867 -30.984 -4.82 1 98 138 THR B CA 1
ATOM 3090 C C . THR B 1 138 ? 10.93 -29.797 -4.816 1 98 138 THR B C 1
ATOM 3092 O O . THR B 1 138 ? 11.367 -28.656 -4.668 1 98 138 THR B O 1
ATOM 3095 N N . LEU B 1 139 ? 9.672 -30.047 -4.988 1 98.19 139 LEU B N 1
ATOM 3096 C CA . LEU B 1 139 ? 8.672 -28.984 -4.953 1 98.19 139 LEU B CA 1
ATOM 3097 C C . LEU B 1 139 ? 8.664 -28.297 -3.596 1 98.19 139 LEU B C 1
ATOM 3099 O O . LEU B 1 139 ? 8.578 -27.078 -3.521 1 98.19 139 LEU B O 1
ATOM 3103 N N . ASN B 1 140 ? 8.781 -29.031 -2.574 1 97.88 140 ASN B N 1
ATOM 3104 C CA . ASN B 1 140 ? 8.828 -28.469 -1.232 1 97.88 140 ASN B CA 1
ATOM 3105 C C . ASN B 1 140 ? 10.078 -27.609 -1.033 1 97.88 140 ASN B C 1
ATOM 3107 O O . ASN B 1 140 ? 10.008 -26.531 -0.44 1 97.88 140 ASN B O 1
ATOM 3111 N N . ASP B 1 141 ? 11.148 -28.109 -1.518 1 97.5 141 ASP B N 1
ATOM 3112 C CA . ASP B 1 141 ? 12.391 -27.344 -1.426 1 97.5 141 ASP B CA 1
ATOM 3113 C C . ASP B 1 141 ? 12.281 -26.031 -2.174 1 97.5 141 ASP B C 1
ATOM 3115 O O . ASP B 1 141 ? 12.688 -24.984 -1.659 1 97.5 141 ASP B O 1
ATOM 3119 N N . LEU B 1 142 ? 11.789 -26.094 -3.389 1 97.19 142 LEU B N 1
ATOM 3120 C CA . LEU B 1 142 ? 11.594 -24.891 -4.191 1 97.19 142 LEU B CA 1
ATOM 3121 C C . LEU B 1 142 ? 10.672 -23.906 -3.484 1 97.19 142 LEU B C 1
ATOM 3123 O O . LEU B 1 142 ? 10.961 -22.703 -3.432 1 97.19 142 LEU B O 1
ATOM 3127 N N . TYR B 1 143 ? 9.609 -24.422 -2.969 1 97.25 143 TYR B N 1
ATOM 3128 C CA . TYR B 1 143 ? 8.656 -23.594 -2.246 1 97.25 143 TYR B CA 1
ATOM 3129 C C . TYR B 1 143 ? 9.32 -22.922 -1.045 1 97.25 143 TYR B C 1
ATOM 3131 O O . TYR B 1 143 ? 9.18 -21.719 -0.845 1 97.25 143 TYR B O 1
ATOM 3139 N N . ASP B 1 144 ? 10.086 -23.656 -0.287 1 96.56 144 ASP B N 1
ATOM 3140 C CA . ASP B 1 144 ? 10.734 -23.156 0.918 1 96.56 144 ASP B CA 1
ATOM 3141 C C . ASP B 1 144 ? 11.734 -22.047 0.58 1 96.56 144 ASP B C 1
ATOM 3143 O O . ASP B 1 144 ? 11.781 -21.016 1.255 1 96.56 144 ASP B O 1
ATOM 3147 N N . ARG B 1 145 ? 12.492 -22.266 -0.443 1 94 145 ARG B N 1
ATOM 3148 C CA . ARG B 1 145 ? 13.477 -21.281 -0.871 1 94 145 ARG B CA 1
ATOM 3149 C C . ARG B 1 145 ? 12.805 -20 -1.328 1 94 145 ARG B C 1
ATOM 3151 O O . ARG B 1 145 ? 13.328 -18.906 -1.097 1 94 145 ARG B O 1
ATOM 3158 N N . SER B 1 146 ? 11.727 -20.125 -1.984 1 95.88 146 SER B N 1
ATOM 3159 C CA . SER B 1 146 ? 10.992 -18.953 -2.473 1 95.88 146 SER B CA 1
ATOM 3160 C C . SER B 1 146 ? 10.258 -18.25 -1.339 1 95.88 146 SER B C 1
ATOM 3162 O O . SER B 1 146 ? 10.219 -17.016 -1.292 1 95.88 146 SER B O 1
ATOM 3164 N N . GLU B 1 147 ? 9.75 -19.016 -0.416 1 94.5 147 GLU B N 1
ATOM 3165 C CA . GLU B 1 147 ? 8.93 -18.5 0.67 1 94.5 147 GLU B CA 1
ATOM 3166 C C . GLU B 1 147 ? 9.758 -17.641 1.63 1 94.5 147 GLU B C 1
ATOM 3168 O O . GLU B 1 147 ? 9.227 -16.734 2.279 1 94.5 147 GLU B O 1
ATOM 3173 N N . LYS B 1 148 ? 11.023 -17.875 1.658 1 93.31 148 LYS B N 1
ATOM 3174 C CA . LYS B 1 148 ? 11.922 -17.094 2.508 1 93.31 148 LYS B CA 1
ATOM 3175 C C . LYS B 1 148 ? 11.898 -15.617 2.123 1 93.31 148 LYS B C 1
ATOM 3177 O O . LYS B 1 148 ? 12.188 -14.75 2.953 1 93.31 148 LYS B O 1
ATOM 3182 N N . TYR B 1 149 ? 11.508 -15.344 0.935 1 95.31 149 TYR B N 1
ATOM 3183 C CA . TYR B 1 149 ? 11.492 -13.969 0.453 1 95.31 149 TYR B CA 1
ATOM 3184 C C . TYR B 1 149 ? 10.234 -13.242 0.923 1 95.31 149 TYR B C 1
ATOM 3186 O O . TYR B 1 149 ? 10.164 -12.016 0.875 1 95.31 149 TYR B O 1
ATOM 3194 N N . LEU B 1 150 ? 9.242 -13.992 1.335 1 96.38 150 LEU B N 1
ATOM 3195 C CA . LEU B 1 150 ? 8 -13.352 1.765 1 96.38 150 LEU B CA 1
ATOM 3196 C C . LEU B 1 150 ? 8.25 -12.445 2.971 1 96.38 150 LEU B C 1
ATOM 3198 O O . LEU B 1 150 ? 7.641 -11.383 3.084 1 96.38 150 LEU B O 1
ATOM 3202 N N . HIS B 1 151 ? 9.164 -12.898 3.863 1 95.81 151 HIS B N 1
ATOM 3203 C CA . HIS B 1 151 ? 9.5 -12.047 5.004 1 95.81 151 HIS B CA 1
ATOM 3204 C C . HIS B 1 151 ? 10.266 -10.805 4.562 1 95.81 151 HIS B C 1
ATOM 3206 O O . HIS B 1 151 ? 10.062 -9.719 5.113 1 95.81 151 HIS B O 1
ATOM 3212 N N . ILE B 1 152 ? 11.133 -10.938 3.555 1 97 152 ILE B N 1
ATOM 3213 C CA . ILE B 1 152 ? 11.875 -9.805 3.01 1 97 152 ILE B CA 1
ATOM 3214 C C . ILE B 1 152 ? 10.906 -8.797 2.396 1 97 152 ILE B C 1
ATOM 3216 O O . ILE B 1 152 ? 11.039 -7.594 2.611 1 97 152 ILE B O 1
ATOM 3220 N N . ILE B 1 153 ? 9.93 -9.32 1.692 1 97.75 153 ILE B N 1
ATOM 3221 C CA . ILE B 1 153 ? 8.938 -8.461 1.054 1 97.75 153 ILE B CA 1
ATOM 3222 C C . ILE B 1 153 ? 8.133 -7.723 2.119 1 97.75 153 ILE B C 1
ATOM 3224 O O . ILE B 1 153 ? 7.777 -6.555 1.938 1 97.75 153 ILE B O 1
ATOM 3228 N N . LYS B 1 154 ? 7.887 -8.383 3.197 1 97.25 154 LYS B N 1
ATOM 3229 C CA . LYS B 1 154 ? 7.215 -7.723 4.312 1 97.25 154 LYS B CA 1
ATOM 3230 C C . LYS B 1 154 ? 8.023 -6.531 4.816 1 97.25 154 LYS B C 1
ATOM 3232 O O . LYS B 1 154 ? 7.477 -5.449 5.027 1 97.25 154 LYS B O 1
ATOM 3237 N N . LEU B 1 155 ? 9.297 -6.715 4.984 1 96.69 155 LEU B N 1
ATOM 3238 C CA . LEU B 1 155 ? 10.18 -5.637 5.422 1 96.69 155 LEU B CA 1
ATOM 3239 C C . LEU B 1 155 ? 10.211 -4.512 4.395 1 96.69 155 LEU B C 1
ATOM 3241 O O . LEU B 1 155 ? 10.242 -3.334 4.758 1 96.69 155 LEU B O 1
ATOM 3245 N N . MET B 1 156 ? 10.188 -4.891 3.143 1 97.5 156 MET B N 1
ATOM 3246 C CA . MET B 1 156 ? 10.148 -3.904 2.066 1 97.5 156 MET B CA 1
ATOM 3247 C C . MET B 1 156 ? 8.875 -3.062 2.145 1 97.5 156 MET B C 1
ATOM 3249 O O . MET B 1 156 ? 8.922 -1.846 1.964 1 97.5 156 MET B O 1
ATOM 3253 N N . ASN B 1 157 ? 7.812 -3.715 2.395 1 97.44 157 ASN B N 1
ATOM 3254 C CA . ASN B 1 157 ? 6.543 -3.01 2.535 1 97.44 157 ASN B CA 1
ATOM 3255 C C . ASN B 1 157 ? 6.574 -2.031 3.705 1 97.44 157 ASN B C 1
ATOM 3257 O O . ASN B 1 157 ? 6.031 -0.928 3.609 1 97.44 157 ASN B O 1
ATOM 3261 N N . GLU B 1 158 ? 7.148 -2.451 4.793 1 97.38 158 GLU B N 1
ATOM 3262 C CA . GLU B 1 158 ? 7.281 -1.57 5.949 1 97.38 158 GLU B CA 1
ATOM 3263 C C . GLU B 1 158 ? 8.086 -0.322 5.602 1 97.38 158 GLU B C 1
ATOM 3265 O O . GLU B 1 158 ? 7.707 0.792 5.965 1 97.38 158 GLU B O 1
ATOM 3270 N N . ARG B 1 159 ? 9.156 -0.51 4.914 1 97.38 159 ARG B N 1
ATOM 3271 C CA . ARG B 1 159 ? 9.984 0.61 4.484 1 97.38 159 ARG B CA 1
ATOM 3272 C C . ARG B 1 159 ? 9.211 1.551 3.57 1 97.38 159 ARG B C 1
ATOM 3274 O O . ARG B 1 159 ? 9.289 2.773 3.713 1 97.38 159 ARG B O 1
ATOM 3281 N N . MET B 1 160 ? 8.453 0.975 2.656 1 97.81 160 MET B N 1
ATOM 3282 C CA . MET B 1 160 ? 7.676 1.794 1.729 1 97.81 160 MET B CA 1
ATOM 3283 C C . MET B 1 160 ? 6.613 2.598 2.471 1 97.81 160 MET B C 1
ATOM 3285 O O . MET B 1 160 ? 6.324 3.736 2.104 1 97.81 160 MET B O 1
ATOM 3289 N N . GLN B 1 161 ? 6.055 1.958 3.492 1 97.44 161 GLN B N 1
ATOM 3290 C CA . GLN B 1 161 ? 5.074 2.678 4.297 1 97.44 161 GLN B CA 1
ATOM 3291 C C . GLN B 1 161 ? 5.695 3.904 4.957 1 97.44 161 GLN B C 1
ATOM 3293 O O . GLN B 1 161 ? 5.078 4.969 5.016 1 97.44 161 GLN B O 1
ATOM 3298 N N . LEU B 1 162 ? 6.867 3.742 5.414 1 98 162 LEU B N 1
ATOM 3299 C CA . LEU B 1 162 ? 7.586 4.855 6.023 1 98 162 LEU B CA 1
ATOM 3300 C C . LEU B 1 162 ? 7.855 5.957 5.004 1 98 162 LEU B C 1
ATOM 3302 O O . LEU B 1 162 ? 7.613 7.137 5.281 1 98 162 LEU B O 1
ATOM 3306 N N . ILE B 1 163 ? 8.328 5.582 3.85 1 98.06 163 ILE B N 1
ATOM 3307 C CA . ILE B 1 163 ? 8.633 6.539 2.793 1 98.06 163 ILE B CA 1
ATOM 3308 C C . ILE B 1 163 ? 7.363 7.277 2.383 1 98.06 163 ILE B C 1
ATOM 3310 O O . ILE B 1 163 ? 7.383 8.492 2.184 1 98.06 163 ILE B O 1
ATOM 3314 N N . ASN B 1 164 ? 6.301 6.574 2.354 1 97.56 164 ASN B N 1
ATOM 3315 C CA . ASN B 1 164 ? 5.031 7.125 1.892 1 97.56 164 ASN B CA 1
ATOM 3316 C C . ASN B 1 164 ? 4.492 8.172 2.859 1 97.56 164 ASN B C 1
ATOM 3318 O O . ASN B 1 164 ? 3.625 8.969 2.496 1 97.56 164 ASN B O 1
ATOM 3322 N N . VAL B 1 165 ? 4.914 8.156 4.09 1 97.5 165 VAL B N 1
ATOM 3323 C CA . VAL B 1 165 ? 4.484 9.164 5.055 1 97.5 165 VAL B CA 1
ATOM 3324 C C . VAL B 1 165 ? 4.773 10.562 4.508 1 97.5 165 VAL B C 1
ATOM 3326 O O . VAL B 1 165 ? 3.996 11.492 4.727 1 97.5 165 VAL B O 1
ATOM 3329 N N . PHE B 1 166 ? 5.828 10.688 3.725 1 96.94 166 PHE B N 1
ATOM 3330 C CA . PHE B 1 166 ? 6.301 11.992 3.287 1 96.94 166 PHE B CA 1
ATOM 3331 C C . PHE B 1 166 ? 5.625 12.406 1.986 1 96.94 166 PHE B C 1
ATOM 3333 O O . PHE B 1 166 ? 5.867 13.508 1.477 1 96.94 166 PHE B O 1
ATOM 3340 N N . THR B 1 167 ? 4.785 11.609 1.446 1 95.75 167 THR B N 1
ATOM 3341 C CA . THR B 1 167 ? 3.986 11.977 0.285 1 95.75 167 THR B CA 1
ATOM 3342 C C . THR B 1 167 ? 2.646 12.57 0.719 1 95.75 167 THR B C 1
ATOM 3344 O O . THR B 1 167 ? 1.808 12.898 -0.122 1 95.75 167 THR B O 1
ATOM 3347 N N . ASP B 1 168 ? 2.479 12.672 2.014 1 90.69 168 ASP B N 1
ATOM 3348 C CA . ASP B 1 168 ? 1.259 13.219 2.605 1 90.69 168 ASP B CA 1
ATOM 3349 C C . ASP B 1 168 ? 0.029 12.445 2.133 1 90.69 168 ASP B C 1
ATOM 3351 O O . ASP B 1 168 ? -0.898 13.031 1.569 1 90.69 168 ASP B O 1
ATOM 3355 N N . PRO B 1 169 ? 0.084 11.188 2.494 1 92.31 169 PRO B N 1
ATOM 3356 C CA . PRO B 1 169 ? -1.061 10.383 2.064 1 92.31 169 PRO B CA 1
ATOM 3357 C C . PRO B 1 169 ? -2.369 10.82 2.715 1 92.31 169 PRO B C 1
ATOM 3359 O O . PRO B 1 169 ? -2.373 11.266 3.867 1 92.31 169 PRO B O 1
ATOM 3362 N N . LYS B 1 170 ? -3.461 10.664 1.959 1 91.31 170 LYS B N 1
ATOM 3363 C CA . LYS B 1 170 ? -4.781 10.969 2.5 1 91.31 170 LYS B CA 1
ATOM 3364 C C . LYS B 1 170 ? -5.309 9.82 3.352 1 91.31 170 LYS B C 1
ATOM 3366 O O . LYS B 1 170 ? -5.273 8.664 2.926 1 91.31 170 LYS B O 1
ATOM 3371 N N . ILE B 1 171 ? -5.652 10.117 4.543 1 93.94 171 ILE B N 1
ATOM 3372 C CA . ILE B 1 171 ? -6.25 9.148 5.457 1 93.94 171 ILE B CA 1
ATOM 3373 C C . ILE B 1 171 ? -7.68 9.57 5.793 1 93.94 171 ILE B C 1
ATOM 3375 O O . ILE B 1 171 ? -7.926 10.727 6.133 1 93.94 171 ILE B O 1
ATOM 3379 N N . TYR B 1 172 ? -8.633 8.68 5.664 1 93.69 172 TYR B N 1
ATOM 3380 C CA . TYR B 1 172 ? -10.039 8.93 5.953 1 93.69 172 TYR B CA 1
ATOM 3381 C C . TYR B 1 172 ? -10.43 8.359 7.312 1 93.69 172 TYR B C 1
ATOM 3383 O O . TYR B 1 172 ? -10.281 7.156 7.551 1 93.69 172 TYR B O 1
ATOM 3391 N N . GLN B 1 173 ? -10.828 9.227 8.117 1 93.75 173 GLN B N 1
ATOM 3392 C CA . GLN B 1 173 ? -11.148 8.797 9.477 1 93.75 173 GLN B CA 1
ATOM 3393 C C . GLN B 1 173 ? -12.594 9.109 9.828 1 93.75 173 GLN B C 1
ATOM 3395 O O . GLN B 1 173 ? -13.102 10.188 9.508 1 93.75 173 GLN B O 1
ATOM 3400 N N . CYS B 1 174 ? -13.258 8.156 10.414 1 94.88 174 CYS B N 1
ATOM 3401 C CA . CYS B 1 174 ? -14.625 8.336 10.891 1 94.88 174 CYS B CA 1
ATOM 3402 C C . CYS B 1 174 ? -14.648 9.055 12.242 1 94.88 174 CYS B C 1
ATOM 3404 O O . CYS B 1 174 ? -13.867 8.719 13.133 1 94.88 174 CYS B O 1
ATOM 3406 N N . ASN B 1 175 ? -15.516 9.977 12.344 1 94.5 175 ASN B N 1
ATOM 3407 C CA . ASN B 1 175 ? -15.602 10.742 13.586 1 94.5 175 ASN B CA 1
ATOM 3408 C C . ASN B 1 175 ? -16.375 9.984 14.656 1 94.5 175 ASN B C 1
ATOM 3410 O O . ASN B 1 175 ? -16.297 10.32 15.844 1 94.5 175 ASN B O 1
ATOM 3414 N N . ILE B 1 176 ? -17.109 8.961 14.281 1 92.94 176 ILE B N 1
ATOM 3415 C CA . ILE B 1 176 ? -17.953 8.219 15.211 1 92.94 176 ILE B CA 1
ATOM 3416 C C . ILE B 1 176 ? -17.141 7.102 15.859 1 92.94 176 ILE B C 1
ATOM 3418 O O . ILE B 1 176 ? -16.953 7.09 17.078 1 92.94 176 ILE B O 1
ATOM 3422 N N . CYS B 1 177 ? -16.609 6.188 15.156 1 92.81 177 CYS B N 1
ATOM 3423 C CA . CYS B 1 177 ? -15.914 5.016 15.688 1 92.81 177 CYS B CA 1
ATOM 3424 C C . CYS B 1 177 ? -14.414 5.242 15.734 1 92.81 177 CYS B C 1
ATOM 3426 O O . CYS B 1 177 ? -13.68 4.445 16.328 1 92.81 177 CYS B O 1
ATOM 3428 N N . GLN B 1 178 ? -13.891 6.215 15.062 1 92.5 178 GLN B N 1
ATOM 3429 C CA . GLN B 1 178 ? -12.492 6.633 15.062 1 92.5 178 GLN B CA 1
ATOM 3430 C C . GLN B 1 178 ? -11.641 5.68 14.227 1 92.5 178 GLN B C 1
ATOM 3432 O O . GLN B 1 178 ? -10.406 5.766 14.25 1 92.5 178 GLN B O 1
ATOM 3437 N N . GLU B 1 179 ? -12.32 4.832 13.477 1 91.62 179 GLU B N 1
ATOM 3438 C CA . GLU B 1 179 ? -11.578 3.977 12.555 1 91.62 179 GLU B CA 1
ATOM 3439 C C . GLU B 1 179 ? -11.109 4.758 11.328 1 91.62 179 GLU B C 1
ATOM 3441 O O . GLU B 1 179 ? -11.711 5.773 10.969 1 91.62 179 GLU B O 1
ATOM 3446 N N . SER B 1 180 ? -10 4.289 10.773 1 94 180 SER B N 1
ATOM 3447 C CA . SER B 1 180 ? -9.406 4.977 9.633 1 94 180 SER B CA 1
ATOM 3448 C C . SER B 1 180 ? -9.234 4.031 8.445 1 94 180 SER B C 1
ATOM 3450 O O . SER B 1 180 ? -9.203 2.812 8.617 1 94 180 SER B O 1
ATOM 3452 N N . SER B 1 181 ? -9.219 4.594 7.27 1 93.69 181 SER B N 1
ATOM 3453 C CA . SER B 1 181 ? -9 3.869 6.02 1 93.69 181 SER B CA 1
ATOM 3454 C C . SER B 1 181 ? -8.227 4.723 5.016 1 93.69 181 SER B C 1
ATOM 3456 O O . SER B 1 181 ? -8.266 5.953 5.082 1 93.69 181 SER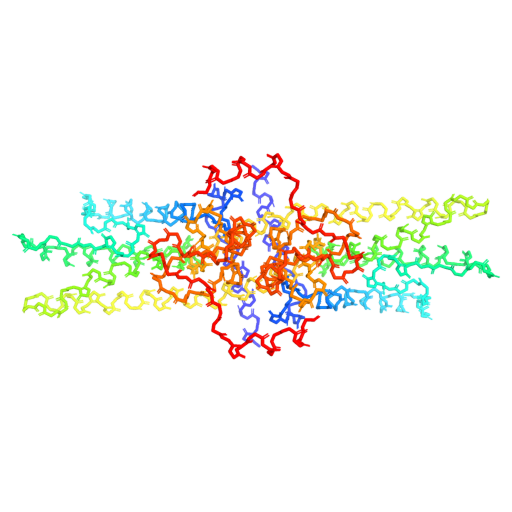 B O 1
ATOM 3458 N N . ALA B 1 182 ? -7.5 4.023 4.195 1 92.56 182 ALA B N 1
ATOM 3459 C CA . ALA B 1 182 ? -6.797 4.723 3.125 1 92.56 182 ALA B CA 1
ATOM 3460 C C . ALA B 1 182 ? -7.699 4.91 1.908 1 92.56 182 ALA B C 1
ATOM 3462 O O . ALA B 1 182 ? -7.312 5.57 0.938 1 92.56 182 ALA B O 1
ATOM 3463 N N . GLU B 1 183 ? -8.82 4.395 1.951 1 91.62 183 GLU B N 1
ATOM 3464 C CA . GLU B 1 183 ? -9.711 4.41 0.799 1 91.62 183 GLU B CA 1
ATOM 3465 C C . GLU B 1 183 ? -10.859 5.398 1.001 1 91.62 183 GLU B C 1
ATOM 3467 O O . GLU B 1 183 ? -11.555 5.348 2.014 1 91.62 183 GLU B O 1
ATOM 3472 N N . GLU B 1 184 ? -11.133 6.145 0.008 1 90.44 184 GLU B N 1
ATOM 3473 C CA . GLU B 1 184 ? -12.125 7.215 0.081 1 90.44 184 GLU B CA 1
ATOM 3474 C C . GLU B 1 184 ? -13.523 6.656 0.292 1 90.44 184 GLU B C 1
ATOM 3476 O O . GLU B 1 184 ? -14.328 7.242 1.018 1 90.44 184 GLU B O 1
ATOM 3481 N N . HIS B 1 185 ? -13.781 5.543 -0.294 1 90.5 185 HIS B N 1
ATOM 3482 C CA . HIS B 1 185 ? -15.133 5.004 -0.252 1 90.5 185 HIS B CA 1
ATOM 3483 C C . HIS B 1 185 ? -15.469 4.461 1.134 1 90.5 185 HIS B C 1
ATOM 3485 O O . HIS B 1 185 ? -16.594 4.027 1.381 1 90.5 185 HIS B O 1
ATOM 3491 N N . PHE B 1 186 ? -14.5 4.547 1.997 1 93.56 186 PHE B N 1
ATOM 3492 C CA . PHE B 1 186 ? -14.703 4.172 3.391 1 93.56 186 PHE B CA 1
ATOM 3493 C C . PHE B 1 186 ? -15.719 5.094 4.055 1 93.56 186 PHE B C 1
ATOM 3495 O O . PHE B 1 186 ? -16.531 4.648 4.863 1 93.56 186 PHE B O 1
ATOM 3502 N N . LEU B 1 187 ? -15.688 6.309 3.658 1 94.31 187 LEU B N 1
ATOM 3503 C CA . LEU B 1 187 ? -16.578 7.309 4.223 1 94.31 187 LEU B CA 1
ATOM 3504 C C . LEU B 1 187 ? -17.75 7.578 3.287 1 94.31 187 LEU B C 1
ATOM 3506 O O . LEU B 1 187 ? -17.578 7.625 2.066 1 94.31 187 LEU B O 1
ATOM 3510 N N . LYS B 1 188 ? -18.891 7.766 3.904 1 93 188 LYS B N 1
ATOM 3511 C CA . LYS B 1 188 ? -20 8.289 3.111 1 93 188 LYS B CA 1
ATOM 3512 C C . LYS B 1 188 ? -19.75 9.734 2.709 1 93 188 LYS B C 1
ATOM 3514 O O . LYS B 1 188 ? -19.109 10.492 3.443 1 93 188 LYS B O 1
ATOM 3519 N N . PRO B 1 189 ? -20.234 10.062 1.517 1 91.75 189 PRO B N 1
ATOM 3520 C CA . PRO B 1 189 ? -20.062 11.461 1.108 1 91.75 189 PRO B CA 1
ATOM 3521 C C . PRO B 1 189 ? -20.719 12.438 2.082 1 91.75 189 PRO B C 1
ATOM 3523 O O . PRO B 1 189 ? -21.797 12.164 2.615 1 91.75 189 PRO B O 1
ATOM 3526 N N . ASN B 1 190 ? -19.953 13.453 2.324 1 88.69 190 ASN B N 1
ATOM 3527 C CA . ASN B 1 190 ? -20.484 14.469 3.223 1 88.69 190 ASN B CA 1
ATOM 3528 C C . ASN B 1 190 ? -21.641 15.234 2.582 1 88.69 190 ASN B C 1
ATOM 3530 O O . ASN B 1 190 ? -21.484 15.828 1.512 1 88.69 190 ASN B O 1
ATOM 3534 N N . GLU B 1 191 ? -22.781 15.211 3.205 1 85.62 191 GLU B N 1
ATOM 3535 C CA . GLU B 1 191 ? -23.984 15.867 2.691 1 85.62 191 GLU B CA 1
ATOM 3536 C C . GLU B 1 191 ? -24.453 16.969 3.635 1 85.62 191 GLU B C 1
ATOM 3538 O O . GLU B 1 191 ? -25.516 17.562 3.424 1 85.62 191 GLU B O 1
ATOM 3543 N N . CYS B 1 192 ? -23.703 17.266 4.652 1 88.38 192 CYS B N 1
ATOM 3544 C CA . CYS B 1 192 ? -24.156 18.266 5.621 1 88.38 192 CYS B CA 1
ATOM 3545 C C . CYS B 1 192 ? -22.984 19 6.227 1 88.38 192 CYS B C 1
ATOM 3547 O O . CYS B 1 192 ? -22.359 19.828 5.559 1 88.38 192 CYS B O 1
ATOM 3549 N N . CYS B 1 193 ? -22.641 18.781 7.508 1 90.19 193 CYS B N 1
ATOM 3550 C CA . CYS B 1 193 ? -21.75 19.656 8.258 1 90.19 193 CYS B CA 1
ATOM 3551 C C . CYS B 1 193 ? -20.297 19.25 8.062 1 90.19 193 CYS B C 1
ATOM 3553 O O . CYS B 1 193 ? -19.391 19.844 8.656 1 90.19 193 CYS B O 1
ATOM 3555 N N . GLY B 1 194 ? -20 18.297 7.422 1 91 194 GLY B N 1
ATOM 3556 C CA . GLY B 1 194 ? -18.625 17.859 7.191 1 91 194 GLY B CA 1
ATOM 3557 C C . GLY B 1 194 ? -18.188 16.766 8.141 1 91 194 GLY B C 1
ATOM 3558 O O . GLY B 1 194 ? -17.016 16.359 8.133 1 91 194 GLY B O 1
ATOM 3559 N N . TYR B 1 195 ? -19.062 16.328 8.969 1 92.5 195 TYR B N 1
ATOM 3560 C CA . TYR B 1 195 ? -18.812 15.234 9.898 1 92.5 195 TYR B CA 1
ATOM 3561 C C . TYR B 1 195 ? -18.609 13.922 9.148 1 92.5 195 TYR B C 1
ATOM 3563 O O . TYR B 1 195 ? -19.5 13.484 8.406 1 92.5 195 TYR B O 1
ATOM 3571 N N . ASN B 1 196 ? -17.438 13.367 9.32 1 93.88 196 ASN B N 1
ATOM 3572 C CA . ASN B 1 196 ? -17.109 12.141 8.602 1 93.88 196 ASN B CA 1
ATOM 3573 C C . ASN B 1 196 ? -17.797 10.922 9.227 1 93.88 196 ASN B C 1
ATOM 3575 O O . ASN B 1 196 ? -17.594 10.648 10.414 1 93.88 196 ASN B O 1
ATOM 3579 N N . VAL B 1 197 ? -18.547 10.211 8.477 1 94.12 197 VAL B N 1
ATOM 3580 C CA . VAL B 1 197 ? -19.219 8.984 8.906 1 94.12 197 VAL B CA 1
ATOM 3581 C C . VAL B 1 197 ? -18.844 7.84 7.969 1 94.12 197 VAL B C 1
ATOM 3583 O O . VAL B 1 197 ? -19.016 7.938 6.75 1 94.12 197 VAL B O 1
ATOM 3586 N N . CYS B 1 198 ? -18.297 6.766 8.555 1 94.69 198 CYS B N 1
ATOM 3587 C CA . CYS B 1 198 ? -17.984 5.613 7.719 1 94.69 198 CYS B CA 1
ATOM 3588 C C . CYS B 1 198 ? -19.234 4.789 7.434 1 94.69 198 CYS B C 1
ATOM 3590 O O . CYS B 1 198 ? -20.25 4.969 8.086 1 94.69 198 CYS B O 1
ATOM 3592 N N . TYR B 1 199 ? -19.078 3.883 6.57 1 93.5 199 TYR B N 1
ATOM 3593 C CA . TYR B 1 199 ? -20.266 3.146 6.156 1 93.5 199 TYR B CA 1
ATOM 3594 C C . TYR B 1 199 ? -20.641 2.092 7.191 1 93.5 199 TYR B C 1
ATOM 3596 O O . TYR B 1 199 ? -21.781 1.626 7.23 1 93.5 199 TYR B O 1
ATOM 3604 N N . ILE B 1 200 ? -19.719 1.664 8.008 1 93.06 200 ILE B N 1
ATOM 3605 C CA . ILE B 1 200 ? -20.062 0.773 9.117 1 93.06 200 ILE B CA 1
ATOM 3606 C C . ILE B 1 200 ? -20.984 1.491 10.102 1 93.06 200 ILE B C 1
ATOM 3608 O O . ILE B 1 200 ? -22.062 0.987 10.43 1 93.06 200 ILE B O 1
ATOM 3612 N N . CYS B 1 201 ? -20.5 2.654 10.461 1 92.62 201 CYS B N 1
ATOM 3613 C CA . CYS B 1 201 ? -21.297 3.451 11.391 1 92.62 201 CYS B CA 1
ATOM 3614 C C . CYS B 1 201 ? -22.609 3.895 10.742 1 92.62 201 CYS B C 1
ATOM 3616 O O . CYS B 1 201 ? -23.656 3.93 11.398 1 92.62 201 CYS B O 1
ATOM 3618 N N . TYR B 1 202 ? -22.562 4.262 9.484 1 92.38 202 TYR B N 1
ATOM 3619 C CA . TYR B 1 202 ? -23.766 4.684 8.758 1 92.38 202 TYR B CA 1
ATOM 3620 C C . TYR B 1 202 ? -24.797 3.572 8.727 1 92.38 202 TYR B C 1
ATOM 3622 O O . TYR B 1 202 ? -25.984 3.82 8.945 1 92.38 202 TYR B O 1
ATOM 3630 N N . ALA B 1 203 ? -24.375 2.391 8.445 1 89.56 203 ALA B N 1
ATOM 3631 C CA . ALA B 1 203 ? -25.281 1.241 8.461 1 89.56 203 ALA B CA 1
ATOM 3632 C C . ALA B 1 203 ? -25.891 1.04 9.844 1 89.56 203 ALA B C 1
ATOM 3634 O O . ALA B 1 203 ? -27.062 0.714 9.969 1 89.56 203 ALA B O 1
ATOM 3635 N N . GLN B 1 204 ? -25.078 1.225 10.844 1 89.12 204 GLN B N 1
ATOM 3636 C CA . GLN B 1 204 ? -25.562 1.08 12.211 1 89.12 204 GLN B CA 1
ATOM 3637 C C . GLN B 1 204 ? -26.625 2.131 12.539 1 89.12 204 GLN B C 1
ATOM 3639 O O . GLN B 1 204 ? -27.578 1.849 13.258 1 89.12 204 GLN B O 1
ATOM 3644 N N . LEU B 1 205 ? -26.391 3.293 12.016 1 87.5 205 LEU B N 1
ATOM 3645 C CA . LEU B 1 205 ? -27.375 4.352 12.211 1 87.5 205 LEU B CA 1
ATOM 3646 C C . LEU B 1 205 ? -28.719 3.959 11.609 1 87.5 205 LEU B C 1
ATOM 3648 O O . LEU B 1 205 ? -29.766 4.203 12.219 1 87.5 205 LEU B O 1
ATOM 3652 N N . TRP B 1 206 ? -28.719 3.371 10.484 1 85.12 206 TRP B N 1
ATOM 3653 C CA . TRP B 1 206 ? -29.953 2.939 9.836 1 85.12 206 TRP B CA 1
ATOM 3654 C C . TRP B 1 206 ? -30.594 1.776 10.594 1 85.12 206 TRP B C 1
ATOM 3656 O O . TRP B 1 206 ? -31.812 1.735 10.781 1 85.12 206 TRP B O 1
ATOM 3666 N N . LYS B 1 207 ? -29.766 0.926 10.977 1 83.75 207 LYS B N 1
ATOM 3667 C CA . LYS B 1 207 ? -30.219 -0.279 11.664 1 83.75 207 LYS B CA 1
ATOM 3668 C C . LYS B 1 207 ? -30.953 0.067 12.961 1 83.75 207 LYS B C 1
ATOM 3670 O O . LYS B 1 207 ? -31.922 -0.584 13.328 1 83.75 207 LYS B O 1
ATOM 3675 N N . HIS B 1 208 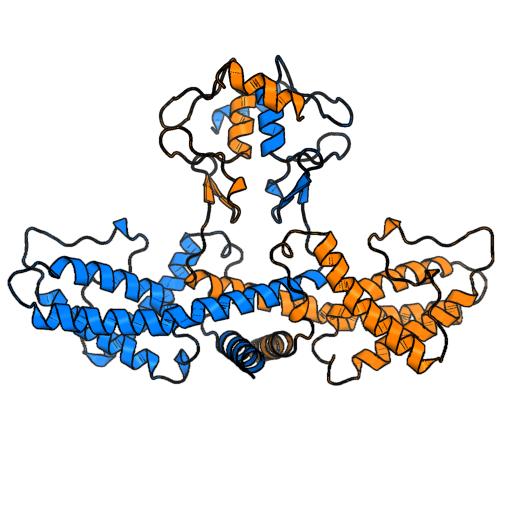? -30.5 1.129 13.586 1 83 208 HIS B N 1
ATOM 3676 C CA . HIS B 1 208 ? -31.016 1.397 14.922 1 83 208 HIS B CA 1
ATOM 3677 C C . HIS B 1 208 ? -31.953 2.6 14.93 1 83 208 HIS B C 1
ATOM 3679 O O . HIS B 1 208 ? -32.406 3.027 15.992 1 83 208 HIS B O 1
ATOM 3685 N N . SER B 1 209 ? -32.188 3.055 13.828 1 80.31 209 SER B N 1
ATOM 3686 C CA . SER B 1 209 ? -33.125 4.172 13.75 1 80.31 209 SER B CA 1
ATOM 3687 C C . SER B 1 209 ? -34.531 3.684 13.492 1 80.31 209 SER B C 1
ATOM 3689 O O . SER B 1 209 ? -34.75 2.699 12.773 1 80.31 209 SER B O 1
ATOM 3691 N N . SER B 1 210 ? -35.5 4.312 14.18 1 74.5 210 SER B N 1
ATOM 3692 C CA . SER B 1 210 ? -36.906 3.959 13.984 1 74.5 210 SER B CA 1
ATOM 3693 C C . SER B 1 210 ? -37.406 4.461 12.641 1 74.5 210 SER B C 1
ATOM 3695 O O . SER B 1 210 ? -38.188 3.775 11.969 1 74.5 210 SER B O 1
ATOM 3697 N N . LEU B 1 211 ? -37.125 5.656 12.242 1 74.88 211 LEU B N 1
ATOM 3698 C CA . LEU B 1 211 ? -37.562 6.211 10.961 1 74.88 211 LEU B CA 1
ATOM 3699 C C . LEU B 1 211 ? -36.344 6.473 10.055 1 74.88 211 LEU B C 1
ATOM 3701 O O . LEU B 1 211 ? -36.062 5.672 9.164 1 74.88 211 LEU B O 1
ATOM 3705 N N . TYR B 1 212 ? -35.688 7.648 10.266 1 80.69 212 TYR B N 1
ATOM 3706 C CA . TYR B 1 212 ? -34.5 8.016 9.5 1 80.69 212 TYR B CA 1
ATOM 3707 C C . TYR B 1 212 ? -33.375 8.453 10.422 1 80.69 212 TYR B C 1
ATOM 3709 O O . TYR B 1 212 ? -33.625 9.164 11.406 1 80.69 212 TYR B O 1
ATOM 3717 N N . PRO B 1 213 ? -32.219 7.988 10.133 1 86.06 213 PRO B N 1
ATOM 3718 C CA . PRO B 1 213 ? -31.109 8.453 10.953 1 86.06 213 PRO B CA 1
ATOM 3719 C C . PRO B 1 213 ? -30.75 9.922 10.695 1 86.06 213 PRO B C 1
ATOM 3721 O O . PRO B 1 213 ? -31.125 10.477 9.656 1 86.06 213 PRO B O 1
ATOM 3724 N N . VAL B 1 214 ? -30.188 10.484 11.672 1 87.44 214 VAL B N 1
ATOM 3725 C CA . VAL B 1 214 ? -29.75 11.867 11.57 1 87.44 214 VAL B CA 1
ATOM 3726 C C . VAL B 1 214 ? -28.25 11.945 11.812 1 87.44 214 VAL B C 1
ATOM 3728 O O . VAL B 1 214 ? -27.656 11.055 12.422 1 87.44 214 VAL B O 1
ATOM 3731 N N . CYS B 1 215 ? -27.641 13 11.289 1 89.94 215 CYS B N 1
ATOM 3732 C CA . CYS B 1 215 ? -26.234 13.25 11.531 1 89.94 215 CYS B CA 1
ATOM 3733 C C . CYS B 1 215 ? -25.953 13.422 13.023 1 89.94 215 CYS B C 1
ATOM 3735 O O . CYS B 1 215 ? -26.625 14.219 13.688 1 89.94 215 CYS B O 1
ATOM 3737 N N . PRO B 1 216 ? -25.031 12.734 13.523 1 89.25 216 PRO B N 1
ATOM 3738 C CA . PRO B 1 216 ? -24.734 12.828 14.961 1 89.25 216 PRO B CA 1
ATOM 3739 C C . PRO B 1 216 ? -24.172 14.188 15.367 1 89.25 216 PRO B C 1
ATOM 3741 O O . PRO B 1 216 ? -24.234 14.555 16.547 1 89.25 216 PRO B O 1
ATOM 3744 N N . ALA B 1 217 ? -23.641 14.922 14.43 1 90.38 217 ALA B N 1
ATOM 3745 C CA . ALA B 1 217 ? -23 16.203 14.727 1 90.38 217 ALA B CA 1
ATOM 3746 C C . ALA B 1 217 ? -23.984 17.359 14.57 1 90.38 217 ALA B C 1
ATOM 3748 O O . ALA B 1 217 ? -24.266 18.062 15.531 1 90.38 217 ALA B O 1
ATOM 3749 N N . CYS B 1 218 ? -24.703 17.516 13.445 1 92.38 218 CYS B N 1
ATOM 3750 C CA . CYS B 1 218 ? -25.547 18.672 13.188 1 92.38 218 CYS B CA 1
ATOM 3751 C C . CYS B 1 218 ? -27.031 18.297 13.242 1 92.38 218 CYS B C 1
ATOM 3753 O O . CYS B 1 218 ? -27.906 19.156 13.133 1 92.38 218 CYS B O 1
ATOM 3755 N N . LYS B 1 219 ? -27.453 17.094 13.266 1 89.56 219 LYS B N 1
ATOM 3756 C CA . LYS B 1 219 ? -28.797 16.562 13.438 1 89.56 219 LYS B CA 1
ATOM 3757 C C . LYS B 1 219 ? -29.594 16.672 12.141 1 89.56 219 LYS B C 1
ATOM 3759 O O . LYS B 1 219 ? -30.828 16.578 12.156 1 89.56 219 LYS B O 1
ATOM 3764 N N . THR B 1 220 ? -28.906 16.812 11.016 1 89.25 220 THR B N 1
ATOM 3765 C CA . THR B 1 220 ? -29.578 16.781 9.711 1 89.25 220 THR B CA 1
ATOM 3766 C C . THR B 1 220 ? -30.078 15.375 9.398 1 89.25 220 THR B C 1
ATOM 3768 O O . THR B 1 220 ? -29.344 14.398 9.594 1 89.25 220 THR B O 1
ATOM 3771 N N . SER B 1 221 ? -31.297 15.234 8.922 1 85.81 221 SER B N 1
ATOM 3772 C CA . SER B 1 221 ? -31.891 13.938 8.586 1 85.81 221 SER B CA 1
ATOM 3773 C C . SER B 1 221 ? -31.281 13.367 7.312 1 85.81 221 SER B C 1
ATOM 3775 O O . SER B 1 221 ? -31.031 14.102 6.352 1 85.81 221 SER B O 1
ATOM 3777 N N . PHE B 1 222 ? -31.047 12.016 7.285 1 82.94 222 PHE B N 1
ATOM 3778 C CA . PHE B 1 222 ? -30.5 11.352 6.105 1 82.94 222 PHE B CA 1
ATOM 3779 C C . PHE B 1 222 ? -31.609 10.82 5.215 1 82.94 222 PHE B C 1
ATOM 3781 O O . PHE B 1 222 ? -31.375 9.992 4.332 1 82.94 222 PHE B O 1
ATOM 3788 N N . LYS B 1 223 ? -32.875 11.234 5.492 1 74.88 223 LYS B N 1
ATOM 3789 C CA . LYS B 1 223 ? -34 10.812 4.676 1 74.88 223 LYS B CA 1
ATOM 3790 C C . LYS B 1 223 ? -33.781 11.156 3.207 1 74.88 223 LYS B C 1
ATOM 3792 O O . LYS B 1 223 ? -33.344 12.258 2.883 1 74.88 223 LYS B O 1
ATOM 3797 N N . THR B 1 224 ? -33.594 10.227 2.213 1 64.12 224 THR B N 1
ATOM 3798 C CA . THR B 1 224 ? -33.438 10.438 0.777 1 64.12 224 THR B CA 1
ATOM 3799 C C . THR B 1 224 ? -34.625 11.188 0.209 1 64.12 224 THR B C 1
ATOM 3801 O O . THR B 1 224 ? -35.781 10.852 0.513 1 64.12 224 THR B O 1
ATOM 3804 N N . PRO B 1 225 ? -34.438 12.227 -0.506 1 53.41 225 PRO B N 1
ATOM 3805 C CA . PRO B 1 225 ? -35.625 12.773 -1.176 1 53.41 225 PRO B CA 1
ATOM 3806 C C . PRO B 1 225 ? -36.281 11.773 -2.127 1 53.41 225 PRO B C 1
ATOM 3808 O O . PRO B 1 225 ? -35.594 10.891 -2.666 1 53.41 225 PRO B O 1
ATOM 3811 N N . THR B 1 226 ? -37.656 11.695 -2.211 1 48.09 226 THR B N 1
ATOM 3812 C CA . THR B 1 226 ? -38.531 10.812 -2.951 1 48.09 226 THR B CA 1
ATOM 3813 C C . THR B 1 226 ? -37.938 10.469 -4.316 1 48.09 226 THR B C 1
ATOM 3815 O O . THR B 1 226 ? -38.094 9.344 -4.797 1 48.09 226 THR B O 1
ATOM 3818 N N . ALA B 1 227 ? -37.594 11.375 -5.152 1 42.31 227 ALA B N 1
ATOM 3819 C CA . ALA B 1 227 ? -37.25 11.133 -6.555 1 42.31 227 ALA B CA 1
ATOM 3820 C C . ALA B 1 227 ? -36 10.25 -6.684 1 42.31 227 ALA B C 1
ATOM 3822 O O . ALA B 1 227 ? -35.938 9.422 -7.586 1 42.31 227 ALA B O 1
ATOM 3823 N N . ALA B 1 228 ? -35.062 10.219 -6 1 44.22 228 ALA B N 1
ATOM 3824 C CA . ALA B 1 228 ? -33.781 9.547 -6.172 1 44.22 228 ALA B CA 1
ATOM 3825 C C . ALA B 1 228 ? -33.875 8.078 -5.766 1 44.22 228 ALA B C 1
ATOM 3827 O O . ALA B 1 228 ? -32.969 7.289 -6.066 1 44.22 228 ALA B O 1
ATOM 3828 N N . LYS B 1 229 ? -34.812 7.648 -4.992 1 43.34 229 LYS B N 1
ATOM 3829 C CA . LYS B 1 229 ? -35.156 6.297 -4.566 1 43.34 229 LYS B CA 1
ATOM 3830 C C . LYS B 1 229 ? -35.312 5.363 -5.766 1 43.34 229 LYS B C 1
ATOM 3832 O O . LYS B 1 229 ? -34.875 4.211 -5.723 1 43.34 229 LYS B O 1
ATOM 3837 N N . GLN B 1 230 ? -36.031 5.832 -6.676 1 44.28 230 GLN B N 1
ATOM 3838 C CA . GLN B 1 230 ? -36.469 4.973 -7.777 1 44.28 230 GLN B CA 1
ATOM 3839 C C . GLN B 1 230 ? -35.25 4.453 -8.562 1 44.28 230 GLN B C 1
ATOM 3841 O O . GLN B 1 230 ? -35.25 3.297 -8.992 1 44.28 230 GLN B O 1
ATOM 3846 N N . GLN B 1 231 ? -34.312 5.25 -8.852 1 41.69 231 GLN B N 1
ATOM 3847 C CA . GLN B 1 231 ? -33.219 4.859 -9.75 1 41.69 231 GLN B CA 1
ATOM 3848 C C . GLN B 1 231 ? -32.25 3.883 -9.07 1 41.69 231 GLN B C 1
ATOM 3850 O O . GLN B 1 231 ? -31.703 3.002 -9.727 1 41.69 231 GLN B O 1
ATOM 3855 N N . ILE B 1 232 ? -32.031 3.973 -7.871 1 44.53 232 ILE B N 1
ATOM 3856 C CA . ILE B 1 232 ? -31.031 3.133 -7.223 1 44.53 232 ILE B CA 1
ATOM 3857 C C . ILE B 1 232 ? -31.609 1.754 -6.938 1 44.53 232 ILE B C 1
ATOM 3859 O O . ILE B 1 232 ? -30.922 0.739 -7.07 1 44.53 232 ILE B O 1
ATOM 3863 N N . ILE B 1 233 ? -32.906 1.624 -6.57 1 44.72 233 ILE B N 1
ATOM 3864 C CA . ILE B 1 233 ? -33.562 0.339 -6.391 1 44.72 233 ILE B CA 1
ATOM 3865 C C . ILE B 1 233 ? -33.5 -0.466 -7.684 1 44.72 233 ILE B C 1
ATOM 3867 O O . ILE B 1 233 ? -33.281 -1.68 -7.66 1 44.72 233 ILE B O 1
ATOM 3871 N N . GLU B 1 234 ? -33.688 0.227 -8.734 1 46 234 GLU B N 1
ATOM 3872 C CA . GLU B 1 234 ? -33.688 -0.479 -10.016 1 46 234 GLU B CA 1
ATOM 3873 C C . GLU B 1 234 ? -32.344 -1.071 -10.336 1 46 234 GLU B C 1
ATOM 3875 O O . GLU B 1 234 ? -32.25 -2.074 -11.047 1 46 234 GLU B O 1
ATOM 3880 N N . GLN B 1 235 ? -31.312 -0.479 -9.75 1 41.97 235 GLN B N 1
ATOM 3881 C CA . GLN B 1 235 ? -30 -0.997 -10.094 1 41.97 235 GLN B CA 1
ATOM 3882 C C . GLN B 1 235 ? -29.531 -2.037 -9.078 1 41.97 235 GLN B C 1
ATOM 3884 O O . GLN B 1 235 ? -28.516 -2.707 -9.297 1 41.97 235 GLN B O 1
ATOM 3889 N N . LEU B 1 236 ? -30.141 -2.199 -7.957 1 43.47 236 LEU B N 1
ATOM 3890 C CA . LEU B 1 236 ? -29.812 -3.258 -7.008 1 43.47 236 LEU B CA 1
ATOM 3891 C C . LEU B 1 236 ? -30.5 -4.566 -7.395 1 43.47 236 LEU B C 1
ATOM 3893 O O . LEU B 1 236 ? -29.906 -5.641 -7.25 1 43.47 236 LEU B O 1
#

Foldseek 3Di:
DVVVVLVVLLVVLVVLDDPPVLDDPCCVPDLVSVVVLLLVVQVVLQVLLCVVPVDGQDPLLHQDSDLVPNDDDDVDDDCVVLVSLVSSLVSLVVVCPDPSCVSPLLSCLSSLVSSLVVLVVCCPPPPPNVSSVVSNVSSVVSNVVNVVCVVSVVVSVVVVVVVCVVVVQDWAAAPPPRDIDSDPLQWDDDDPDPHTHGVVRVVVQVVPDPPFGADPPPRHTPPDDPPVVPPVVVVD/DVVVVLVVLLVVLVVLDDPPVLDDPCCVPDLVSVVVLLLVVQVVLQVLLCVVPVDGQDPLLRQDSDLVPNDDDPVDDDCVVLVSLVSSLVSLVVVCPDPSCVSPLLSCLSSLVSSLVVLVVCCPPPPPNVSSVVSNVSSVVSNVVNVVCVVSVVVSVVVVVVVCVVVVQDWAAAPPPRDIDSDPLQWDDDDPDPHTHGVVRVVVQVVPDPPFGADPPPRHTPPDPPPVVVVVVVVD

pLDDT: mean 90.86, std 12.88, range [39.56, 98.56]

Nearest PDB structures (foldseek):
  8fbj-assembly1_A  TM=2.864E-01  e=9.223E+00  synthetic construct
  1qkm-assembly1_A-2  TM=2.104E-01  e=7.081E+00  Homo sapiens
  1qkm-assembly1_A-2  TM=2.103E-01  e=4.692E+00  Homo sapiens
  8fbj-assembly1_A  TM=2.251E-01  e=8.833E+00  synthetic construct

Sequence (472 aa):
MSINHDSELCAQVFSNFLFNHLYTPDLSLNIRAHYNVKMAVFKIIKETYQQSYNCNLDKLLFFRENEDDISLPRDTCVHYLINEIKNVVDVIQNLNTQPKFQYNMYIFIPYIKQIRVINNMFVNDFCCSAIVKSNSVTLNDLYDRSEKYLHIIKLMNERMQLINVFTDPKIYQCNICQESSAEEHFLKPNECCGYNVCYICYAQLWKHSSLYPVCPACKTSFKTPTAAKQQIIEQLMSINHDSELCAQVFSNFLFNHLYTPDLSLNIRAHYNVKMAVFKIIKETYQQSYNCNLDKLLFFRENEDDISLPRDTCVHYLINEIKNVVDVIQNLNTQPKFQYNMYIFIPYIKQIRVINNMFVNDFCCSAIVKSNSVTLNDLYDRSEKYLHIIKLMNERMQLINVFTDPKIYQCNICQESSAEEHFLKPNECCGYNVCYICYAQLWKHSSLYPVCPACKTSFKTPTAAKQQIIEQL

Secondary structure (DSSP, 8-state):
-HHHHHHHHHHHHHHT-S-GGG--TTGGG-HHHHHHHHHHHHHHHHHHHHHHHSSPPPGGGS--SSGGG----SSS--THHHHHHHHHHHHHHHHHHSGGGTT-GGGGHHHHHHHHHHHHTTTT-SSSHHHHHHHHHHHHHHHHHHHHHHHHHHHHHHHHHHHHGGG----EE-TTT--EESSGGGBPPP-SS----BHHHHHHHHHH-SS--B-TTT--B----GGGHHHHHHH-/-HHHHHHHHHHHHHHT-S-GGG--TTTTT-HHHHHHHHHHHHHHHHHHHHHHHSSPPPGGGS--SSGGG----SSS--THHHHHHHHHHHHHHHHHHSGGGTT-GGGGHHHHHHHHHHHHTTTT-SS-HHHHHHHHHHHHHHHHHHHHHHHHHHHHHHHHHHHHGGG----EE-TTT--EESSGGGBPPP-SS----BHHHHHHHHHT-SS--B-TTT--B----HHHHHHHHHH-

InterPro domains:
  IPR001841 Zinc finger, RING-type [PS50089] (174-219)
  IPR007954 Baculovirus immediate-early [PF05290] (92-231)
  IPR013083 Zinc finger, RING/FYVE/PHD-type [G3DSA:3.30.40.10] (130-236)

Organism: Spodoptera frugiperda nuclear polyhedrosis virus (NCBI:txid10455)